Protein 4XAE (pdb70)

Nearest PDB structures (foldseek):
  4xae-assembly2_B  TM=1.002E+00  e=2.295E-68  Arabidopsis thaliana
  8cve-assembly1_A  TM=8.798E-01  e=1.733E-26  Atropa belladonna
  8cv8-assembly1_A  TM=8.830E-01  e=1.632E-26  Atropa belladonna
  8cvc-assembly1_A  TM=8.868E-01  e=2.985E-26  Atropa belladonna
  1gp4-assembly1_A  TM=8.521E-01  e=7.443E-27  Arabidopsis thaliana

Solvent-accessible surface area: 29898 Å² total

Secondary structure (DSSP, 8-state):
--HIIIIIT--HHHHHHTTT-SS--GGG---HHHHHHHS----SS----EE---SSHHHHHHHHHHHHHHTS-EEESS-SS-HHHHHHHHHHHHHHHTS-HHHHGGGSTTT-SSTTEEEEES--SSBS-PPPS-EEEEEE-S-SHHHHHHS-TTSHHHHHHHHHHH---HHHHHHHTTTTT--S--TTHHHH--EEEEEEEEE---SSTTT--SEEEE---SSB--EEE-SS--EEEE-SSS--EEEE---TT-EEE--------TTSS----EEE---SS--EEEEEEEEE--TT-EE-S-HHHHTTSPPP-S--EEHHHHH-/--HIIIIITS-HHHHHHTT--SS--TTT---HHHHHHHS----S-----EE---S-HHHHHHHHHHHHHHTSEEEES--SS-TTHHHHHHHHHHHHHTS-HHHHGGGSTTT-S-TTEEEEE-S----PPPS-EEEEEEE--SHHHHHHS-TTSHHHHHHHHHHHH--HHHHHHHHHH---TTHHHH--EEEEEEEEE---SSTTTS-SS-SB---SSEEEEEE-SS--EEEE-SSS--EEEPP--SS-EEEEE------TTSS----EEE---SS--EEEEEEEEE--TT-EE-S-TTTSTTSPPP-S--EEHHHHH--

CATH classification: 2.60.120.330

GO terms:
  GO:1990641 response to iron ion starvation (P, IEP)
  GO:0009805 coumarin biosynthetic process (P, IMP)
  GO:1990641 response to iron ion starvation (P, IMP)
  GO:0051213 dioxygenase activity (F, IDA)
  GO:0010494 cytoplasmic stress granule (C, IDA)
  GO:0010447 response to acidic pH (P, IEP)
  GO:0009699 phenylpropanoid biosynthetic process (P, IMP)
  GO:0010421 hydrogen peroxide-mediated programmed cell death (P, IMP)

Sequence (643 aa):
EVTDFVVYKGNGVKGLSETGIKALPEQYIQPLEERLINKFVNETDEAIPVIDSNPDEDRVAEAVCDAAEKWGFFQVINHGVPLEVLDDVKAATHKFFNLPVEEKRKFTKENSLSTTVRFGTSFSPLAEQALEWKDYLSLFFVSEAEAEQFWPDICRNETLEYINKSKKVRRLLEYLGKNLNVKELDETKESLFGSIRVNLNYYPICPNPDLTVGVGRHSDVSSLTILLQDQIGGLHVRSLASGNWVHVPPVAGSFVINIGDAQISNGLYKSVEHRVLANGYNNRISVPIFVNPKPESVIGPLPEVIANGEEPIYRDVLYSDYVKEVTDFVVYKGNGVKGLSETGIKALPEQYIQPLEERLINKFVNETDEAIPVIDSNPDEDRVAEAVCDAAEKWGFFQVINHGVPLEVLDDVKAATHKFFNLPVEEKRKFTKENSLSTTVRFGTSFSPLQALEWKDYLSLFFVSEAEAEQFWPDICRNETLEYINKSKKVRRLLEYLGKNLLDETKESLFGSIRVNLNYYPICPNPDLTVGVGRHSDVSSLTILLQDQIGGLHVRSLASGNWVHVPPVAGSFVINIGDAQISNGLYKSVEHRVLANGYNNRISVPIFVNPKPESVIGPLPEVIANGEEPIYRDVLYSDYVKY

InterPro domains:
  IPR005123 Oxoglutarate/iron-dependent dioxygenase domain [PS51471] (204-312)
  IPR026992 Non-haem dioxygenase, N-terminal domain [PF14226] (62-167)
  IPR027443 Isopenicillin N synthase-like superfamily [G3DSA:2.60.120.330] (15-344)
  IPR044861 Isopenicillin N synthase-like, Fe(2+) 2OG dioxygenase domain [PF03171] (216-312)
  IPR050295 Plant 2-oxoglutarate-dependent oxidoreductases [PTHR47991] (56-345)

Radius of gyration: 30.47 Å; Cα contacts (8 Å, |Δi|>4): 1305; chains: 2; bounding box: 82×63×72 Å

Organism: Arabidopsis thaliana (NCBI:txid3702)

B-factor: mean 55.98, std 12.94, range [25.41, 121.54]

Foldseek 3Di:
DVCCVAFVLPLALQNVVVVVDLDDDPQFQADPVLLVLLPDDDDVDDAQAEAEVDDPVLVSLVSLLVRQQFFLKYKYAPPQQDLVLLVVQLVLLVVLNVDPRVVLVCFDPVRQPDPQWHWGYFDDPDPPHRTAQKTKIKHKDDDVVCLVVGPDPSRRVSVVVSCVRVVVCLSNVCSVCVVLVDNHDDDLVLLLLVIKMKMKMKRFADSCQSRGFNFDKDFAQFQKKKKSWDQVAFKWFQGPVPRGIDGHHRDDRMIMIGGHPSCLLLVSGDRGIMTGTHHNPGMIIMMMMGRHRHQQRFRHNDPSSPVVPDDHPDDGHRNVVVVD/DCCCVAFVLVCHLQVVVVVVDDDDDPQFQADDVQLVLLPDDDDPPDAQAEAEPPPPVLVSLVSLLVSQQFFLKHKYAHPPQDLVLLVLLVVLLVVQSPDDSVVNVCFDPVNFPDPQWHWGYFPDDVRHGAQKTKIKGKDDDLVCLVPGPDPSRSVSVVSVCVRVVVCVSSVVSNVVVLDDVVNLQALVIKMKMKMKHFADDPQSRGFNFTKDFAQFQKKKKQWDQVWFKWFQGNVPRGIDDHHHDHSMIMMGGGNLCLSLVSGDGGIIGGTHHNPGMIIMMMMGRHHPQQDWGHNDPSNCVVVDDRPDDIGRSVVVVPD

Structure (mmCIF, N/CA/C/O backbone):
data_4XAE
#
_entry.id   4XAE
#
_cell.length_a   193.219
_cell.length_b   54.554
_cell.length_c   78.815
_cell.angle_alpha   90.00
_cell.angle_beta   111.54
_cell.angle_gamma   90.00
#
_symmetry.space_group_name_H-M   'C 1 2 1'
#
loop_
_entity.id
_entity.type
_entity.pdbx_description
1 polymer 'Feruloyl CoA ortho-hydroxylase 1'
2 non-polymer 'SODIUM ION'
3 water water
#
loop_
_atom_site.group_PDB
_atom_site.id
_atom_site.type_symbol
_atom_site.label_atom_id
_atom_site.label_alt_id
_atom_site.label_comp_id
_atom_site.label_asym_id
_atom_site.label_entity_id
_atom_site.label_seq_id
_atom_site.pdbx_PDB_ins_code
_atom_site.Cartn_x
_atom_site.Cartn_y
_atom_site.Cartn_z
_atom_site.occupancy
_atom_site.B_iso_or_equiv
_atom_site.auth_seq_id
_atom_site.auth_comp_id
_atom_site.auth_asym_id
_atom_site.auth_atom_id
_atom_site.pdbx_PDB_model_num
ATOM 1 N N . GLU A 1 27 ? 86.145 25.092 -9.508 1.00 72.05 15 GLU A N 1
ATOM 2 C CA . GLU A 1 27 ? 86.794 24.284 -10.530 1.00 70.43 15 GLU A CA 1
ATOM 3 C C . GLU A 1 27 ? 86.155 24.580 -11.891 1.00 68.54 15 GLU A C 1
ATOM 4 O O . GLU A 1 27 ? 86.484 25.574 -12.540 1.00 69.43 15 GLU A O 1
ATOM 10 N N . VAL A 1 28 ? 85.250 23.702 -12.319 1.00 62.98 16 VAL A N 1
ATOM 11 C CA . VAL A 1 28 ? 84.527 23.853 -13.576 1.00 60.26 16 VAL A CA 1
ATOM 12 C C . VAL A 1 28 ? 83.211 24.476 -13.134 1.00 59.20 16 VAL A C 1
ATOM 13 O O . VAL A 1 28 ? 82.492 25.123 -13.902 1.00 59.07 16 VAL A O 1
ATOM 17 N N . THR A 1 29 ? 82.930 24.255 -11.853 1.00 58.43 17 THR A N 1
ATOM 18 C CA . THR A 1 29 ? 81.781 24.801 -11.159 1.00 57.57 17 THR A CA 1
ATOM 19 C C . THR A 1 29 ? 81.760 26.317 -11.262 1.00 57.57 17 THR A C 1
ATOM 20 O O . THR A 1 29 ? 80.699 26.935 -11.360 1.00 56.67 17 THR A O 1
ATOM 24 N N . ASP A 1 30 ? 82.947 26.912 -11.237 1.00 58.78 18 ASP A N 1
ATOM 25 C CA . ASP A 1 30 ? 83.068 28.360 -11.259 1.00 60.29 18 ASP A CA 1
ATOM 26 C C . ASP A 1 30 ? 82.508 28.918 -12.556 1.00 57.71 18 ASP A C 1
ATOM 27 O O . ASP A 1 30 ? 81.641 29.787 -12.543 1.00 56.36 18 ASP A O 1
ATOM 32 N N . PHE A 1 31 ? 83.001 28.396 -13.672 1.00 56.22 19 PHE A N 1
ATOM 33 C CA . PHE A 1 31 ? 82.542 28.809 -14.991 1.00 53.54 19 PHE A CA 1
ATOM 34 C C . PHE A 1 31 ? 81.058 28.507 -15.185 1.00 51.42 19 PHE A C 1
ATOM 35 O O . PHE A 1 31 ? 80.277 29.377 -15.573 1.00 51.78 19 PHE A O 1
ATOM 43 N N . VAL A 1 32 ? 80.673 27.268 -14.902 1.00 48.76 20 VAL A N 1
ATOM 44 C CA . VAL A 1 32 ? 79.307 26.826 -15.136 1.00 46.64 20 VAL 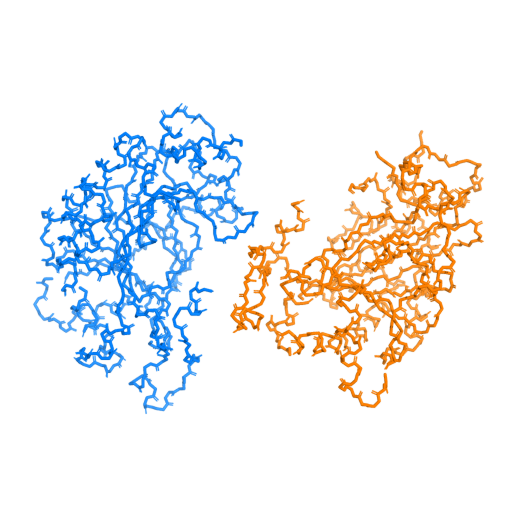A CA 1
ATOM 45 C C . VAL A 1 32 ? 78.314 27.478 -14.191 1.00 46.56 20 VAL A C 1
ATOM 46 O O . VAL A 1 32 ? 77.366 28.128 -14.627 1.00 46.02 20 VAL A O 1
ATOM 50 N N . VAL A 1 33 ? 78.539 27.304 -12.894 1.00 47.09 21 VAL A N 1
ATOM 51 C CA . VAL A 1 33 ? 77.584 27.762 -11.894 1.00 47.05 21 VAL A CA 1
ATOM 52 C C . VAL A 1 33 ? 77.867 29.186 -11.436 1.00 49.34 21 VAL A C 1
ATOM 53 O O . VAL A 1 33 ? 77.069 30.085 -11.693 1.00 48.94 21 VAL A O 1
ATOM 57 N N . TYR A 1 34 ? 79.008 29.395 -10.784 1.00 52.22 22 TYR A N 1
ATOM 58 C CA . TYR A 1 34 ? 79.291 30.684 -10.155 1.00 55.43 22 TYR A CA 1
ATOM 59 C C . TYR A 1 34 ? 79.314 31.860 -11.120 1.00 56.10 22 TYR A C 1
ATOM 60 O O . TYR A 1 34 ? 78.975 32.980 -10.743 1.00 55.65 22 TYR A O 1
ATOM 69 N N . LYS A 1 35 ? 79.688 31.609 -12.369 1.00 57.83 23 LYS A N 1
ATOM 70 C CA . LYS A 1 35 ? 79.758 32.686 -13.346 1.00 59.96 23 LYS A CA 1
ATOM 71 C C . LYS A 1 3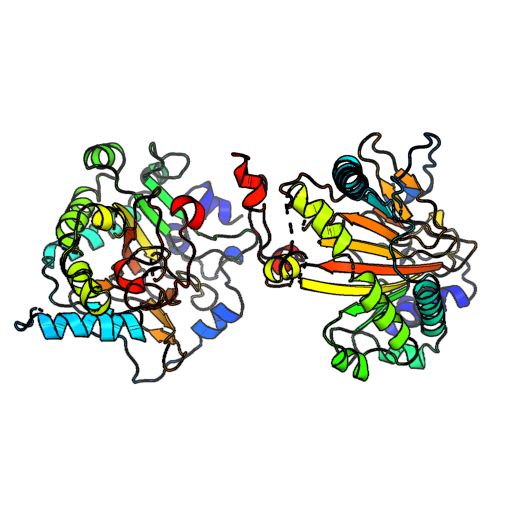5 ? 78.610 32.555 -14.347 1.00 60.03 23 LYS A C 1
ATOM 72 O O . LYS A 1 35 ? 78.567 33.253 -15.366 1.00 61.02 23 LYS A O 1
ATOM 78 N N . GLY A 1 36 ? 77.709 31.616 -14.062 1.00 58.42 24 GLY A N 1
ATOM 79 C CA . GLY A 1 36 ? 76.434 31.508 -14.755 1.00 57.44 24 GLY A CA 1
ATOM 80 C C . GLY A 1 36 ? 76.430 31.139 -16.233 1.00 56.30 24 GLY A C 1
ATOM 81 O O . GLY A 1 36 ? 75.432 31.366 -16.921 1.00 56.31 24 GLY A O 1
ATOM 82 N N . ASN A 1 37 ? 77.521 30.569 -16.733 1.00 54.16 25 ASN A N 1
ATOM 83 C CA . ASN A 1 37 ? 77.541 30.135 -18.122 1.00 51.99 25 ASN A CA 1
ATOM 84 C C . ASN A 1 37 ? 76.665 28.918 -18.365 1.00 48.82 25 ASN A C 1
ATOM 85 O O . ASN A 1 37 ? 76.126 28.752 -19.455 1.00 47.46 25 ASN A O 1
ATOM 90 N N . GLY A 1 38 ? 76.514 28.077 -17.345 1.00 47.86 26 GLY A N 1
ATOM 91 C CA . GLY A 1 38 ? 75.708 26.875 -17.463 1.00 46.90 26 GLY A CA 1
ATOM 92 C C . GLY A 1 38 ? 76.378 25.841 -18.348 1.00 45.99 26 GLY A C 1
ATOM 93 O O . GLY A 1 38 ? 77.468 26.075 -18.876 1.00 44.59 26 GLY A O 1
ATOM 94 N N . VAL A 1 39 ? 75.730 24.695 -18.518 1.00 47.19 27 VAL A N 1
ATOM 95 C CA . VAL A 1 39 ? 76.281 23.642 -19.365 1.00 48.04 27 VAL A CA 1
ATOM 96 C C . VAL A 1 39 ? 76.150 23.936 -20.860 1.00 47.97 27 VAL A C 1
ATOM 97 O O . VAL A 1 39 ? 76.787 23.269 -21.669 1.00 47.28 27 VAL A O 1
ATOM 101 N N . LYS A 1 40 ? 75.328 24.914 -21.233 1.00 48.57 28 LYS A N 1
ATOM 102 C CA . LYS A 1 40 ? 75.199 25.256 -22.644 1.00 50.05 28 LYS A CA 1
ATOM 103 C C . LYS A 1 40 ? 76.453 25.958 -23.132 1.00 49.34 28 LYS A C 1
ATOM 104 O O . LYS A 1 40 ? 77.078 25.522 -24.095 1.00 48.49 28 LYS A O 1
ATOM 110 N N . GLY A 1 41 ? 76.833 27.029 -22.444 1.00 50.16 29 GLY A N 1
ATOM 111 C CA . GLY A 1 41 ? 78.028 27.770 -22.797 1.00 51.61 29 GLY A CA 1
ATOM 112 C C . GLY A 1 41 ? 79.280 26.928 -22.639 1.00 52.80 29 GLY A C 1
ATOM 113 O O . GLY A 1 41 ? 80.271 27.145 -23.337 1.00 54.07 29 GLY A O 1
ATOM 114 N N . LEU A 1 42 ? 79.234 25.955 -21.733 1.00 52.58 30 LEU A N 1
ATOM 115 C CA . LEU A 1 42 ? 80.354 25.039 -21.555 1.00 53.24 30 LEU A CA 1
ATOM 116 C C . LEU A 1 42 ? 80.397 24.072 -22.723 1.00 54.45 30 LEU A C 1
ATOM 117 O O . LEU A 1 42 ? 81.466 23.714 -23.208 1.00 56.23 30 LEU A O 1
ATOM 122 N N . SER A 1 43 ? 79.218 23.662 -23.177 1.00 54.81 31 SER A N 1
ATOM 123 C CA . SER A 1 43 ? 79.092 22.809 -24.348 1.00 55.07 31 SER A CA 1
ATOM 124 C C . SER A 1 43 ? 79.552 23.594 -25.571 1.00 57.61 31 SER A C 1
ATOM 125 O O . SER A 1 43 ? 80.009 23.018 -26.557 1.00 57.57 31 SER A O 1
ATOM 128 N N . GLU A 1 44 ? 79.429 24.917 -25.496 1.00 60.34 32 GLU A N 1
ATOM 129 C CA . GLU A 1 44 ? 79.815 25.789 -26.598 1.00 63.45 32 GLU A CA 1
ATOM 130 C C . GLU A 1 44 ? 81.297 26.148 -26.534 1.00 63.25 32 GLU A C 1
ATOM 131 O O . GLU A 1 44 ? 81.755 27.048 -27.235 1.00 62.01 32 GLU A O 1
ATOM 137 N N . THR A 1 45 ? 82.051 25.445 -25.698 1.00 64.22 33 THR A N 1
ATOM 138 C CA . THR A 1 45 ? 83.494 25.618 -25.691 1.00 66.18 33 THR A CA 1
ATOM 139 C C . THR A 1 45 ? 84.117 24.415 -26.369 1.00 68.31 33 THR A C 1
ATOM 140 O O . THR A 1 45 ? 85.337 24.283 -26.436 1.00 68.14 33 THR A O 1
ATOM 144 N N . GLY A 1 46 ? 83.248 23.534 -26.852 1.00 71.11 34 GLY A N 1
ATOM 145 C CA . GLY A 1 46 ? 83.634 22.352 -27.596 1.00 74.18 34 GLY A CA 1
ATOM 146 C C . GLY A 1 46 ? 84.511 21.416 -26.792 1.00 76.17 34 GLY A C 1
ATOM 147 O O . GLY A 1 46 ? 85.550 20.966 -27.275 1.00 80.32 34 GLY A O 1
ATOM 148 N N . ILE A 1 47 ? 84.092 21.110 -25.568 1.00 78.14 35 ILE A N 1
ATOM 149 C CA . ILE A 1 47 ? 84.897 20.266 -24.699 1.00 79.48 35 ILE A CA 1
ATOM 150 C C . ILE A 1 47 ? 84.755 18.827 -25.185 1.00 78.89 35 ILE A C 1
ATOM 151 O O . ILE A 1 47 ? 83.646 18.350 -25.435 1.00 78.76 35 ILE A O 1
ATOM 156 N N . LYS A 1 48 ? 85.885 18.158 -25.376 1.00 78.01 36 LYS A N 1
ATOM 157 C CA . LYS A 1 48 ? 85.890 16.777 -25.852 1.00 78.88 36 LYS A CA 1
ATOM 158 C C . LYS A 1 48 ? 85.599 15.741 -24.766 1.00 74.05 36 LYS A C 1
ATOM 159 O O . LYS A 1 48 ? 85.365 14.573 -25.074 1.00 75.77 36 LYS A O 1
ATOM 165 N N . ALA A 1 49 ? 85.649 16.147 -23.501 1.00 71.16 37 ALA A N 1
ATOM 166 C CA . ALA A 1 49 ? 85.460 15.192 -22.413 1.00 69.01 37 ALA A CA 1
ATOM 167 C C . ALA A 1 49 ? 84.553 15.726 -21.303 1.00 65.79 37 ALA A C 1
ATOM 168 O O . ALA A 1 49 ? 84.554 16.919 -21.004 1.00 66.32 37 ALA A O 1
ATOM 170 N N . LEU A 1 50 ? 83.809 14.818 -20.676 1.00 63.19 38 LEU A N 1
ATOM 171 C CA . LEU A 1 50 ? 82.849 15.167 -19.628 1.00 62.15 38 LEU A CA 1
ATOM 172 C C . LEU A 1 50 ? 83.500 15.318 -18.257 1.00 63.17 38 LEU A C 1
ATOM 173 O O . LEU A 1 50 ? 84.339 14.503 -17.878 1.00 73.09 38 LEU A O 1
ATOM 178 N N . PRO A 1 51 ? 83.113 16.365 -17.507 1.00 57.28 39 PRO A N 1
ATOM 179 C CA . PRO A 1 51 ? 83.674 16.544 -16.161 1.00 57.19 39 PRO A CA 1
ATOM 180 C C . PRO A 1 51 ? 83.119 15.515 -15.175 1.00 55.29 39 PRO A C 1
ATOM 181 O O . PRO A 1 51 ? 82.018 15.003 -15.381 1.00 54.05 39 PRO A O 1
ATOM 185 N N . GLU A 1 52 ? 83.869 15.238 -14.110 1.00 55.22 40 GLU A N 1
ATOM 186 C CA . GLU A 1 52 ? 83.477 14.245 -13.103 1.00 54.57 40 GLU A CA 1
ATOM 187 C C . GLU A 1 52 ? 82.127 14.521 -12.428 1.00 53.90 40 GLU A C 1
ATOM 188 O O . GLU A 1 52 ? 81.434 13.594 -12.003 1.00 52.98 40 GLU A O 1
ATOM 190 N N . GLN A 1 53 ? 81.762 15.797 -12.338 1.00 54.75 41 GLN A N 1
ATOM 191 C CA . GLN A 1 53 ? 80.541 16.221 -11.658 1.00 54.55 41 GLN A CA 1
ATOM 192 C C . GLN A 1 53 ? 79.284 15.612 -12.264 1.00 51.36 41 GLN A C 1
ATOM 193 O O . GLN A 1 53 ? 78.270 15.457 -11.583 1.00 53.90 41 GLN A O 1
ATOM 199 N N . TYR A 1 54 ? 79.343 15.297 -13.553 1.00 49.56 42 TYR A N 1
ATOM 200 C CA . TYR A 1 54 ? 78.162 14.859 -14.271 1.00 45.30 42 TYR A CA 1
ATOM 201 C C . TYR A 1 54 ? 78.118 13.350 -14.479 1.00 44.57 42 TYR A C 1
ATOM 202 O O . TYR A 1 54 ? 77.107 12.816 -14.935 1.00 43.10 42 TYR A O 1
ATOM 211 N N . ILE A 1 55 ? 79.191 12.652 -14.128 1.00 44.61 43 ILE A N 1
ATOM 212 C CA . ILE A 1 55 ? 79.211 11.214 -14.354 1.00 43.58 43 ILE A CA 1
ATOM 213 C C . ILE A 1 55 ? 78.261 10.518 -13.389 1.00 44.42 43 ILE A C 1
ATOM 214 O O . ILE A 1 55 ? 78.524 10.427 -12.192 1.00 48.39 43 ILE A O 1
ATOM 219 N N . GLN A 1 56 ? 77.148 10.036 -13.932 1.00 46.68 44 GLN A N 1
ATOM 220 C CA . GLN A 1 56 ? 76.082 9.437 -13.137 1.00 48.18 44 GLN A CA 1
ATOM 221 C C . GLN A 1 56 ? 76.532 8.129 -12.496 1.00 50.01 44 GLN A C 1
ATOM 222 O O . GLN A 1 56 ? 77.557 7.575 -12.884 1.00 49.96 44 GLN A O 1
ATOM 228 N N . PRO A 1 57 ? 75.767 7.629 -11.507 1.00 51.74 45 PRO A N 1
ATOM 229 C CA . PRO A 1 57 ? 76.099 6.324 -10.930 1.00 53.18 45 PRO A CA 1
ATOM 230 C C . PRO A 1 57 ? 76.063 5.194 -11.952 1.00 53.95 45 PRO A C 1
ATOM 231 O O . PRO A 1 57 ? 75.632 5.378 -13.089 1.00 55.89 45 PRO A O 1
ATOM 235 N N . LEU A 1 58 ? 76.540 4.031 -11.531 1.00 54.67 46 LEU A N 1
ATOM 236 C CA . LEU A 1 58 ? 76.631 2.854 -12.384 1.00 56.28 46 LEU A CA 1
ATOM 237 C C . LEU A 1 58 ? 75.279 2.481 -12.976 1.00 58.66 46 LEU A C 1
ATOM 238 O O . LEU A 1 58 ? 75.152 2.336 -14.191 1.00 59.65 46 LEU A O 1
ATOM 243 N N . GLU A 1 59 ? 74.275 2.325 -12.115 1.00 60.26 47 GLU A N 1
ATOM 244 C CA . GLU A 1 59 ? 72.963 1.857 -12.548 1.00 60.39 47 GLU A CA 1
ATOM 245 C C . GLU A 1 59 ? 72.309 2.800 -13.558 1.00 60.58 47 GLU A C 1
ATOM 246 O O . GLU A 1 59 ? 71.548 2.352 -14.411 1.00 60.23 47 GLU A O 1
ATOM 248 N N . GLU A 1 60 ? 72.598 4.097 -13.465 1.00 61.35 48 GLU A N 1
ATOM 249 C CA . GLU A 1 60 ? 72.169 5.045 -14.497 1.00 61.58 48 GLU A CA 1
ATOM 250 C C . GLU A 1 60 ? 72.846 4.763 -15.827 1.00 60.17 48 GLU A C 1
ATOM 251 O O . GLU A 1 60 ? 72.214 4.801 -16.885 1.00 62.94 48 GLU A O 1
ATOM 257 N N . ARG A 1 61 ? 74.146 4.494 -15.760 1.00 60.05 49 ARG A N 1
ATOM 258 C CA . ARG A 1 61 ? 74.951 4.292 -16.950 1.00 58.42 49 ARG A CA 1
ATOM 259 C C . ARG A 1 61 ? 74.672 2.924 -17.559 1.00 56.89 49 ARG A C 1
ATOM 260 O O . ARG A 1 61 ? 74.973 2.684 -18.727 1.00 55.38 49 ARG A O 1
ATOM 268 N N . LEU A 1 62 ? 74.072 2.034 -16.774 1.00 56.77 50 LEU A N 1
ATOM 269 C CA . LEU A 1 62 ? 73.661 0.736 -17.298 1.00 57.29 50 LEU A CA 1
ATOM 270 C C . LEU A 1 62 ? 72.441 0.825 -18.208 1.00 56.30 50 LEU A C 1
ATOM 271 O O . LEU A 1 62 ? 72.425 0.223 -19.281 1.00 57.08 50 LEU A O 1
ATOM 276 N N . ILE A 1 63 ? 71.428 1.577 -17.781 1.00 54.86 51 ILE A N 1
ATOM 277 C CA . ILE A 1 63 ? 70.189 1.717 -18.546 1.00 55.01 51 ILE A CA 1
ATOM 278 C C . ILE A 1 63 ? 70.371 2.598 -19.781 1.00 55.76 51 ILE A C 1
ATOM 279 O O . ILE A 1 63 ? 69.563 2.545 -20.714 1.00 55.98 51 ILE A O 1
ATOM 284 N N . ASN A 1 64 ? 71.408 3.433 -19.769 1.00 56.61 52 ASN A N 1
ATOM 285 C CA . ASN A 1 64 ? 71.785 4.162 -20.976 1.00 58.47 52 ASN A CA 1
ATOM 286 C C . ASN A 1 64 ? 72.188 3.188 -22.074 1.00 61.36 52 ASN A C 1
ATOM 287 O O . ASN A 1 64 ? 71.944 3.427 -23.260 1.00 61.61 52 ASN A O 1
ATOM 292 N N . LYS A 1 65 ? 72.807 2.086 -21.662 1.00 63.85 53 LYS A N 1
ATOM 293 C CA . LYS A 1 65 ? 73.305 1.089 -22.597 1.00 67.12 53 LYS A CA 1
ATOM 294 C C . LYS A 1 65 ? 72.277 -0.009 -22.795 1.00 68.77 53 LYS A C 1
ATOM 295 O O . LYS A 1 65 ? 72.527 -0.981 -23.506 1.00 69.19 53 LYS A O 1
ATOM 301 N N . PHE A 1 66 ? 71.111 0.159 -22.181 1.00 70.50 54 PHE A N 1
ATOM 302 C CA . PHE A 1 66 ? 70.025 -0.788 -22.387 1.00 73.77 54 PHE A CA 1
ATOM 303 C C . PHE A 1 66 ? 69.349 -0.503 -23.718 1.00 74.10 54 PHE A C 1
ATOM 304 O O . PHE A 1 66 ? 68.798 0.576 -23.941 1.00 72.44 54 PHE A O 1
ATOM 312 N N . VAL A 1 67 ? 69.381 -1.504 -24.589 1.00 76.56 55 VAL A N 1
ATOM 313 C CA . VAL A 1 67 ? 68.770 -1.410 -25.902 1.00 78.99 55 VAL A CA 1
ATOM 314 C C . VAL A 1 67 ? 67.387 -2.017 -25.719 1.00 81.46 55 VAL A C 1
ATOM 315 O O . VAL A 1 67 ? 67.147 -2.721 -24.738 1.00 81.20 55 VAL A O 1
ATOM 319 N N . ASN A 1 68 ? 66.478 -1.774 -26.653 1.00 83.85 56 ASN A N 1
ATOM 320 C CA . ASN A 1 68 ? 65.067 -1.832 -26.316 1.00 85.40 56 ASN A CA 1
ATOM 321 C C . ASN A 1 68 ? 64.388 -3.060 -26.951 1.00 87.97 56 ASN A C 1
ATOM 322 O O . ASN A 1 68 ? 65.076 -3.962 -27.432 1.00 87.80 56 ASN A O 1
ATOM 327 N N . GLU A 1 69 ? 63.057 -3.101 -26.966 1.00 90.91 57 GLU A N 1
ATOM 328 C CA . GLU A 1 69 ? 62.332 -4.350 -27.210 1.00 94.56 57 GLU A CA 1
ATOM 329 C C . GLU A 1 69 ? 61.684 -4.418 -28.586 1.00 96.15 57 GLU A C 1
ATOM 330 O O . GLU A 1 69 ? 60.905 -5.333 -28.868 1.00 98.52 57 GLU A O 1
ATOM 336 N N . THR A 1 70 ? 61.978 -3.425 -29.419 1.00 94.48 58 THR A N 1
ATOM 337 C CA . THR A 1 70 ? 61.495 -3.381 -30.796 1.00 98.56 58 THR A CA 1
ATOM 338 C C . THR A 1 70 ? 59.975 -3.376 -30.988 1.00 97.52 58 THR A C 1
ATOM 339 O O . THR A 1 70 ? 59.513 -3.445 -32.128 1.00 103.94 58 THR A O 1
ATOM 341 N N . ASP A 1 71 ? 59.190 -3.316 -29.913 1.00 93.60 59 ASP A N 1
ATOM 342 C CA . ASP A 1 71 ? 57.738 -3.300 -30.103 1.00 92.61 59 ASP A CA 1
ATOM 343 C C . ASP A 1 71 ? 56.905 -2.512 -29.083 1.00 88.01 59 ASP A C 1
ATOM 344 O O . ASP A 1 71 ? 55.879 -1.938 -29.443 1.00 87.06 59 ASP A O 1
ATOM 346 N N . GLU A 1 72 ? 57.336 -2.466 -27.828 1.00 84.65 60 GLU A N 1
ATOM 347 C CA . GLU A 1 72 ? 56.538 -1.804 -26.794 1.00 81.09 60 GLU A CA 1
ATOM 348 C C . GLU A 1 72 ? 56.585 -0.276 -26.856 1.00 75.56 60 GLU A C 1
ATOM 349 O O . GLU A 1 72 ? 57.646 0.322 -27.051 1.00 73.51 60 GLU A O 1
ATOM 355 N N . ALA A 1 73 ? 55.422 0.347 -26.676 1.00 72.62 61 ALA A N 1
ATOM 356 C CA . ALA A 1 73 ? 55.307 1.798 -26.761 1.00 68.50 61 ALA A CA 1
ATOM 357 C C . ALA A 1 73 ? 54.221 2.352 -25.834 1.00 65.52 61 ALA A C 1
ATOM 358 O O . ALA A 1 73 ? 53.352 1.622 -25.358 1.00 67.59 61 ALA A O 1
ATOM 360 N N . ILE A 1 74 ? 54.289 3.656 -25.593 1.00 63.48 62 ILE A N 1
ATOM 361 C CA . ILE A 1 74 ? 53.336 4.365 -24.746 1.00 62.51 62 ILE A CA 1
ATOM 362 C C . ILE A 1 74 ? 52.057 4.683 -25.532 1.00 63.24 62 ILE A C 1
ATOM 363 O O . ILE A 1 74 ? 52.131 5.122 -26.680 1.00 63.64 62 ILE A O 1
ATOM 368 N N . PRO A 1 75 ? 50.881 4.441 -24.921 1.00 60.38 63 PRO A N 1
ATOM 369 C CA . PRO A 1 75 ? 49.585 4.674 -25.570 1.00 61.21 63 PRO A CA 1
ATOM 370 C C . PRO A 1 75 ? 49.453 6.060 -26.187 1.00 58.87 63 PRO A C 1
ATOM 371 O O . PRO A 1 75 ? 49.871 7.051 -25.590 1.00 57.37 63 PRO A O 1
ATOM 375 N N . VAL A 1 76 ? 48.919 6.106 -27.402 1.00 57.99 64 VAL A N 1
ATOM 376 C CA . VAL A 1 76 ? 48.657 7.364 -28.090 1.00 56.05 64 VAL A CA 1
ATOM 377 C C . VAL A 1 76 ? 47.148 7.561 -28.222 1.00 58.21 64 VAL A C 1
ATOM 378 O O . VAL A 1 76 ? 46.447 6.701 -28.758 1.00 59.16 64 VAL A O 1
ATOM 382 N N . ILE A 1 77 ? 46.651 8.694 -27.740 1.00 58.85 65 ILE A N 1
ATOM 383 C CA . ILE A 1 77 ? 45.215 8.930 -27.700 1.00 60.87 65 ILE A CA 1
ATOM 384 C C . ILE A 1 77 ? 44.819 10.113 -28.574 1.00 63.15 65 ILE A C 1
ATOM 385 O O . ILE A 1 77 ? 45.393 11.198 -28.477 1.00 61.65 65 ILE A O 1
ATOM 390 N N . ASP A 1 78 ? 43.840 9.877 -29.441 1.00 66.50 66 ASP A N 1
ATOM 391 C CA . ASP A 1 78 ? 43.272 10.912 -30.292 1.00 68.15 66 ASP A CA 1
ATOM 392 C C . ASP A 1 78 ? 42.048 11.533 -29.626 1.00 67.44 66 ASP A C 1
ATOM 393 O O . ASP A 1 78 ? 41.005 10.896 -29.524 1.00 67.33 66 ASP A O 1
ATOM 406 N N . SER A 1 80 ? 40.320 14.085 -30.666 1.00 74.69 68 SER A N 1
ATOM 407 C CA . SER A 1 80 ? 39.384 14.632 -31.645 1.00 78.32 68 SER A CA 1
ATOM 408 C C . SER A 1 80 ? 38.296 13.654 -32.078 1.00 81.72 68 SER A C 1
ATOM 409 O O . SER A 1 80 ? 37.520 13.938 -33.027 1.00 83.41 68 SER A O 1
ATOM 412 N N . ASN A 1 81 ? 38.308 12.489 -31.424 1.00 81.84 69 ASN A N 1
ATOM 413 C CA . ASN A 1 81 ? 37.439 11.334 -31.678 1.00 83.10 69 ASN A CA 1
ATOM 414 C C . ASN A 1 81 ? 36.084 11.621 -30.981 1.00 88.69 69 ASN A C 1
ATOM 415 O O . ASN A 1 81 ? 36.036 11.862 -29.791 1.00 87.38 69 ASN A O 1
ATOM 420 N N . PRO A 1 82 ? 34.968 11.561 -31.722 1.00 90.10 70 PRO A N 1
ATOM 421 C CA . PRO A 1 82 ? 33.583 11.925 -31.318 1.00 90.60 70 PRO A CA 1
ATOM 422 C C . PRO A 1 82 ? 33.022 11.313 -30.009 1.00 91.32 70 PRO A C 1
ATOM 423 O O . PRO A 1 82 ? 32.930 12.097 -29.122 1.00 90.11 70 PRO A O 1
ATOM 427 N N . ASP A 1 83 ? 32.469 10.097 -29.979 1.00 92.81 71 ASP A N 1
ATOM 428 C CA . ASP A 1 83 ? 32.202 9.367 -28.741 1.00 92.23 71 ASP A CA 1
ATOM 429 C C . ASP A 1 83 ? 33.273 9.726 -27.756 1.00 90.56 71 ASP A C 1
ATOM 430 O O . ASP A 1 83 ? 34.402 9.373 -27.912 1.00 88.44 71 ASP A O 1
ATOM 435 N N . GLU A 1 84 ? 32.968 10.640 -26.871 1.00 91.05 72 GLU A N 1
ATOM 436 C CA . GLU A 1 84 ? 33.988 11.120 -25.962 1.00 90.03 72 GLU A CA 1
ATOM 437 C C . GLU A 1 84 ? 34.120 10.228 -24.702 1.00 87.44 72 GLU A C 1
ATOM 438 O O . GLU A 1 84 ? 35.000 10.454 -23.879 1.00 85.94 72 GLU A O 1
ATOM 444 N N . ASP A 1 85 ? 33.310 9.170 -24.603 1.00 87.16 73 ASP A N 1
ATOM 445 C CA . ASP A 1 85 ? 33.355 8.201 -23.492 1.00 86.40 73 ASP A CA 1
ATOM 446 C C . ASP A 1 85 ? 34.286 7.014 -23.751 1.00 85.52 73 ASP A C 1
ATOM 447 O O . ASP A 1 85 ? 34.609 6.310 -22.818 1.00 85.16 73 ASP A O 1
ATOM 449 N N . ARG A 1 86 ? 34.687 6.765 -25.004 1.00 84.25 74 ARG A N 1
ATOM 450 C CA . ARG A 1 86 ? 35.731 5.756 -25.308 1.00 82.62 74 ARG A CA 1
ATOM 451 C C . ARG A 1 86 ? 37.085 6.423 -25.047 1.00 79.97 74 ARG A C 1
ATOM 452 O O . ARG A 1 86 ? 37.976 5.782 -24.515 1.00 80.33 74 ARG A O 1
ATOM 460 N N . VAL A 1 87 ? 37.202 7.716 -25.369 1.00 77.85 75 VAL A N 1
ATOM 461 C CA . VAL A 1 87 ? 38.439 8.487 -25.222 1.00 74.32 75 VAL A CA 1
ATOM 462 C C . VAL A 1 87 ? 38.695 8.719 -23.738 1.00 70.71 75 VAL A C 1
ATOM 463 O O . VAL A 1 87 ? 39.839 8.776 -23.290 1.00 69.18 75 VAL A O 1
ATOM 467 N N . ALA A 1 88 ? 37.605 8.831 -22.986 1.00 69.74 76 ALA A N 1
ATOM 468 C CA . ALA A 1 88 ? 37.645 8.904 -21.525 1.00 68.75 76 ALA A CA 1
ATOM 469 C C . ALA A 1 88 ? 38.281 7.656 -20.923 1.00 70.22 76 ALA A C 1
ATOM 470 O O . ALA A 1 88 ? 39.185 7.750 -20.094 1.00 68.32 76 ALA A O 1
ATOM 472 N N . GLU A 1 89 ? 37.811 6.484 -21.331 1.00 74.47 77 GLU A N 1
ATOM 473 C CA . GLU A 1 89 ? 38.306 5.260 -20.721 1.00 76.76 77 GLU A CA 1
ATOM 474 C C . GLU A 1 89 ? 39.640 4.825 -21.343 1.00 72.32 77 GLU A C 1
ATOM 475 O O . GLU A 1 89 ? 40.309 3.940 -20.817 1.00 71.61 77 GLU A O 1
ATOM 481 N N . ALA A 1 90 ? 40.022 5.461 -22.449 1.00 69.04 78 ALA A N 1
ATOM 482 C CA . ALA A 1 90 ? 41.348 5.304 -23.050 1.00 66.00 78 ALA A CA 1
ATOM 483 C C . ALA A 1 90 ? 42.456 5.964 -22.229 1.00 62.93 78 ALA A C 1
ATOM 484 O O . ALA A 1 90 ? 43.589 5.459 -22.179 1.00 61.67 78 ALA A O 1
ATOM 486 N N . VAL A 1 91 ? 42.111 7.086 -21.591 1.00 63.29 79 VAL A N 1
ATOM 487 C CA . VAL A 1 91 ? 43.048 7.894 -20.812 1.00 63.02 79 VAL A CA 1
ATOM 488 C C . VAL A 1 91 ? 43.555 7.116 -19.607 1.00 63.91 79 VAL A C 1
ATOM 489 O O . VAL A 1 91 ? 44.756 7.080 -19.316 1.00 61.36 79 VAL A O 1
ATOM 493 N N . CYS A 1 92 ? 42.617 6.486 -18.916 1.00 66.68 80 CYS A N 1
ATOM 494 C CA . CYS A 1 92 ? 42.894 5.648 -17.741 1.00 69.38 80 CYS A CA 1
ATOM 495 C C . CYS A 1 92 ? 43.091 4.161 -18.020 1.00 73.32 80 CYS A C 1
ATOM 496 O O . CYS A 1 92 ? 43.133 3.339 -17.119 1.00 74.57 80 CYS A O 1
ATOM 499 N N . ASP A 1 93 ? 43.211 3.832 -19.297 1.00 73.96 81 ASP A N 1
ATOM 500 C CA . ASP A 1 93 ? 43.542 2.476 -19.697 1.00 76.65 81 ASP A CA 1
ATOM 501 C C . ASP A 1 93 ? 45.036 2.695 -19.829 1.00 74.90 81 ASP A C 1
ATOM 502 O O . ASP A 1 93 ? 45.849 1.849 -19.497 1.00 77.35 81 ASP A O 1
ATOM 507 N N . ALA A 1 94 ? 45.368 3.916 -20.237 1.00 73.68 82 ALA A N 1
ATOM 508 C CA . ALA A 1 94 ? 46.731 4.456 -20.191 1.00 70.64 82 ALA A CA 1
ATOM 509 C C . ALA A 1 94 ? 47.221 4.804 -18.775 1.00 66.83 82 ALA A C 1
ATOM 510 O O . ALA A 1 94 ? 48.281 4.346 -18.342 1.00 66.04 82 ALA A O 1
ATOM 512 N N . ALA A 1 95 ? 46.420 5.563 -18.033 1.00 65.39 83 ALA A N 1
ATOM 513 C CA . ALA A 1 95 ? 46.880 6.122 -16.758 1.00 63.10 83 ALA A CA 1
ATOM 514 C C . ALA A 1 95 ? 47.001 5.108 -15.630 1.00 63.42 83 ALA A C 1
ATOM 515 O O . ALA A 1 95 ? 47.696 5.351 -14.641 1.00 61.66 83 ALA A O 1
ATOM 517 N N . GLU A 1 96 ? 46.334 3.972 -15.770 1.00 66.33 84 GLU A N 1
ATOM 518 C CA . GLU A 1 96 ? 46.341 2.996 -14.694 1.00 69.23 84 GLU A CA 1
ATOM 519 C C . GLU A 1 96 ? 47.422 1.937 -14.884 1.00 68.86 84 GLU A C 1
ATOM 520 O O . GLU A 1 96 ? 47.986 1.425 -13.913 1.00 68.57 84 GLU A O 1
ATOM 526 N N . LYS A 1 97 ? 47.711 1.615 -16.139 1.00 68.98 85 LYS A N 1
ATOM 527 C CA . LYS A 1 97 ? 48.713 0.604 -16.451 1.00 69.85 85 LYS A CA 1
ATOM 528 C C . LYS A 1 97 ? 50.084 1.147 -16.835 1.00 65.72 85 LYS A C 1
ATOM 529 O O . LYS A 1 97 ? 51.100 0.498 -16.586 1.00 65.00 85 LYS A O 1
ATOM 535 N N . TRP A 1 98 ? 50.109 2.321 -17.451 1.00 62.74 86 TRP A N 1
ATOM 536 C CA . TRP A 1 98 ? 51.351 2.893 -17.938 1.00 59.94 86 TRP A CA 1
ATOM 537 C C . TRP A 1 98 ? 51.766 4.080 -17.084 1.00 56.50 86 TRP A C 1
ATOM 538 O O . TRP A 1 98 ? 52.949 4.264 -16.800 1.00 54.97 86 TRP A O 1
ATOM 549 N N . GLY A 1 99 ? 50.794 4.897 -16.692 1.00 55.81 87 GLY A N 1
ATOM 550 C CA . GLY A 1 99 ? 51.098 6.115 -15.968 1.00 53.52 87 GLY A CA 1
ATOM 551 C C . GLY A 1 99 ? 51.632 7.147 -16.939 1.00 51.16 87 GLY A C 1
ATOM 552 O O . GLY A 1 99 ? 52.206 8.150 -16.536 1.00 52.21 87 GLY A O 1
ATOM 553 N N . PHE A 1 100 ? 51.465 6.867 -18.227 1.00 52.22 88 PHE A N 1
ATOM 554 C CA . PHE A 1 100 ? 52.012 7.677 -19.310 1.00 45.31 88 PHE A CA 1
ATOM 555 C C . PHE A 1 100 ? 51.147 7.552 -20.556 1.00 44.71 88 PHE A C 1
ATOM 556 O O . PHE A 1 100 ? 50.656 6.464 -20.856 1.00 46.27 88 PHE A O 1
ATOM 564 N N . PHE A 1 101 ? 50.948 8.658 -21.270 1.00 44.62 89 PHE A N 1
ATOM 565 C CA . PHE A 1 101 ? 50.325 8.615 -22.597 1.00 46.28 89 PHE A CA 1
ATOM 566 C C . PHE A 1 101 ? 50.554 9.912 -23.368 1.00 45.49 89 PHE A C 1
ATOM 567 O O . PHE A 1 101 ? 50.933 10.933 -22.794 1.00 38.20 89 PHE A O 1
ATOM 575 N N . GLN A 1 102 ? 50.341 9.852 -24.678 1.00 46.00 90 GLN A N 1
ATOM 576 C CA . GLN A 1 102 ? 50.489 11.015 -25.548 1.00 46.49 90 GLN A CA 1
ATOM 577 C C . GLN A 1 102 ? 49.147 11.448 -26.119 1.00 48.61 90 GLN A C 1
ATOM 578 O O . GLN A 1 102 ? 48.251 10.626 -26.296 1.00 50.54 90 GLN A O 1
ATOM 584 N N . VAL A 1 103 ? 49.002 12.741 -26.390 1.00 50.22 91 VAL A N 1
ATOM 585 C CA . VAL A 1 103 ? 47.800 13.246 -27.051 1.00 53.40 91 VAL A CA 1
ATOM 586 C C . VAL A 1 103 ? 48.185 13.965 -28.346 1.00 56.38 91 VAL A C 1
ATOM 587 O O . VAL A 1 103 ? 49.223 14.629 -28.410 1.00 55.22 91 VAL A O 1
ATOM 591 N N . ILE A 1 104 ? 47.357 13.822 -29.379 1.00 61.44 92 ILE A N 1
ATOM 592 C CA . ILE A 1 104 ? 47.700 14.359 -30.696 1.00 65.14 92 ILE A CA 1
ATOM 593 C C . ILE A 1 104 ? 46.793 15.513 -31.124 1.00 67.68 92 ILE A C 1
ATOM 594 O O . ILE A 1 104 ? 47.279 16.583 -31.499 1.00 72.25 92 ILE A O 1
ATOM 599 N N . ASN A 1 105 ? 45.483 15.297 -31.077 1.00 68.85 93 ASN A N 1
ATOM 600 C CA . ASN A 1 105 ? 44.535 16.355 -31.398 1.00 67.89 93 ASN A CA 1
ATOM 601 C C . ASN A 1 105 ? 43.879 16.852 -30.122 1.00 66.54 93 ASN A C 1
ATOM 602 O O . ASN A 1 105 ? 42.747 16.490 -29.807 1.00 69.82 93 ASN A O 1
ATOM 607 N N . HIS A 1 106 ? 44.601 17.700 -29.402 1.00 65.87 94 HIS A N 1
ATOM 608 C CA . HIS A 1 106 ? 44.245 18.078 -28.039 1.00 59.97 94 HIS A CA 1
ATOM 609 C C . HIS A 1 106 ? 43.514 19.409 -27.963 1.00 63.17 94 HIS A C 1
ATOM 610 O O . HIS A 1 106 ? 42.964 19.762 -26.921 1.00 63.23 94 HIS A O 1
ATOM 617 N N . GLY A 1 107 ? 43.523 20.152 -29.064 1.00 66.07 95 GLY A N 1
ATOM 618 C CA . GLY A 1 107 ? 42.803 21.407 -29.131 1.00 67.37 95 GLY A CA 1
ATOM 619 C C . GLY A 1 107 ? 43.680 22.628 -28.951 1.00 66.25 95 GLY A C 1
ATOM 620 O O . GLY A 1 107 ? 43.268 23.744 -29.259 1.00 70.89 95 GLY A O 1
ATOM 621 N N . VAL A 1 108 ? 44.888 22.433 -28.442 1.00 65.54 96 VAL A N 1
ATOM 622 C CA . VAL A 1 108 ? 45.822 23.543 -28.336 1.00 64.31 96 VAL A CA 1
ATOM 623 C C . VAL A 1 108 ? 46.448 23.794 -29.701 1.00 64.49 96 VAL A C 1
ATOM 624 O O . VAL A 1 108 ? 47.205 22.956 -30.194 1.00 63.98 96 VAL A O 1
ATOM 628 N N . PRO A 1 109 ? 46.129 24.947 -30.314 1.00 65.20 97 PRO A N 1
ATOM 629 C CA . PRO A 1 109 ? 46.561 25.283 -31.680 1.00 66.43 97 PRO A CA 1
ATOM 630 C C . PRO A 1 109 ? 48.075 25.153 -31.858 1.00 66.09 97 PRO A C 1
ATOM 631 O O . PRO A 1 109 ? 48.826 25.701 -31.056 1.00 63.46 97 PRO A O 1
ATOM 635 N N . LEU A 1 110 ? 48.504 24.442 -32.898 1.00 69.05 98 LEU A N 1
ATOM 636 C CA . LEU A 1 110 ? 49.917 24.099 -33.098 1.00 69.93 98 LEU A CA 1
ATOM 637 C C . LEU A 1 110 ? 50.817 25.313 -33.356 1.00 69.12 98 LEU A C 1
ATOM 638 O O . LEU A 1 110 ? 52.043 25.208 -33.321 1.00 66.95 98 LEU A O 1
ATOM 643 N N . GLU A 1 111 ? 50.197 26.456 -33.617 1.00 71.96 99 GLU A N 1
ATOM 644 C CA . GLU A 1 111 ? 50.891 27.736 -33.693 1.00 73.76 99 GLU A CA 1
ATOM 645 C C . GLU A 1 111 ? 51.588 28.065 -32.370 1.00 69.34 99 GLU A C 1
ATOM 646 O O . GLU A 1 111 ? 52.762 28.430 -32.345 1.00 69.06 99 GLU A O 1
ATOM 652 N N . VAL A 1 112 ? 50.844 27.930 -31.274 1.00 65.73 100 VAL A N 1
ATOM 653 C CA . VAL A 1 112 ? 51.330 28.211 -29.918 1.00 61.96 100 VAL A CA 1
ATOM 654 C C . VAL A 1 112 ? 52.471 27.310 -29.446 1.00 59.09 100 VAL A C 1
ATOM 655 O O . VAL A 1 112 ? 53.359 27.766 -28.730 1.00 57.63 100 VAL A O 1
ATOM 659 N N . LEU A 1 113 ? 52.443 26.036 -29.829 1.00 58.93 101 LEU A N 1
ATOM 660 C CA . LEU A 1 113 ? 53.478 25.093 -29.405 1.00 58.14 101 LEU A CA 1
ATOM 661 C C . LEU A 1 113 ? 54.815 25.432 -30.033 1.00 60.32 101 LEU A C 1
ATOM 662 O O . LEU A 1 113 ? 55.869 25.198 -29.445 1.00 57.50 101 LEU A O 1
ATOM 667 N N . ASP A 1 114 ? 54.769 25.979 -31.240 1.00 66.49 102 ASP A N 1
ATOM 668 C CA . ASP A 1 114 ? 55.993 26.344 -31.932 1.00 71.33 102 ASP A CA 1
ATOM 669 C C . ASP A 1 114 ? 56.401 27.811 -31.802 1.00 70.77 102 ASP A C 1
ATOM 670 O O . ASP A 1 114 ? 57.456 28.184 -32.311 1.00 70.42 102 ASP A O 1
ATOM 675 N N . ASP A 1 115 ? 55.616 28.653 -31.140 1.00 71.00 103 ASP A N 1
ATOM 676 C CA . ASP A 1 115 ? 56.182 29.924 -30.665 1.00 70.85 103 ASP A CA 1
ATOM 677 C C . ASP A 1 115 ? 56.915 29.754 -29.334 1.00 66.11 103 ASP A C 1
ATOM 678 O O . ASP A 1 115 ? 57.918 30.419 -29.080 1.00 69.01 103 ASP A O 1
ATOM 683 N N . VAL A 1 116 ? 56.413 28.870 -28.480 1.00 64.02 104 VAL A N 1
ATOM 684 C CA . VAL A 1 116 ? 57.017 28.680 -27.167 1.00 60.53 104 VAL A CA 1
ATOM 685 C C . VAL A 1 116 ? 58.349 27.899 -27.234 1.00 57.33 104 VAL A C 1
ATOM 686 O O . VAL A 1 116 ? 59.272 28.179 -26.467 1.00 55.00 104 VAL A O 1
ATOM 690 N N . LYS A 1 117 ? 58.466 26.942 -28.152 1.00 56.74 105 LYS A N 1
ATOM 691 C CA . LYS A 1 117 ? 59.725 26.211 -28.325 1.00 54.95 105 LYS A CA 1
ATOM 692 C C . LYS A 1 117 ? 60.820 27.120 -28.916 1.00 53.53 105 LYS A C 1
ATOM 693 O O . LYS A 1 117 ? 62.011 26.912 -28.686 1.00 55.12 105 LYS A O 1
ATOM 699 N N . ALA A 1 118 ? 60.402 28.132 -29.674 1.00 52.05 106 ALA A N 1
ATOM 700 C CA . ALA A 1 118 ? 61.320 29.113 -30.245 1.00 50.63 106 ALA A CA 1
ATOM 701 C C . ALA A 1 118 ? 61.780 30.072 -29.162 1.00 49.18 106 ALA A C 1
ATOM 702 O O . ALA A 1 118 ? 62.980 30.304 -28.996 1.00 48.89 106 ALA A O 1
ATOM 704 N N . ALA A 1 119 ? 60.819 30.607 -28.412 1.00 48.67 107 ALA A N 1
ATOM 705 C CA . ALA A 1 119 ? 61.108 31.576 -27.364 1.00 48.60 107 ALA A CA 1
ATOM 706 C C . ALA A 1 119 ? 62.018 30.940 -26.322 1.00 47.85 107 ALA A C 1
ATOM 707 O O . ALA A 1 119 ? 62.802 31.626 -25.666 1.00 48.81 107 ALA A O 1
ATOM 709 N N . THR A 1 120 ? 61.900 29.625 -26.172 1.00 48.74 108 THR A N 1
ATOM 710 C CA . THR A 1 120 ? 62.801 28.874 -25.313 1.00 48.83 108 THR A CA 1
ATOM 711 C C . THR A 1 120 ? 64.236 28.992 -25.823 1.00 49.19 108 THR A C 1
ATOM 712 O O . THR A 1 120 ? 65.154 29.319 -25.064 1.00 48.95 108 THR A O 1
ATOM 716 N N . HIS A 1 121 ? 64.416 28.736 -27.117 1.00 49.61 109 HIS A N 1
ATOM 717 C CA . HIS A 1 121 ? 65.730 28.832 -27.741 1.00 50.94 109 HIS A CA 1
ATOM 718 C C . HIS A 1 121 ? 66.281 30.252 -27.711 1.00 53.01 109 HIS A C 1
ATOM 719 O O . HIS A 1 121 ? 67.462 30.456 -27.422 1.00 52.20 109 HIS A O 1
ATOM 726 N N . LYS A 1 122 ? 65.425 31.238 -27.970 1.00 55.55 110 LYS A N 1
ATOM 727 C CA . LYS A 1 122 ? 65.893 32.619 -28.033 1.00 57.96 110 LYS A CA 1
ATOM 728 C C . LYS A 1 122 ? 66.263 33.114 -26.645 1.00 56.05 110 LYS A C 1
ATOM 729 O O . LYS A 1 122 ? 67.067 34.034 -26.496 1.00 56.59 110 LYS A O 1
ATOM 735 N N . PHE A 1 123 ? 65.703 32.480 -25.624 1.00 53.35 111 PHE A N 1
ATOM 736 C CA . PHE A 1 123 ? 66.116 32.789 -24.268 1.00 51.16 111 PHE A CA 1
ATOM 737 C C . PHE A 1 123 ? 67.512 32.244 -23.972 1.00 52.04 111 PHE A C 1
ATOM 738 O O . PHE A 1 123 ? 68.357 32.962 -23.446 1.00 53.29 111 PHE A O 1
ATOM 746 N N . PHE A 1 124 ? 67.748 30.973 -24.282 1.00 51.81 112 PHE A N 1
ATOM 747 C CA . PHE A 1 124 ? 69.024 30.351 -23.945 1.00 51.91 112 PHE A CA 1
ATOM 748 C C . PHE A 1 124 ? 70.128 30.845 -24.871 1.00 53.77 112 PHE A C 1
ATOM 749 O O . PHE A 1 124 ? 71.307 30.754 -24.546 1.00 53.19 112 PHE A O 1
ATOM 757 N N . ASN A 1 125 ? 69.736 31.383 -26.021 1.00 55.58 113 ASN A N 1
ATOM 758 C CA . ASN A 1 125 ? 70.694 31.944 -26.965 1.00 57.77 113 ASN A CA 1
ATOM 759 C C . ASN A 1 125 ? 70.942 33.419 -26.684 1.00 58.42 113 ASN A C 1
ATOM 760 O O . ASN A 1 125 ? 71.718 34.071 -27.382 1.00 58.95 113 ASN A O 1
ATOM 765 N N . LEU A 1 126 ? 70.284 33.942 -25.653 1.00 58.50 114 LEU A N 1
ATOM 766 C CA . LEU A 1 126 ? 70.546 35.304 -25.205 1.00 59.78 114 LEU A CA 1
ATOM 767 C C . LEU A 1 126 ? 71.984 35.427 -24.741 1.00 61.14 114 LEU A C 1
ATOM 768 O O . LEU A 1 126 ? 72.588 34.436 -24.339 1.00 60.55 114 LEU A O 1
ATOM 773 N N . PRO A 1 127 ? 72.546 36.641 -24.815 1.00 63.08 115 PRO A N 1
ATOM 774 C CA . PRO A 1 127 ? 73.858 36.870 -24.207 1.00 63.58 115 PRO A CA 1
ATOM 775 C C . PRO A 1 127 ? 73.826 36.519 -22.719 1.00 62.76 115 PRO A C 1
ATOM 776 O O . PRO A 1 127 ? 72.817 36.765 -22.059 1.00 62.57 115 PRO A O 1
ATOM 780 N N . VAL A 1 128 ? 74.914 35.941 -22.215 1.00 62.70 116 VAL A N 1
ATOM 781 C CA . VAL A 1 128 ? 75.011 35.489 -20.825 1.00 61.84 116 VAL A CA 1
ATOM 782 C C . VAL A 1 128 ? 74.799 36.602 -19.798 1.00 62.64 116 VAL A C 1
ATOM 783 O O . VAL A 1 128 ? 74.204 36.379 -18.745 1.00 60.72 116 VAL A O 1
ATOM 787 N N . GLU A 1 129 ? 75.275 37.799 -20.119 1.00 66.20 117 GLU A N 1
ATOM 788 C CA . GLU A 1 129 ? 75.107 38.969 -19.261 1.00 68.47 117 GLU A CA 1
ATOM 789 C C . GLU A 1 129 ? 73.652 39.200 -18.844 1.00 66.92 117 GLU A C 1
ATOM 790 O O . GLU A 1 129 ? 73.382 39.641 -17.725 1.00 65.43 117 GLU A O 1
ATOM 796 N N . GLU A 1 130 ? 72.718 38.888 -19.737 1.00 67.17 118 GLU A N 1
ATOM 797 C CA . GLU A 1 130 ? 71.308 39.116 -19.457 1.00 66.61 118 GLU A CA 1
ATOM 798 C C . GLU A 1 130 ? 70.610 37.923 -18.790 1.00 63.38 118 GLU A C 1
ATOM 799 O O . GLU A 1 130 ? 69.594 38.100 -18.113 1.00 61.92 118 GLU A O 1
ATOM 805 N N . LYS A 1 131 ? 71.148 36.716 -18.946 1.00 61.03 119 LYS A N 1
ATOM 806 C CA . LYS A 1 131 ? 70.504 35.570 -18.309 1.00 57.70 119 LYS A CA 1
ATOM 807 C C . LYS A 1 131 ? 71.033 35.359 -16.890 1.00 57.13 119 LYS A C 1
ATOM 808 O O . LYS A 1 131 ? 70.475 34.564 -16.133 1.00 54.76 119 LYS A O 1
ATOM 814 N N . ARG A 1 132 ? 72.099 36.068 -16.524 1.00 59.35 120 ARG A N 1
ATOM 815 C CA . ARG A 1 132 ? 72.574 36.032 -15.142 1.00 60.58 120 ARG A CA 1
ATOM 816 C C . ARG A 1 132 ? 71.556 36.704 -14.234 1.00 58.35 120 ARG A C 1
ATOM 817 O O . ARG A 1 132 ? 71.548 36.482 -13.027 1.00 57.79 120 ARG A O 1
ATOM 825 N N . LYS A 1 133 ? 70.680 37.499 -14.840 1.00 57.12 121 LYS A N 1
ATOM 826 C CA . LYS A 1 133 ? 69.706 38.313 -14.117 1.00 56.24 121 LYS A CA 1
ATOM 827 C C . LYS A 1 133 ? 68.580 37.510 -13.471 1.00 53.61 121 LYS A C 1
ATOM 828 O O . LYS A 1 133 ? 67.780 38.057 -12.711 1.00 53.23 121 LYS A O 1
ATOM 834 N N . PHE A 1 134 ? 68.523 36.217 -13.765 1.00 51.57 122 PHE A N 1
ATOM 835 C CA . PHE A 1 134 ? 67.423 35.395 -13.285 1.00 49.03 122 PHE A CA 1
ATOM 836 C C . PHE A 1 134 ? 67.897 34.251 -12.401 1.00 47.55 122 PHE A C 1
ATOM 837 O O . PHE A 1 134 ? 67.165 33.297 -12.162 1.00 46.23 122 PHE A O 1
ATOM 845 N N . THR A 1 135 ? 69.123 34.354 -11.907 1.00 48.07 123 THR A N 1
ATOM 846 C CA . THR A 1 135 ? 69.631 33.388 -10.946 1.00 47.93 123 THR A CA 1
ATOM 847 C C . THR A 1 135 ? 68.984 33.634 -9.591 1.00 49.88 123 THR A C 1
ATOM 848 O O . THR A 1 135 ? 68.297 34.637 -9.401 1.00 48.69 123 THR A O 1
ATOM 852 N N . LYS A 1 136 ? 69.195 32.718 -8.653 1.00 53.15 124 LYS A N 1
ATOM 853 C CA . LYS A 1 136 ? 68.596 32.837 -7.328 1.00 56.59 124 LYS A CA 1
ATOM 854 C C . LYS A 1 136 ? 69.060 34.118 -6.625 1.00 59.73 124 LYS A C 1
ATOM 855 O O . LYS A 1 136 ? 68.356 34.660 -5.769 1.00 59.79 124 LYS A O 1
ATOM 861 N N . GLU A 1 137 ? 70.225 34.622 -7.021 1.00 62.42 125 GLU A N 1
ATOM 862 C CA . GLU A 1 137 ? 70.778 35.826 -6.415 1.00 65.26 125 GLU A CA 1
ATOM 863 C C . GLU A 1 137 ? 70.337 37.093 -7.135 1.00 63.89 125 GLU A C 1
ATOM 864 O O . GLU A 1 137 ? 70.205 38.151 -6.521 1.00 69.51 125 GLU A O 1
ATOM 870 N N . ASN A 1 138 ? 70.098 36.980 -8.436 1.00 61.38 126 ASN A N 1
ATOM 871 C CA . ASN A 1 138 ? 69.801 38.149 -9.258 1.00 57.21 126 ASN A CA 1
ATOM 872 C C . ASN A 1 138 ? 68.334 38.323 -9.634 1.00 55.22 126 ASN A C 1
ATOM 873 O O . ASN A 1 138 ? 67.898 39.442 -9.907 1.00 55.67 126 ASN A O 1
ATOM 878 N N . SER A 1 139 ? 67.585 37.224 -9.681 1.00 53.29 127 SER A N 1
ATOM 879 C CA . SER A 1 139 ? 66.157 37.303 -9.964 1.00 51.90 127 SER A CA 1
ATOM 880 C C . SER A 1 139 ? 65.492 38.075 -8.834 1.00 50.73 127 SER A C 1
ATOM 881 O O . SER A 1 139 ? 65.695 37.756 -7.661 1.00 49.88 127 SER A O 1
ATOM 884 N N . LEU A 1 140 ? 64.688 39.078 -9.173 1.00 50.01 128 LEU A N 1
ATOM 885 C CA . LEU A 1 140 ? 64.058 39.895 -8.139 1.00 49.03 128 LEU A CA 1
ATOM 886 C C . LEU A 1 140 ? 62.852 39.198 -7.498 1.00 47.68 128 LEU A C 1
ATOM 887 O O . LEU A 1 140 ? 62.255 39.718 -6.553 1.00 46.37 128 LEU A O 1
ATOM 892 N N . SER A 1 141 ? 62.510 38.018 -8.007 1.00 46.92 129 SER A N 1
ATOM 893 C CA . SER A 1 141 ? 61.488 37.186 -7.392 1.00 46.32 129 SER A CA 1
ATOM 894 C C . SER A 1 141 ? 61.952 35.743 -7.341 1.00 47.22 129 SER A C 1
ATOM 895 O O . SER A 1 141 ? 62.595 35.263 -8.272 1.00 46.66 129 SER A O 1
ATOM 898 N N . THR A 1 142 ? 61.602 35.051 -6.262 1.00 48.37 130 THR A N 1
ATOM 899 C CA . THR A 1 142 ? 61.926 33.639 -6.108 1.00 48.60 130 THR A CA 1
ATOM 900 C C . THR A 1 142 ? 61.038 32.768 -6.977 1.00 47.46 130 THR A C 1
ATOM 901 O O . THR A 1 142 ? 61.301 31.582 -7.157 1.00 48.42 130 THR A O 1
ATOM 905 N N . THR A 1 143 ? 59.979 33.361 -7.513 1.00 46.29 131 THR A N 1
ATOM 906 C CA . THR A 1 143 ? 59.037 32.625 -8.345 1.00 45.99 131 THR A CA 1
ATOM 907 C C . THR A 1 143 ? 59.665 32.405 -9.711 1.00 47.29 131 THR A C 1
ATOM 908 O O . THR A 1 143 ? 59.177 31.609 -10.514 1.00 47.80 131 THR A O 1
ATOM 912 N N . VAL A 1 144 ? 60.745 33.137 -9.967 1.00 48.30 132 VAL A N 1
ATOM 913 C CA . VAL A 1 144 ? 61.496 33.012 -11.208 1.00 49.07 132 VAL A CA 1
ATOM 914 C C . VAL A 1 144 ? 62.939 32.649 -10.880 1.00 50.97 132 VAL A C 1
ATOM 915 O O . VAL A 1 144 ? 63.554 33.265 -10.010 1.00 56.21 132 VAL A O 1
ATOM 919 N N . ARG A 1 145 ? 63.494 31.664 -11.576 1.00 51.51 133 ARG A N 1
ATOM 920 C CA . ARG A 1 145 ? 64.897 31.333 -11.361 1.00 51.97 133 ARG A CA 1
ATOM 921 C C . ARG A 1 145 ? 65.551 30.603 -12.529 1.00 47.11 133 ARG A C 1
ATOM 922 O O . ARG A 1 145 ? 65.134 29.515 -12.924 1.00 49.36 133 ARG A O 1
ATOM 930 N N . PHE A 1 146 ? 66.581 31.223 -13.086 1.00 42.72 134 PHE A N 1
ATOM 931 C CA . PHE A 1 146 ? 67.427 30.553 -14.057 1.00 40.56 134 PHE A CA 1
ATOM 932 C C . PHE A 1 146 ? 68.565 29.894 -13.292 1.00 40.02 134 PHE A C 1
ATOM 933 O O . PHE A 1 146 ? 69.266 30.547 -12.517 1.00 40.31 134 PHE A O 1
ATOM 941 N N . GLY A 1 147 ? 68.742 28.597 -13.489 1.00 39.48 135 GLY A N 1
ATOM 942 C CA . GLY A 1 147 ? 69.777 27.890 -12.765 1.00 39.13 135 GLY A CA 1
ATOM 943 C C . GLY A 1 147 ? 70.386 26.826 -13.645 1.00 38.70 135 GLY A C 1
ATOM 944 O O . GLY A 1 147 ? 70.000 26.683 -14.802 1.00 40.16 135 GLY A O 1
ATOM 945 N N . THR A 1 148 ? 71.327 26.068 -13.100 1.00 38.74 136 THR A N 1
ATOM 946 C CA . THR A 1 148 ? 71.987 25.034 -13.882 1.00 40.70 136 THR A CA 1
ATOM 947 C C . THR A 1 148 ? 72.513 23.871 -13.049 1.00 44.38 136 THR A C 1
ATOM 948 O O . THR A 1 148 ? 72.727 24.009 -11.845 1.00 44.34 136 THR A O 1
ATOM 952 N N . SER A 1 149 ? 72.747 22.745 -13.721 1.00 49.03 137 SER A N 1
ATOM 953 C CA . SER A 1 149 ? 73.288 21.525 -13.112 1.00 52.52 137 SER A CA 1
ATOM 954 C C . SER A 1 149 ? 72.656 21.181 -11.769 1.00 55.68 137 SER A C 1
ATOM 955 O O . SER A 1 1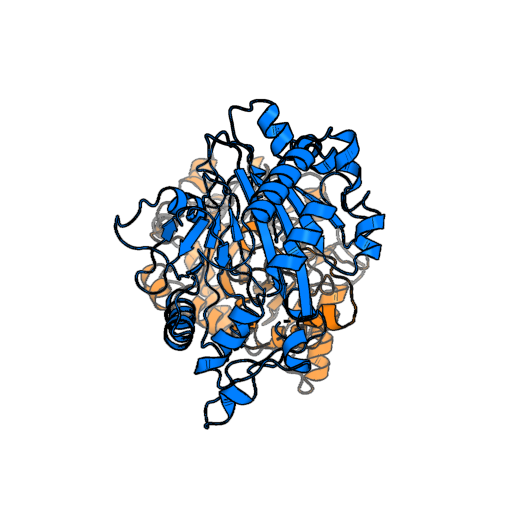49 ? 73.183 21.548 -10.720 1.00 58.79 137 SER A O 1
ATOM 958 N N . PHE A 1 150 ? 71.556 20.437 -11.805 1.00 60.65 138 PHE A N 1
ATOM 959 C CA . PHE A 1 150 ? 70.773 20.172 -10.603 1.00 62.54 138 PHE A CA 1
ATOM 960 C C . PHE A 1 150 ? 71.211 18.874 -9.926 1.00 65.55 138 PHE A C 1
ATOM 961 O O . PHE A 1 150 ? 71.685 17.952 -10.582 1.00 66.23 138 PHE A O 1
ATOM 969 N N . SER A 1 151 ? 70.995 18.797 -8.618 1.00 68.29 139 SER A N 1
ATOM 970 C CA . SER A 1 151 ? 71.088 17.549 -7.875 1.00 70.09 139 SER A CA 1
ATOM 971 C C . SER A 1 151 ? 70.403 17.727 -6.533 1.00 72.47 139 SER A C 1
ATOM 972 O O . SER A 1 151 ? 70.695 18.675 -5.805 1.00 80.10 139 SER A O 1
ATOM 975 N N . PRO A 1 152 ? 69.447 16.836 -6.227 1.00 71.31 140 PRO A N 1
ATOM 976 C CA . PRO A 1 152 ? 68.655 16.883 -4.993 1.00 71.10 140 PRO A CA 1
ATOM 977 C C . PRO A 1 152 ? 69.519 16.776 -3.748 1.00 70.78 140 PRO A C 1
ATOM 978 O O . PRO A 1 152 ? 69.261 17.442 -2.745 1.00 70.62 140 PRO A O 1
ATOM 982 N N . LEU A 1 153 ? 70.539 15.930 -3.828 1.00 69.76 141 LEU A N 1
ATOM 983 C CA . LEU A 1 153 ? 71.336 15.567 -2.668 1.00 69.54 141 LEU A CA 1
ATOM 984 C C . LEU A 1 153 ? 72.740 16.171 -2.731 1.00 67.83 141 LEU A C 1
ATOM 985 O O . LEU A 1 153 ? 73.122 16.767 -3.737 1.00 69.60 141 LEU A O 1
ATOM 990 N N . ALA A 1 154 ? 73.506 16.012 -1.655 1.00 66.24 142 ALA A N 1
ATOM 991 C CA . ALA A 1 154 ? 74.909 16.419 -1.650 1.00 65.48 142 ALA A CA 1
ATOM 992 C C . ALA A 1 154 ? 75.789 15.234 -2.036 1.00 66.24 142 ALA A C 1
ATOM 993 O O . ALA A 1 154 ? 75.372 14.081 -1.908 1.00 64.72 142 ALA A O 1
ATOM 995 N N . GLU A 1 155 ? 76.996 15.531 -2.516 1.00 68.97 143 GLU A N 1
ATOM 996 C CA . GLU A 1 155 ? 77.946 14.514 -2.973 1.00 69.89 143 GLU A CA 1
ATOM 997 C C . GLU A 1 155 ? 77.369 13.612 -4.065 1.00 66.81 143 GLU A C 1
ATOM 998 O O . GLU A 1 155 ? 77.762 12.451 -4.192 1.00 67.00 143 GLU A O 1
ATOM 1004 N N . GLN A 1 156 ? 76.450 14.152 -4.861 1.00 63.36 144 GLN A N 1
ATOM 1005 C CA . GLN A 1 156 ? 75.797 13.361 -5.894 1.00 62.73 144 GLN A CA 1
ATOM 1006 C C . GLN A 1 156 ? 76.106 13.932 -7.282 1.00 59.41 144 GLN A C 1
ATOM 1007 O O . GLN A 1 156 ? 76.418 15.114 -7.418 1.00 59.61 144 GLN A O 1
ATOM 1013 N N . ALA A 1 157 ? 75.997 13.092 -8.307 1.00 56.83 145 ALA A N 1
ATOM 1014 C CA . ALA A 1 157 ? 76.276 13.502 -9.677 1.00 54.11 145 ALA A CA 1
ATOM 1015 C C . ALA A 1 157 ? 75.270 14.551 -10.126 1.00 50.86 145 ALA A C 1
ATOM 1016 O O . ALA A 1 157 ? 74.097 14.489 -9.760 1.00 50.59 145 ALA A O 1
ATOM 1018 N N . LEU A 1 158 ? 75.734 15.525 -10.901 1.00 49.01 146 LEU A N 1
ATOM 1019 C CA . LEU A 1 158 ? 74.857 16.579 -11.389 1.00 46.69 146 LEU A CA 1
ATOM 1020 C C . LEU A 1 158 ? 74.325 16.211 -12.770 1.00 47.35 146 LEU A C 1
ATOM 1021 O O . LEU A 1 158 ? 74.956 15.459 -13.512 1.00 47.22 146 LEU A O 1
ATOM 1026 N N . GLU A 1 159 ? 73.162 16.751 -13.113 1.00 48.59 147 GLU A N 1
ATOM 1027 C CA . GLU A 1 159 ? 72.567 16.501 -14.418 1.00 49.57 147 GLU A CA 1
ATOM 1028 C C . GLU A 1 159 ? 73.063 17.496 -15.464 1.00 48.14 147 GLU A C 1
ATOM 1029 O O . GLU A 1 159 ? 73.278 18.674 -15.163 1.00 47.02 147 GLU A O 1
ATOM 1035 N N . TRP A 1 160 ? 73.232 17.005 -16.691 1.00 47.12 148 TRP A N 1
ATOM 1036 C CA . TRP A 1 160 ? 73.653 17.819 -17.829 1.00 46.64 148 TRP A CA 1
ATOM 1037 C C . TRP A 1 160 ? 72.461 18.581 -18.408 1.00 43.74 148 TRP A C 1
ATOM 1038 O O . TRP A 1 160 ? 71.841 18.145 -19.382 1.00 42.80 148 TRP A O 1
ATOM 1049 N N . LYS A 1 161 ? 72.144 19.717 -17.788 1.00 42.44 149 LYS A N 1
ATOM 1050 C CA . LYS A 1 161 ? 70.903 20.430 -18.062 1.00 42.68 149 LYS A CA 1
ATOM 1051 C C . LYS A 1 161 ? 70.922 21.881 -17.573 1.00 41.77 149 LYS A C 1
ATOM 1052 O O . LYS A 1 161 ? 71.391 22.169 -16.472 1.00 39.58 149 LYS A O 1
ATOM 1058 N N . ASP A 1 162 ? 70.441 22.794 -18.411 1.00 43.21 150 ASP A N 1
ATOM 1059 C CA . ASP A 1 162 ? 70.120 24.152 -17.972 1.00 43.08 150 ASP A CA 1
ATOM 1060 C C . ASP A 1 162 ? 68.602 24.334 -17.950 1.00 41.36 150 ASP A C 1
ATOM 1061 O O . ASP A 1 162 ? 67.881 23.659 -18.686 1.00 40.84 150 ASP A O 1
ATOM 1066 N N . TYR A 1 163 ? 68.109 25.242 -17.117 1.00 40.13 151 TYR A N 1
ATOM 1067 C CA . TYR A 1 163 ? 66.667 25.425 -17.009 1.00 39.43 151 TYR A CA 1
ATOM 1068 C C . TYR A 1 163 ? 66.287 26.852 -16.658 1.00 38.20 151 TYR A C 1
ATOM 1069 O O . TYR A 1 163 ? 67.120 27.642 -16.204 1.00 37.85 151 TYR A O 1
ATOM 1078 N N . LEU A 1 164 ? 65.006 27.151 -16.838 1.00 37.82 152 LEU A N 1
ATOM 1079 C CA . LEU A 1 164 ? 64.405 28.371 -16.327 1.00 38.33 152 LEU A CA 1
ATOM 1080 C C . LEU A 1 164 ? 63.057 27.990 -15.709 1.00 40.46 152 LEU A C 1
ATOM 1081 O O . LEU A 1 164 ? 62.093 27.684 -16.417 1.00 39.74 152 LEU A O 1
ATOM 1086 N N . SER A 1 165 ? 63.025 27.964 -14.379 1.00 43.06 153 SER A N 1
ATOM 1087 C CA . SER A 1 165 ? 61.846 27.566 -13.619 1.00 46.38 153 SER A CA 1
ATOM 1088 C C . SER A 1 165 ? 60.910 28.745 -13.383 1.00 45.81 153 SER A C 1
ATOM 1089 O O . SER A 1 165 ? 61.296 29.732 -12.755 1.00 45.08 153 SER A O 1
ATOM 1092 N N . LEU A 1 166 ? 59.692 28.649 -13.910 1.00 43.70 154 LEU A N 1
ATOM 1093 C CA . LEU A 1 166 ? 58.717 29.723 -13.777 1.00 41.75 154 LEU A CA 1
ATOM 1094 C C . LEU A 1 166 ? 57.479 29.285 -12.992 1.00 40.42 154 LEU A C 1
ATOM 1095 O O . LEU A 1 166 ? 56.629 28.551 -13.503 1.00 38.91 154 LEU A O 1
ATOM 1100 N N . PHE A 1 167 ? 57.375 29.751 -11.753 1.00 40.50 155 PHE A N 1
ATOM 1101 C CA . PHE A 1 167 ? 56.208 29.468 -10.930 1.00 43.85 155 PHE A CA 1
ATOM 1102 C C . PHE A 1 167 ? 55.159 30.537 -11.179 1.00 43.69 155 PHE A C 1
ATOM 1103 O O . PHE A 1 167 ? 55.435 31.727 -11.038 1.00 43.28 155 PHE A O 1
ATOM 1111 N N . PHE A 1 168 ? 53.954 30.125 -11.551 1.00 44.69 156 PHE A N 1
ATOM 1112 C CA . PHE A 1 168 ? 52.952 31.112 -11.923 1.00 47.11 156 PHE A CA 1
ATOM 1113 C C . PHE A 1 168 ? 52.182 31.640 -10.719 1.00 46.46 156 PHE A C 1
ATOM 1114 O O . PHE A 1 168 ? 51.628 30.874 -9.930 1.00 46.86 156 PHE A O 1
ATOM 1122 N N . VAL A 1 169 ? 52.148 32.963 -10.602 1.00 45.90 157 VAL A N 1
ATOM 1123 C CA . VAL A 1 169 ? 51.408 33.640 -9.546 1.00 47.61 157 VAL A CA 1
ATOM 1124 C C . VAL A 1 169 ? 50.282 34.439 -10.185 1.00 51.06 157 VAL A C 1
ATOM 1125 O O . VAL A 1 169 ? 49.114 34.283 -9.843 1.00 51.34 157 VAL A O 1
ATOM 1129 N N . SER A 1 170 ? 50.665 35.305 -11.114 1.00 55.02 158 SER A N 1
ATOM 1130 C CA . SER A 1 170 ? 49.765 36.248 -11.755 1.00 58.14 158 SER A CA 1
ATOM 1131 C C . SER A 1 170 ? 50.371 36.629 -13.099 1.00 60.71 158 SER A C 1
ATOM 1132 O O . SER A 1 170 ? 51.495 36.243 -13.399 1.00 59.88 158 SER A O 1
ATOM 1135 N N . GLU A 1 171 ? 49.631 37.359 -13.925 1.00 64.59 159 GLU A N 1
ATOM 1136 C CA . GLU A 1 171 ? 50.240 37.940 -15.117 1.00 67.81 159 GLU A CA 1
ATOM 1137 C C . GLU A 1 171 ? 51.056 39.163 -14.697 1.00 65.71 159 GLU A C 1
ATOM 1138 O O . GLU A 1 171 ? 52.051 39.512 -15.333 1.00 65.39 159 GLU A O 1
ATOM 1144 N N . ALA A 1 172 ? 50.652 39.770 -13.584 1.00 64.23 160 ALA A N 1
ATOM 1145 C CA . ALA A 1 172 ? 51.342 40.929 -13.034 1.00 62.99 160 ALA A CA 1
ATOM 1146 C C . ALA A 1 172 ? 52.753 40.553 -12.629 1.00 62.43 160 ALA A C 1
ATOM 1147 O O . ALA A 1 172 ? 53.701 41.291 -12.893 1.00 60.56 160 ALA A O 1
ATOM 1149 N N . GLU A 1 173 ? 52.901 39.411 -11.973 1.00 63.22 161 GLU A N 1
ATOM 1150 C CA . GLU A 1 173 ? 54.225 39.033 -11.533 1.00 63.61 161 GLU A CA 1
ATOM 1151 C C . GLU A 1 173 ? 54.998 38.374 -12.672 1.00 58.60 161 GLU A C 1
ATOM 1152 O O . GLU A 1 173 ? 56.197 38.147 -12.554 1.00 57.19 161 GLU A O 1
ATOM 1158 N N . ALA A 1 174 ? 54.325 38.098 -13.786 1.00 56.71 162 ALA A N 1
ATOM 1159 C CA . ALA A 1 174 ? 55.032 37.718 -15.004 1.00 56.19 162 ALA A CA 1
ATOM 1160 C C . ALA A 1 174 ? 55.670 38.932 -15.671 1.00 58.77 162 ALA A C 1
ATOM 1161 O O . ALA A 1 174 ? 56.842 38.899 -16.054 1.00 56.56 162 ALA A O 1
ATOM 1163 N N . GLU A 1 175 ? 54.876 39.985 -15.845 1.00 64.77 163 GLU A N 1
ATOM 1164 C CA . GLU A 1 175 ? 55.347 41.254 -16.400 1.00 69.06 163 GLU A CA 1
ATOM 1165 C C . GLU A 1 175 ? 56.620 41.748 -15.731 1.00 68.21 163 GLU A C 1
ATOM 1166 O O . GLU A 1 175 ? 57.542 42.212 -16.403 1.00 67.93 163 GLU A O 1
ATOM 1172 N N . GLN A 1 176 ? 56.656 41.662 -14.407 1.00 67.54 164 GLN A N 1
ATOM 1173 C CA . GLN A 1 176 ? 57.705 42.303 -13.636 1.00 67.34 164 GLN A CA 1
ATOM 1174 C C . GLN A 1 176 ? 58.928 41.412 -13.464 1.00 64.38 164 GLN A C 1
ATOM 1175 O O . GLN A 1 176 ? 60.013 41.913 -13.184 1.00 63.71 164 GLN A O 1
ATOM 1181 N N . PHE A 1 177 ? 58.763 40.102 -13.626 1.00 61.66 165 PHE A N 1
ATOM 1182 C CA . PHE A 1 177 ? 59.848 39.178 -13.300 1.00 57.23 165 PHE A CA 1
ATOM 1183 C C . PHE A 1 177 ? 60.194 38.146 -14.378 1.00 54.23 165 PHE A C 1
ATOM 1184 O O . PHE A 1 177 ? 61.260 37.533 -14.321 1.00 53.73 165 PHE A O 1
ATOM 1192 N N . TRP A 1 178 ? 59.304 37.934 -15.344 1.00 52.37 166 TRP A N 1
ATOM 1193 C CA . TRP A 1 178 ? 59.608 36.991 -16.421 1.00 50.88 166 TRP A CA 1
ATOM 1194 C C . TRP A 1 178 ? 60.395 37.663 -17.542 1.00 51.14 166 TRP A C 1
ATOM 1195 O O . TRP A 1 178 ? 60.177 38.839 -17.844 1.00 51.25 166 TRP A O 1
ATOM 1206 N N . PRO A 1 179 ? 61.312 36.910 -18.170 1.00 51.81 167 PRO A N 1
ATOM 1207 C CA . PRO A 1 179 ? 62.108 37.444 -19.280 1.00 54.15 167 PRO A CA 1
ATOM 1208 C C . PRO A 1 179 ? 61.218 37.919 -20.424 1.00 58.77 167 PRO A C 1
ATOM 1209 O O . PRO A 1 179 ? 60.282 37.215 -20.810 1.00 57.99 167 PRO A O 1
ATOM 1213 N N . ASP A 1 180 ? 61.497 39.112 -20.940 1.00 63.43 168 ASP A N 1
ATOM 1214 C CA . ASP A 1 180 ? 60.625 39.746 -21.921 1.00 66.73 168 ASP A CA 1
ATOM 1215 C C . ASP A 1 180 ? 60.682 39.019 -23.255 1.00 65.70 168 ASP A C 1
ATOM 1216 O O . ASP A 1 180 ? 59.762 39.114 -24.064 1.00 67.03 168 ASP A O 1
ATOM 1221 N N . ILE A 1 181 ? 61.763 38.279 -23.468 1.00 63.75 169 ILE A N 1
ATOM 1222 C CA . ILE A 1 181 ? 62.009 37.642 -24.751 1.00 63.53 169 ILE A CA 1
ATOM 1223 C C . ILE A 1 181 ? 61.224 36.341 -24.891 1.00 60.98 169 ILE A C 1
ATOM 1224 O O . ILE A 1 181 ? 61.255 35.701 -25.943 1.00 61.88 169 ILE A O 1
ATOM 1229 N N . CYS A 1 182 ? 60.500 35.961 -23.842 1.00 57.79 170 CYS A N 1
ATOM 1230 C CA . CYS A 1 182 ? 59.764 34.697 -23.854 1.00 56.29 170 CYS A CA 1
ATOM 1231 C C . CYS A 1 182 ? 58.552 34.658 -22.911 1.00 55.35 170 CYS A C 1
ATOM 1232 O O . CYS A 1 182 ? 58.105 33.581 -22.513 1.00 54.71 170 CYS A O 1
ATOM 1235 N N . ARG A 1 183 ? 58.024 35.825 -22.551 1.00 55.70 171 ARG A N 1
ATOM 1236 C CA . ARG A 1 183 ? 56.928 35.891 -21.585 1.00 56.31 171 ARG A CA 1
ATOM 1237 C C . ARG A 1 183 ? 55.565 35.596 -22.204 1.00 57.70 171 ARG A C 1
ATOM 1238 O O . ARG A 1 183 ? 54.841 34.706 -21.751 1.00 57.03 171 ARG A O 1
ATOM 1246 N N . ASN A 1 184 ? 55.217 36.373 -23.227 1.00 59.08 172 ASN A N 1
ATOM 1247 C CA . ASN A 1 184 ? 53.919 36.268 -23.883 1.00 62.20 172 ASN A CA 1
ATOM 1248 C C . ASN A 1 184 ? 53.658 34.890 -24.477 1.00 61.70 172 ASN A C 1
ATOM 1249 O O . ASN A 1 184 ? 52.543 34.374 -24.401 1.00 60.96 172 ASN A O 1
ATOM 1254 N N . GLU A 1 185 ? 54.700 34.290 -25.045 1.00 61.96 173 GLU A N 1
ATOM 1255 C CA . GLU A 1 185 ? 54.591 32.962 -25.632 1.00 62.33 173 GLU A CA 1
ATOM 1256 C C . GLU A 1 185 ? 54.294 31.954 -24.533 1.00 58.73 173 GLU A C 1
ATOM 1257 O O . GLU A 1 185 ? 53.474 31.052 -24.706 1.00 61.99 173 GLU A O 1
ATOM 1263 N N . THR A 1 186 ? 54.956 32.127 -23.393 1.00 55.68 174 THR A N 1
ATOM 1264 C CA . THR A 1 186 ? 54.796 31.214 -22.272 1.00 51.79 174 THR A CA 1
ATOM 1265 C C . THR A 1 186 ? 53.415 31.358 -21.656 1.00 50.03 174 THR A C 1
ATOM 1266 O O . THR A 1 186 ? 52.734 30.358 -21.408 1.00 50.62 174 THR A O 1
ATOM 1270 N N . LEU A 1 187 ? 53.011 32.605 -21.410 1.00 48.93 175 LEU A N 1
ATOM 1271 C CA . LEU A 1 187 ? 51.686 32.879 -20.868 1.00 50.08 175 LEU A CA 1
ATOM 1272 C C . LEU A 1 187 ? 50.629 32.289 -21.776 1.00 52.93 175 LEU A C 1
ATOM 1273 O O . LEU A 1 187 ? 49.781 31.523 -21.325 1.00 51.60 175 LEU A O 1
ATOM 1278 N N . GLU A 1 188 ? 50.756 32.544 -23.073 1.00 57.63 176 GLU A N 1
ATOM 1279 C CA . GLU A 1 188 ? 49.746 32.101 -24.021 1.00 61.58 176 GLU A CA 1
ATOM 1280 C C . GLU A 1 188 ? 49.722 30.577 -24.057 1.00 57.88 176 GLU A C 1
ATOM 1281 O O . GLU A 1 188 ? 48.672 29.960 -24.244 1.00 56.84 176 GLU A O 1
ATOM 1287 N N . TYR A 1 189 ? 50.889 29.976 -23.859 1.00 55.63 177 TYR A N 1
ATOM 1288 C CA . TYR A 1 189 ? 51.016 28.523 -23.857 1.00 53.61 177 TYR A CA 1
ATOM 1289 C C . TYR A 1 189 ? 50.375 27.905 -22.606 1.00 52.63 177 TYR A C 1
ATOM 1290 O O . TYR A 1 189 ? 49.880 26.784 -22.647 1.00 53.31 177 TYR A O 1
ATOM 1299 N N . ILE A 1 190 ? 50.370 28.651 -21.507 1.00 51.50 178 ILE A N 1
ATOM 1300 C CA . ILE A 1 190 ? 49.679 28.249 -20.281 1.00 51.76 178 ILE A CA 1
ATOM 1301 C C . ILE A 1 190 ? 48.183 28.391 -20.449 1.00 56.24 178 ILE A C 1
ATOM 1302 O O . ILE A 1 190 ? 47.407 27.489 -20.100 1.00 54.79 178 ILE A O 1
ATOM 1307 N N . ASN A 1 191 ? 47.806 29.545 -20.987 1.00 62.33 179 ASN A N 1
ATOM 1308 C CA . ASN A 1 191 ? 46.430 29.916 -21.308 1.00 63.37 179 ASN A CA 1
ATOM 1309 C C . ASN A 1 191 ? 45.660 28.870 -22.096 1.00 65.39 179 ASN A C 1
ATOM 1310 O O . ASN A 1 191 ? 44.540 28.512 -21.749 1.00 67.88 179 ASN A O 1
ATOM 1315 N N . LYS A 1 192 ? 46.311 28.350 -23.128 1.00 65.43 180 LYS A N 1
ATOM 1316 C CA . LYS A 1 192 ? 45.674 27.442 -24.073 1.00 63.77 180 LYS A CA 1
ATOM 1317 C C . LYS A 1 192 ? 45.737 25.997 -23.567 1.00 61.10 180 LYS A C 1
ATOM 1318 O O . LYS A 1 192 ? 44.840 25.185 -23.800 1.00 60.66 180 LYS A O 1
ATOM 1324 N N . SER A 1 193 ? 46.817 25.686 -22.866 1.00 58.99 181 SER A N 1
ATOM 1325 C CA . SER A 1 193 ? 47.018 24.354 -22.309 1.00 58.15 181 SER A CA 1
ATOM 1326 C C . SER A 1 193 ? 46.035 24.032 -21.188 1.00 59.12 181 SER A C 1
ATOM 1327 O O . SER A 1 193 ? 45.629 22.881 -21.026 1.00 59.28 181 SER A O 1
ATOM 1330 N N . LYS A 1 194 ? 45.648 25.053 -20.427 1.00 59.78 182 LYS A N 1
ATOM 1331 C CA . LYS A 1 194 ? 44.862 24.861 -19.211 1.00 60.83 182 LYS A CA 1
ATOM 1332 C C . LYS A 1 194 ? 43.435 24.347 -19.472 1.00 61.12 182 LYS A C 1
ATOM 1333 O O . LYS A 1 194 ? 42.846 23.687 -18.607 1.00 59.70 182 LYS A O 1
ATOM 1339 N N . LYS A 1 195 ? 42.887 24.588 -20.661 1.00 62.22 183 LYS A N 1
ATOM 1340 C CA . LYS A 1 195 ? 41.584 24.005 -20.958 1.00 63.17 183 LYS A CA 1
ATOM 1341 C C . LYS A 1 195 ? 41.705 22.543 -21.372 1.00 60.08 183 LYS A C 1
ATOM 1342 O O . LYS A 1 195 ? 40.859 21.728 -21.011 1.00 59.63 183 LYS A O 1
ATOM 1356 N N . VAL A 1 197 ? 43.850 20.644 -20.107 1.00 51.46 185 VAL A N 1
ATOM 1357 C CA . VAL A 1 197 ? 44.027 20.070 -18.780 1.00 49.35 185 VAL A CA 1
ATOM 1358 C C . VAL A 1 197 ? 42.687 19.775 -18.115 1.00 48.58 185 VAL A C 1
ATOM 1359 O O . VAL A 1 197 ? 42.485 18.685 -17.574 1.00 48.12 185 VAL A O 1
ATOM 1363 N N . ARG A 1 198 ? 41.780 20.750 -18.155 1.00 48.63 186 ARG A N 1
ATOM 1364 C CA . ARG A 1 198 ? 40.452 20.587 -17.566 1.00 50.64 186 ARG A CA 1
ATOM 1365 C C . ARG A 1 198 ? 39.742 19.378 -18.163 1.00 50.61 186 ARG A C 1
ATOM 1366 O O . ARG A 1 198 ? 39.110 18.609 -17.439 1.00 48.63 186 ARG A O 1
ATOM 1374 N N . ARG A 1 199 ? 39.884 19.194 -19.475 1.00 53.79 187 ARG A N 1
ATOM 1375 C CA . ARG A 1 199 ? 39.249 18.071 -20.154 1.00 57.46 187 ARG A CA 1
ATOM 1376 C C . ARG A 1 199 ? 39.808 16.754 -19.644 1.00 55.73 187 ARG A C 1
ATOM 1377 O O . ARG A 1 199 ? 39.058 15.810 -19.384 1.00 55.46 187 ARG A O 1
ATOM 1385 N N . LEU A 1 200 ? 41.130 16.702 -19.505 1.00 54.48 188 LEU A N 1
ATOM 1386 C CA . LEU A 1 200 ? 41.813 15.495 -19.064 1.00 54.25 188 LEU A CA 1
ATOM 1387 C C . LEU A 1 200 ? 41.410 15.086 -17.648 1.00 54.64 188 LEU A C 1
ATOM 1388 O O . LEU A 1 200 ? 41.215 13.906 -17.368 1.00 55.46 188 LEU A O 1
ATOM 1393 N N . LEU A 1 201 ? 41.262 16.062 -16.762 1.00 54.36 189 LEU A N 1
ATOM 1394 C CA . LEU A 1 201 ? 40.885 15.771 -15.383 1.00 54.79 189 LEU A CA 1
ATOM 1395 C C . LEU A 1 201 ? 39.462 15.264 -15.281 1.00 57.26 189 LEU A C 1
ATOM 1396 O O . LEU A 1 201 ? 39.194 14.300 -14.561 1.00 56.92 189 LEU A O 1
ATOM 1401 N N . GLU A 1 202 ? 38.553 15.929 -15.994 1.00 61.09 190 GLU A N 1
ATOM 1402 C CA . GLU A 1 202 ? 37.145 15.548 -15.982 1.00 65.40 190 GLU A CA 1
ATOM 1403 C C . GLU A 1 202 ? 36.967 14.224 -16.711 1.00 62.97 190 GLU A C 1
ATOM 1404 O O . GLU A 1 202 ? 35.928 13.579 -16.601 1.00 62.06 190 GLU A O 1
ATOM 1410 N N . TYR A 1 203 ? 37.990 13.813 -17.451 1.00 62.50 191 TYR A N 1
ATOM 1411 C CA . TYR A 1 203 ? 38.066 12.420 -17.851 1.00 61.25 191 TYR A CA 1
ATOM 1412 C C . TYR A 1 203 ? 38.424 11.721 -16.553 1.00 59.42 191 TYR A C 1
ATOM 1413 O O . TYR A 1 203 ? 37.529 11.470 -15.749 1.00 59.36 191 TYR A O 1
ATOM 1422 N N . LEU A 1 204 ? 39.717 11.463 -16.337 1.00 57.68 192 LEU A N 1
ATOM 1423 C CA . LEU A 1 204 ? 40.291 10.919 -15.083 1.00 55.77 192 LEU A CA 1
ATOM 1424 C C . LEU A 1 204 ? 39.342 10.617 -13.910 1.00 56.04 192 LEU A C 1
ATOM 1425 O O . LEU A 1 204 ? 39.498 9.604 -13.237 1.00 55.78 192 LEU A O 1
ATOM 1430 N N . GLY A 1 205 ? 38.423 11.525 -13.606 1.00 56.65 193 GLY A N 1
ATOM 1431 C CA . GLY A 1 205 ? 37.417 11.264 -12.587 1.00 58.78 193 GLY A CA 1
ATOM 1432 C C . GLY A 1 205 ? 36.485 10.069 -12.815 1.00 63.35 193 GLY A C 1
ATOM 1433 O O . GLY A 1 205 ? 35.936 9.559 -11.850 1.00 63.22 193 GLY A O 1
ATOM 1434 N N . LYS A 1 206 ? 36.271 9.670 -14.071 1.00 68.13 194 LYS A N 1
ATOM 1435 C CA . LYS A 1 206 ? 35.647 8.393 -14.489 1.00 72.53 194 LYS A CA 1
ATOM 1436 C C . LYS A 1 206 ? 35.525 7.291 -13.446 1.00 70.58 194 LYS A C 1
ATOM 1437 O O . LYS A 1 206 ? 34.489 7.116 -12.822 1.00 70.55 194 LYS A O 1
ATOM 1443 N N . ASN A 1 207 ? 36.627 6.555 -13.282 1.00 67.85 195 ASN A N 1
ATOM 1444 C CA . ASN A 1 207 ? 36.768 5.439 -12.352 1.00 66.27 195 ASN A CA 1
ATOM 1445 C C . ASN A 1 207 ? 36.982 5.929 -10.920 1.00 63.36 195 ASN A C 1
ATOM 1446 O O . ASN A 1 207 ? 36.951 5.132 -9.982 1.00 62.80 195 ASN A O 1
ATOM 1451 N N . LEU A 1 208 ? 37.251 7.223 -10.763 1.00 62.27 196 LEU A N 1
ATOM 1452 C CA . LEU A 1 208 ? 37.353 7.838 -9.443 1.00 61.78 196 LEU A CA 1
ATOM 1453 C C . LEU A 1 208 ? 35.974 8.270 -8.943 1.00 63.21 196 LEU A C 1
ATOM 1454 O O . LEU A 1 208 ? 35.861 8.856 -7.866 1.00 61.63 196 LEU A O 1
ATOM 1459 N N . ASN A 1 209 ? 34.938 7.990 -9.732 1.00 65.99 197 ASN A N 1
ATOM 1460 C CA . ASN A 1 209 ? 33.568 8.367 -9.392 1.00 70.11 197 ASN A CA 1
ATOM 1461 C C . ASN A 1 209 ? 33.410 9.854 -9.081 1.00 64.52 197 ASN A C 1
ATOM 1462 O O . ASN A 1 209 ? 32.664 10.238 -8.179 1.00 63.11 197 ASN A O 1
ATOM 1467 N N . VAL A 1 210 ? 34.122 10.685 -9.834 1.00 61.84 198 VAL A N 1
ATOM 1468 C CA . VAL A 1 210 ? 33.968 12.135 -9.755 1.00 60.59 198 VAL A CA 1
ATOM 1469 C C . VAL A 1 210 ? 33.557 12.681 -11.123 1.00 63.29 198 VAL A C 1
ATOM 1470 O O . VAL A 1 210 ? 34.405 12.940 -11.980 1.00 62.55 198 VAL A O 1
ATOM 1474 N N . LYS A 1 211 ? 32.254 12.861 -11.318 1.00 67.16 199 LYS A N 1
ATOM 1475 C CA . LYS A 1 211 ? 31.717 13.125 -12.649 1.00 70.84 199 LYS A CA 1
ATOM 1476 C C . LYS A 1 211 ? 31.808 14.603 -13.044 1.00 71.52 199 LYS A C 1
ATOM 1477 O O . LYS A 1 211 ? 31.754 14.938 -14.228 1.00 72.59 199 LYS A O 1
ATOM 1483 N N . GLU A 1 212 ? 31.975 15.492 -12.070 1.00 71.47 200 GLU A N 1
ATOM 1484 C CA . GLU A 1 212 ? 32.250 16.886 -12.411 1.00 71.44 200 GLU A CA 1
ATOM 1485 C C . GLU A 1 212 ? 33.346 17.503 -11.543 1.00 68.94 200 GLU A C 1
ATOM 1486 O O . GLU A 1 212 ? 33.410 17.270 -10.338 1.00 69.02 200 GLU A O 1
ATOM 1492 N N . LEU A 1 213 ? 34.212 18.282 -12.184 1.00 67.89 201 LEU A N 1
ATOM 1493 C CA . LEU A 1 213 ? 35.220 19.088 -11.504 1.00 65.74 201 LEU A CA 1
ATOM 1494 C C . LEU A 1 213 ? 34.560 20.182 -10.665 1.00 66.36 201 LEU A C 1
ATOM 1495 O O . LEU A 1 213 ? 33.771 20.970 -11.181 1.00 67.68 201 LEU A O 1
ATOM 1500 N N . ASP A 1 214 ? 34.850 20.221 -9.367 1.00 66.84 202 ASP A N 1
ATOM 1501 C CA . ASP A 1 214 ? 34.355 21.316 -8.532 1.00 67.94 202 ASP A CA 1
ATOM 1502 C C . ASP A 1 214 ? 35.548 22.163 -8.058 1.00 67.88 202 ASP A C 1
ATOM 1503 O O . ASP A 1 214 ? 36.700 21.879 -8.399 1.00 67.59 202 ASP A O 1
ATOM 1508 N N . GLU A 1 215 ? 35.257 23.176 -7.251 1.00 68.92 203 GLU A N 1
ATOM 1509 C CA . GLU A 1 215 ? 36.179 24.244 -6.905 1.00 69.23 203 GLU A CA 1
ATOM 1510 C C . GLU A 1 215 ? 37.157 23.905 -5.774 1.00 67.33 203 GLU A C 1
ATOM 1511 O O . GLU A 1 215 ? 38.224 24.516 -5.665 1.00 65.97 203 GLU A O 1
ATOM 1517 N N . THR A 1 216 ? 36.826 22.913 -4.954 1.00 66.88 204 THR A N 1
ATOM 1518 C CA . THR A 1 216 ? 37.757 22.504 -3.912 1.00 64.54 204 THR A CA 1
ATOM 1519 C C . THR A 1 216 ? 38.772 21.592 -4.575 1.00 64.71 204 THR A C 1
ATOM 1520 O O . THR A 1 216 ? 39.977 21.696 -4.338 1.00 70.15 204 THR A O 1
ATOM 1524 N N . LYS A 1 217 ? 38.275 20.721 -5.445 1.00 63.16 205 LYS A N 1
ATOM 1525 C CA . LYS A 1 217 ? 39.128 19.756 -6.122 1.00 59.98 205 LYS A CA 1
ATOM 1526 C C . LYS A 1 217 ? 39.980 20.431 -7.187 1.00 55.72 205 LYS A C 1
ATOM 1527 O O . LYS A 1 217 ? 41.011 19.903 -7.604 1.00 52.87 205 LYS A O 1
ATOM 1533 N N . GLU A 1 218 ? 39.529 21.596 -7.636 1.00 55.57 206 GLU A N 1
ATOM 1534 C CA . GLU A 1 218 ? 40.241 22.334 -8.664 1.00 56.06 206 GLU A CA 1
ATOM 1535 C C . GLU A 1 218 ? 41.550 22.864 -8.089 1.00 51.40 206 GLU A C 1
ATOM 1536 O O . GLU A 1 218 ? 42.531 23.046 -8.807 1.00 49.24 206 GLU A O 1
ATOM 1542 N N . SER A 1 219 ? 41.567 23.067 -6.775 1.00 50.41 207 SER A N 1
ATOM 1543 C CA . SER A 1 219 ? 42.755 23.541 -6.080 1.00 49.88 207 SER A CA 1
ATOM 1544 C C . SER A 1 219 ? 43.608 22.357 -5.683 1.00 49.43 207 SER A C 1
ATOM 1545 O O . SER A 1 219 ? 44.796 22.497 -5.387 1.00 47.44 207 SER A O 1
ATOM 1548 N N . LEU A 1 220 ? 42.986 21.185 -5.672 1.00 51.10 208 LEU A N 1
ATOM 1549 C CA . LEU A 1 220 ? 43.684 19.963 -5.329 1.00 52.03 208 LEU A CA 1
ATOM 1550 C C . LEU A 1 220 ? 44.388 19.410 -6.555 1.00 50.29 208 LEU A C 1
ATOM 1551 O O . LEU A 1 220 ? 45.361 18.671 -6.439 1.00 49.17 208 LEU A O 1
ATOM 1556 N N . PHE A 1 221 ? 43.902 19.792 -7.732 1.00 50.58 209 PHE A N 1
ATOM 1557 C CA . PHE A 1 221 ? 44.449 19.285 -8.985 1.00 50.18 209 PHE A CA 1
ATOM 1558 C C . PHE A 1 221 ? 45.180 20.356 -9.782 1.00 50.09 209 PHE A C 1
ATOM 1559 O O . PHE A 1 221 ? 46.282 20.122 -10.270 1.00 49.72 209 PHE A O 1
ATOM 1575 N N . GLY A 1 223 ? 45.635 23.619 -8.569 1.00 46.07 211 GLY A N 1
ATOM 1576 C CA . GLY A 1 223 ? 45.816 24.717 -7.644 1.00 45.09 211 GLY A CA 1
ATOM 1577 C C . GLY A 1 223 ? 46.991 25.612 -7.977 1.00 43.79 211 GLY A C 1
ATOM 1578 O O . GLY A 1 223 ? 46.865 26.835 -7.983 1.00 42.30 211 GLY A O 1
ATOM 1579 N N . SER A 1 224 ? 48.128 25.003 -8.288 1.00 45.70 212 SER A N 1
ATOM 1580 C CA . SER A 1 224 ? 49.338 25.756 -8.591 1.00 47.50 212 SER A CA 1
ATOM 1581 C C . SER A 1 224 ? 49.975 25.242 -9.878 1.00 47.01 212 SER A C 1
ATOM 1582 O O . SER A 1 224 ? 49.868 24.058 -10.204 1.00 46.18 212 SER A O 1
ATOM 1585 N N . ILE A 1 225 ? 50.587 26.155 -10.629 1.00 46.34 213 ILE A N 1
ATOM 1586 C CA . ILE A 1 225 ? 51.203 25.830 -11.913 1.00 46.05 213 ILE A CA 1
ATOM 1587 C C . ILE A 1 225 ? 52.672 26.259 -11.973 1.00 44.79 213 ILE A C 1
ATOM 1588 O O . ILE A 1 225 ? 53.014 27.391 -11.627 1.00 43.19 213 ILE A O 1
ATOM 1593 N N . ARG A 1 226 ? 53.534 25.373 -12.454 1.00 45.69 214 ARG A N 1
ATOM 1594 C CA . ARG A 1 226 ? 54.935 25.730 -12.640 1.00 47.65 214 ARG A CA 1
ATOM 1595 C C . ARG A 1 226 ? 55.414 25.210 -13.979 1.00 45.19 214 ARG A C 1
ATOM 1596 O O . ARG A 1 226 ? 55.097 24.089 -14.369 1.00 45.23 214 ARG A O 1
ATOM 1604 N N . VAL A 1 227 ? 56.169 26.037 -14.689 1.00 44.92 215 VAL A N 1
ATOM 1605 C CA . VAL A 1 227 ? 56.664 25.655 -16.001 1.00 43.92 215 VAL A CA 1
ATOM 1606 C C . VAL A 1 227 ? 58.171 25.847 -16.110 1.00 44.15 215 VAL A C 1
ATOM 1607 O O . VAL A 1 227 ? 58.707 26.897 -15.759 1.00 42.71 215 VAL A O 1
ATOM 1611 N N . ASN A 1 228 ? 58.858 24.816 -16.585 1.00 46.56 216 ASN A N 1
ATOM 1612 C CA . ASN A 1 228 ? 60.294 24.912 -16.790 1.00 48.45 216 ASN A CA 1
ATOM 1613 C C . ASN A 1 228 ? 60.639 25.009 -18.264 1.00 48.81 216 ASN A C 1
ATOM 1614 O O . ASN A 1 228 ? 60.105 24.271 -19.084 1.00 48.38 216 ASN A O 1
ATOM 1619 N N . LEU A 1 229 ? 61.553 25.911 -18.591 1.00 50.06 217 LEU A N 1
ATOM 1620 C CA . LEU A 1 229 ? 62.110 25.972 -19.932 1.00 51.13 217 LEU A CA 1
ATOM 1621 C C . LEU A 1 229 ? 63.437 25.231 -19.913 1.00 52.81 217 LEU A C 1
ATOM 1622 O O . LEU A 1 229 ? 64.423 25.734 -19.387 1.00 60.58 217 LEU A O 1
ATOM 1627 N N . ASN A 1 230 ? 63.448 24.016 -20.447 1.00 51.15 218 ASN A N 1
ATOM 1628 C CA . ASN A 1 230 ? 64.639 23.175 -20.405 1.00 48.79 218 ASN A CA 1
ATOM 1629 C C . ASN A 1 230 ? 65.479 23.248 -21.670 1.00 46.35 218 ASN A C 1
ATOM 1630 O O . ASN A 1 230 ? 64.949 23.341 -22.772 1.00 46.05 218 ASN A O 1
ATOM 1635 N N . TYR A 1 231 ? 66.795 23.200 -21.509 1.00 45.15 219 TYR A N 1
ATOM 1636 C CA . TYR A 1 231 ? 67.693 23.171 -22.656 1.00 45.36 219 TYR A CA 1
ATOM 1637 C C . TYR A 1 231 ? 68.756 22.104 -22.403 1.00 42.65 219 TYR A C 1
ATOM 1638 O O . TYR A 1 231 ? 69.456 22.138 -21.386 1.00 41.70 219 TYR A O 1
ATOM 1647 N N . TYR A 1 232 ? 68.858 21.146 -23.317 1.00 42.13 220 TYR A N 1
ATOM 1648 C CA . TYR A 1 232 ? 69.858 20.093 -23.203 1.00 41.80 220 TYR A CA 1
ATOM 1649 C C . TYR A 1 232 ? 70.868 20.227 -24.325 1.00 42.10 220 TYR A C 1
ATOM 1650 O O . TYR A 1 232 ? 70.634 19.740 -25.432 1.00 44.50 220 TYR A O 1
ATOM 1659 N N . PRO A 1 233 ? 72.013 20.862 -24.036 1.00 42.00 221 PRO A N 1
ATOM 1660 C CA . PRO A 1 233 ? 73.055 21.059 -25.040 1.00 43.13 221 PRO A CA 1
ATOM 1661 C C . PRO A 1 233 ? 73.710 19.740 -25.408 1.00 43.93 221 PRO A C 1
ATOM 1662 O O . PRO A 1 233 ? 73.587 18.778 -24.653 1.00 45.75 221 PRO A O 1
ATOM 1666 N N . ILE A 1 234 ? 74.370 19.694 -26.560 1.00 45.14 222 ILE A N 1
ATOM 1667 C CA . ILE A 1 234 ? 75.063 18.489 -26.995 1.00 47.63 222 ILE A CA 1
ATOM 1668 C C . ILE A 1 234 ? 76.117 18.094 -25.953 1.00 48.51 222 ILE A C 1
ATOM 1669 O O . ILE A 1 234 ? 76.787 18.951 -25.371 1.00 48.47 222 ILE A O 1
ATOM 1674 N N . CYS A 1 235 ? 76.229 16.794 -25.697 1.00 49.71 223 CYS A N 1
ATOM 1675 C CA . CYS A 1 235 ? 77.103 16.284 -24.645 1.00 51.93 223 CYS A CA 1
ATOM 1676 C C . CYS A 1 235 ? 78.252 15.477 -25.241 1.00 55.46 223 CYS A C 1
ATOM 1677 O O . CYS A 1 235 ? 78.031 14.594 -26.066 1.00 55.81 223 CYS A O 1
ATOM 1680 N N . PRO A 1 236 ? 79.486 15.749 -24.795 1.00 58.98 224 PRO A N 1
ATOM 1681 C CA . PRO A 1 236 ? 80.650 15.024 -25.323 1.00 62.07 224 PRO A CA 1
ATOM 1682 C C . PRO A 1 236 ? 80.651 13.537 -24.980 1.00 64.25 224 PRO A C 1
ATOM 1683 O O . PRO A 1 236 ? 81.067 12.722 -25.805 1.00 69.89 224 PRO A O 1
ATOM 1687 N N . ASN A 1 237 ? 80.182 13.190 -23.790 1.00 66.22 225 ASN A N 1
ATOM 1688 C CA . ASN A 1 237 ? 80.170 11.803 -23.343 1.00 66.70 225 ASN A CA 1
ATOM 1689 C C . ASN A 1 237 ? 78.776 11.424 -22.855 1.00 62.30 225 ASN A C 1
ATOM 1690 O O . ASN A 1 237 ? 78.562 11.267 -21.655 1.00 61.05 225 ASN A O 1
ATOM 1695 N N . PRO A 1 238 ? 77.825 11.268 -23.791 1.00 59.83 226 PRO A N 1
ATOM 1696 C CA . PRO A 1 238 ? 76.395 11.083 -23.504 1.00 58.36 226 PRO A CA 1
ATOM 1697 C C . PRO A 1 238 ? 76.057 9.921 -22.573 1.00 60.37 226 PRO A C 1
ATOM 1698 O O . PRO A 1 238 ? 75.021 9.946 -21.905 1.00 58.66 226 PRO A O 1
ATOM 1702 N N . ASP A 1 239 ? 76.935 8.928 -22.521 1.00 64.67 227 ASP A N 1
ATOM 1703 C CA . ASP A 1 239 ? 76.661 7.684 -21.816 1.00 67.40 227 ASP A CA 1
ATOM 1704 C C . ASP A 1 239 ? 76.991 7.785 -20.318 1.00 61.58 227 ASP A C 1
ATOM 1705 O O . ASP A 1 239 ? 76.408 7.082 -19.490 1.00 60.22 227 ASP A O 1
ATOM 1710 N N . LEU A 1 240 ? 77.864 8.714 -19.951 1.00 56.90 228 LEU A N 1
ATOM 1711 C CA . LEU A 1 240 ? 78.235 8.842 -18.549 1.00 52.17 228 LEU A CA 1
ATOM 1712 C C . LEU A 1 240 ? 77.210 9.641 -17.755 1.00 49.42 228 LEU A C 1
ATOM 1713 O O . LEU A 1 240 ? 77.041 9.427 -16.554 1.00 47.56 228 LEU A O 1
ATOM 1718 N N . THR A 1 241 ? 76.526 10.559 -18.426 1.00 49.53 229 THR A N 1
ATOM 1719 C CA . THR A 1 241 ? 75.570 11.423 -17.752 1.00 48.47 229 THR A CA 1
ATOM 1720 C C . THR A 1 241 ? 74.160 11.259 -18.306 1.00 47.03 229 THR A C 1
ATOM 1721 O O . THR A 1 241 ? 73.920 10.458 -19.211 1.00 47.98 229 THR A O 1
ATOM 1725 N N . VAL A 1 242 ? 73.230 12.004 -17.720 1.00 44.54 230 VAL A N 1
ATOM 1726 C CA . VAL A 1 242 ? 71.831 11.995 -18.126 1.00 42.76 230 VAL A CA 1
ATOM 1727 C C . VAL A 1 242 ? 71.333 13.420 -18.269 1.00 42.51 230 VAL A C 1
ATOM 1728 O O . VAL A 1 242 ? 72.043 14.367 -17.922 1.00 42.54 230 VAL A O 1
ATOM 1732 N N . GLY A 1 243 ? 70.127 13.579 -18.804 1.00 42.50 231 GLY A N 1
ATOM 1733 C CA . GLY A 1 243 ? 69.468 14.870 -18.763 1.00 42.15 231 GLY A CA 1
ATOM 1734 C C . GLY A 1 243 ? 68.767 14.997 -17.423 1.00 41.97 231 GLY A C 1
ATOM 1735 O O . GLY A 1 243 ? 68.831 16.038 -16.770 1.00 42.23 231 GLY A O 1
ATOM 1736 N N . VAL A 1 244 ? 68.086 13.919 -17.030 1.00 43.35 232 VAL A N 1
ATOM 1737 C CA . VAL A 1 244 ? 67.385 13.816 -15.749 1.00 44.31 232 VAL A CA 1
ATOM 1738 C C . VAL A 1 244 ? 67.467 12.382 -15.201 1.00 44.21 232 VAL A C 1
ATOM 1739 O O . VAL A 1 244 ? 67.149 11.425 -15.909 1.00 45.01 232 VAL A O 1
ATOM 1743 N N . GLY A 1 245 ? 67.876 12.238 -13.942 1.00 43.79 233 GLY A N 1
ATOM 1744 C CA . GLY A 1 245 ? 67.973 10.934 -13.302 1.00 42.60 233 GLY A CA 1
ATOM 1745 C C . GLY A 1 245 ? 66.632 10.271 -13.030 1.00 41.35 233 GLY A C 1
ATOM 1746 O O . GLY A 1 245 ? 65.585 10.889 -13.218 1.00 41.41 233 GLY A O 1
ATOM 1747 N N . ARG A 1 246 ? 66.664 9.010 -12.597 1.00 40.57 234 ARG A N 1
ATOM 1748 C CA . ARG A 1 246 ? 65.452 8.225 -12.353 1.00 45.02 234 ARG A CA 1
ATOM 1749 C C . ARG A 1 246 ? 64.569 8.938 -11.332 1.00 40.60 234 ARG A C 1
ATOM 1750 O O . ARG A 1 246 ? 65.035 9.270 -10.243 1.00 39.59 234 ARG A O 1
ATOM 1758 N N . HIS A 1 247 ? 63.303 9.171 -11.669 1.00 41.96 235 HIS A N 1
ATOM 1759 C CA . HIS A 1 247 ? 62.401 9.836 -10.729 1.00 43.52 235 HIS A CA 1
ATOM 1760 C C . HIS A 1 247 ? 60.922 9.721 -11.099 1.00 43.32 235 HIS A C 1
ATOM 1761 O O . HIS A 1 247 ? 60.568 9.350 -12.222 1.00 43.60 235 HIS A O 1
ATOM 1768 N N . SER A 1 248 ? 60.067 10.064 -10.138 1.00 42.75 236 SER A N 1
ATOM 1769 C CA . SER A 1 248 ? 58.630 10.205 -10.363 1.00 42.55 236 SER A CA 1
ATOM 1770 C C . SER A 1 248 ? 58.221 11.634 -10.047 1.00 44.43 236 SER A C 1
ATOM 1771 O O . SER A 1 248 ? 58.610 12.175 -9.018 1.00 48.73 236 SER A O 1
ATOM 1774 N N . ASP A 1 249 ? 57.447 12.253 -10.929 1.00 47.71 237 ASP A N 1
ATOM 1775 C CA . ASP A 1 249 ? 57.015 13.622 -10.690 1.00 49.64 237 ASP A CA 1
ATOM 1776 C C . ASP A 1 249 ? 56.129 13.691 -9.450 1.00 45.09 237 ASP A C 1
ATOM 1777 O O . ASP A 1 249 ? 55.355 12.774 -9.184 1.00 44.45 237 ASP A O 1
ATOM 1782 N N . VAL A 1 250 ? 56.285 14.762 -8.674 1.00 41.98 238 VAL A N 1
ATOM 1783 C CA . VAL A 1 250 ? 55.461 14.992 -7.483 1.00 39.16 238 VAL A CA 1
ATOM 1784 C C . VAL A 1 250 ? 54.262 15.872 -7.819 1.00 39.47 238 VAL A C 1
ATOM 1785 O O . VAL A 1 250 ? 53.586 16.396 -6.934 1.00 42.24 238 VAL A O 1
ATOM 1789 N N . SER A 1 251 ? 54.016 16.035 -9.112 1.00 41.97 239 SER A N 1
ATOM 1790 C CA . SER A 1 251 ? 52.923 16.856 -9.601 1.00 42.28 239 SER A CA 1
ATOM 1791 C C . SER A 1 251 ? 51.577 16.171 -9.416 1.00 42.84 239 SER A C 1
ATOM 1792 O O . SER A 1 251 ? 51.492 15.104 -8.812 1.00 42.65 239 SER A O 1
ATOM 1795 N N . SER A 1 252 ? 50.515 16.811 -9.888 1.00 43.90 240 SER A N 1
ATOM 1796 C CA . SER A 1 252 ? 49.246 16.120 -10.025 1.00 44.91 240 SER A CA 1
ATOM 1797 C C . SER A 1 252 ? 49.337 15.365 -11.354 1.00 44.08 240 SER A C 1
ATOM 1798 O O . SER A 1 252 ? 49.113 14.159 -11.440 1.00 43.09 240 SER A O 1
ATOM 1801 N N . LEU A 1 253 ? 49.730 16.101 -12.382 1.00 43.54 241 LEU A N 1
ATOM 1802 C CA . LEU A 1 253 ? 50.088 15.549 -13.681 1.00 43.46 241 LEU A CA 1
ATOM 1803 C C . LEU A 1 253 ? 50.991 16.584 -14.337 1.00 44.78 241 LEU A C 1
ATOM 1804 O O . LEU A 1 253 ? 51.005 17.742 -13.917 1.00 45.20 241 LEU A O 1
ATOM 1809 N N . THR A 1 254 ? 51.739 16.199 -15.362 1.00 47.84 242 THR A N 1
ATOM 1810 C CA . THR A 1 254 ? 52.712 17.144 -15.891 1.00 51.01 242 THR A CA 1
ATOM 1811 C C . THR A 1 254 ? 52.317 17.801 -17.219 1.00 54.72 242 THR A C 1
ATOM 1812 O O . THR A 1 254 ? 51.839 18.925 -17.188 1.00 61.14 242 THR A O 1
ATOM 1816 N N . ILE A 1 255 ? 52.464 17.097 -18.340 1.00 54.51 243 ILE A N 1
ATOM 1817 C CA . ILE A 1 255 ? 52.295 17.611 -19.722 1.00 53.95 243 ILE A CA 1
ATOM 1818 C C . ILE A 1 255 ? 53.657 18.030 -20.254 1.00 51.99 243 ILE A C 1
ATOM 1819 O O . ILE A 1 255 ? 54.242 19.018 -19.810 1.00 50.89 243 ILE A O 1
ATOM 1824 N N . LEU A 1 256 ? 54.140 17.280 -21.235 1.00 51.02 244 LEU A N 1
ATOM 1825 C CA . LEU A 1 256 ? 55.462 17.503 -21.802 1.00 47.89 244 LEU A CA 1
ATOM 1826 C C . LEU A 1 256 ? 55.408 17.904 -23.268 1.00 48.53 244 LEU A C 1
ATOM 1827 O O . LEU A 1 256 ? 54.882 17.172 -24.109 1.00 49.26 244 LEU A O 1
ATOM 1832 N N . LEU A 1 257 ? 55.970 19.067 -23.570 1.00 48.15 245 LEU A N 1
ATOM 1833 C CA . LEU A 1 257 ? 56.166 19.479 -24.950 1.00 48.84 245 LEU A CA 1
ATOM 1834 C C . LEU A 1 257 ? 57.633 19.248 -25.295 1.00 50.91 245 LEU A C 1
ATOM 1835 O O . LEU A 1 257 ? 58.515 19.950 -24.800 1.00 49.82 245 LEU A O 1
ATOM 1840 N N . GLN A 1 258 ? 57.887 18.239 -26.122 1.00 54.13 246 GLN A N 1
ATOM 1841 C CA . GLN A 1 258 ? 59.242 17.918 -26.545 1.00 56.79 246 GLN A CA 1
ATOM 1842 C C . GLN A 1 258 ? 59.591 18.655 -27.823 1.00 60.95 246 GLN A C 1
ATOM 1843 O O . GLN A 1 258 ? 58.716 19.226 -28.477 1.00 61.43 246 GLN A O 1
ATOM 1849 N N . ASP A 1 259 ? 60.873 18.635 -28.180 1.00 64.52 247 ASP A N 1
ATOM 1850 C CA . ASP A 1 259 ? 61.292 19.119 -29.485 1.00 69.01 247 ASP A CA 1
ATOM 1851 C C . ASP A 1 259 ? 61.241 17.904 -30.407 1.00 69.94 247 ASP A C 1
ATOM 1852 O O . ASP A 1 259 ? 60.599 16.909 -30.074 1.00 68.91 247 ASP A O 1
ATOM 1857 N N . GLN A 1 260 ? 61.939 17.936 -31.533 1.00 72.00 248 GLN A N 1
ATOM 1858 C CA . GLN A 1 260 ? 61.746 16.871 -32.510 1.00 73.30 248 GLN A CA 1
ATOM 1859 C C . GLN A 1 260 ? 62.758 15.732 -32.388 1.00 69.34 248 GLN A C 1
ATOM 1860 O O . GLN A 1 260 ? 62.638 14.723 -33.080 1.00 69.78 248 GLN A O 1
ATOM 1866 N N . ILE A 1 261 ? 63.734 15.873 -31.498 1.00 65.45 249 ILE A N 1
ATOM 1867 C CA . ILE A 1 261 ? 64.601 14.746 -31.162 1.00 63.35 249 ILE A CA 1
ATOM 1868 C C . ILE A 1 261 ? 63.986 13.919 -30.035 1.00 62.35 249 ILE A C 1
ATOM 1869 O O . ILE A 1 261 ? 63.918 12.692 -30.114 1.00 62.70 249 ILE A O 1
ATOM 1874 N N . GLY A 1 262 ? 63.552 14.601 -28.980 1.00 61.58 250 GLY A N 1
ATOM 1875 C CA . GLY A 1 262 ? 62.977 13.932 -27.829 1.00 61.48 250 GLY A CA 1
ATOM 1876 C C . GLY A 1 262 ? 64.063 13.375 -26.932 1.00 61.20 250 GLY A C 1
ATOM 1877 O O . GLY A 1 262 ? 65.117 13.991 -26.773 1.00 63.85 250 GLY A O 1
ATOM 1878 N N . GLY A 1 263 ? 63.809 12.211 -26.340 1.00 61.09 251 GLY A N 1
ATOM 1879 C CA . GLY A 1 263 ? 64.779 11.585 -25.461 1.00 57.63 251 GLY A CA 1
ATOM 1880 C C . GLY A 1 263 ? 64.211 11.162 -24.117 1.00 56.39 251 GLY A C 1
ATOM 1881 O O . GLY A 1 263 ? 64.959 10.856 -23.189 1.00 56.41 251 GLY A O 1
ATOM 1882 N N . LEU A 1 264 ? 62.886 11.157 -24.002 1.00 54.02 252 LEU A N 1
ATOM 1883 C CA . LEU A 1 264 ? 62.233 10.681 -22.787 1.00 50.00 252 LEU A CA 1
ATOM 1884 C C . LEU A 1 264 ? 62.331 9.160 -22.677 1.00 49.72 252 LEU A C 1
ATOM 1885 O O . LEU A 1 264 ? 62.108 8.440 -23.648 1.00 50.58 252 LEU A O 1
ATOM 1890 N N . HIS A 1 265 ? 62.644 8.677 -21.483 1.00 49.98 253 HIS A N 1
ATOM 1891 C CA . HIS A 1 265 ? 62.804 7.250 -21.247 1.00 52.57 253 HIS A CA 1
ATOM 1892 C C . HIS A 1 265 ? 61.899 6.836 -20.090 1.00 49.55 253 HIS A C 1
ATOM 1893 O O . HIS A 1 265 ? 62.067 7.325 -18.975 1.00 47.28 253 HIS A O 1
ATOM 1900 N N . VAL A 1 266 ? 60.957 5.932 -20.349 1.00 51.20 254 VAL A N 1
ATOM 1901 C CA . VAL A 1 266 ? 59.977 5.519 -19.341 1.00 52.39 254 VAL A CA 1
ATOM 1902 C C . VAL A 1 266 ? 60.075 4.034 -18.992 1.00 53.10 254 VAL A C 1
ATOM 1903 O O . VAL A 1 266 ? 60.187 3.182 -19.871 1.00 56.31 254 VAL A O 1
ATOM 1907 N N . ARG A 1 267 ? 60.052 3.736 -17.696 1.00 53.62 255 ARG A N 1
ATOM 1908 C CA . ARG A 1 267 ? 60.075 2.357 -17.223 1.00 56.36 255 ARG A CA 1
ATOM 1909 C C . ARG A 1 267 ? 58.660 1.800 -17.168 1.00 56.01 255 ARG A C 1
ATOM 1910 O O . ARG A 1 267 ? 57.780 2.381 -16.536 1.00 54.24 255 ARG A O 1
ATOM 1918 N N . SER A 1 268 ? 58.440 0.683 -17.851 1.00 58.06 256 SER A N 1
ATOM 1919 C CA . SER A 1 268 ? 57.113 0.085 -17.935 1.00 59.14 256 SER A CA 1
ATOM 1920 C C . SER A 1 268 ? 56.729 -0.655 -16.659 1.00 60.32 256 SER A C 1
ATOM 1921 O O . SER A 1 268 ? 57.591 -1.080 -15.890 1.00 65.48 256 SER A O 1
ATOM 1924 N N . LEU A 1 269 ? 55.428 -0.835 -16.455 1.00 61.00 257 LEU A N 1
ATOM 1925 C CA . LEU A 1 269 ? 54.935 -1.530 -15.274 1.00 60.22 257 LEU A CA 1
ATOM 1926 C C . LEU A 1 269 ? 54.518 -2.934 -15.663 1.00 60.86 257 LEU A C 1
ATOM 1927 O O . LEU A 1 269 ? 54.359 -3.805 -14.807 1.00 59.86 257 LEU A O 1
ATOM 1932 N N . ALA A 1 270 ? 54.383 -3.158 -16.965 1.00 62.34 258 ALA A N 1
ATOM 1933 C CA . ALA A 1 270 ? 54.075 -4.481 -17.480 1.00 63.72 258 ALA A CA 1
ATOM 1934 C C . ALA A 1 270 ? 55.344 -5.312 -17.593 1.00 64.37 258 ALA A C 1
ATOM 1935 O O . ALA A 1 270 ? 55.517 -6.293 -16.870 1.00 63.93 258 ALA A O 1
ATOM 1937 N N . SER A 1 271 ? 56.223 -4.918 -18.511 1.00 65.23 259 SER A N 1
ATOM 1938 C CA . SER A 1 271 ? 57.470 -5.635 -18.756 1.00 65.00 259 SER A CA 1
ATOM 1939 C C . SER A 1 271 ? 58.535 -5.309 -17.709 1.00 63.73 259 SER A C 1
ATOM 1940 O O . SER A 1 271 ? 59.309 -6.174 -17.298 1.00 64.06 259 SER A O 1
ATOM 1943 N N . GLY A 1 272 ? 58.568 -4.051 -17.284 1.00 62.08 260 GLY A N 1
ATOM 1944 C CA . GLY A 1 272 ? 59.567 -3.586 -16.340 1.00 60.67 260 GLY A CA 1
ATOM 1945 C C . GLY A 1 272 ? 60.749 -2.953 -17.049 1.00 60.98 260 GLY A C 1
ATOM 1946 O O . GLY A 1 272 ? 61.654 -2.412 -16.410 1.00 60.67 260 GLY A O 1
ATOM 1947 N N . ASN A 1 273 ? 60.737 -3.003 -18.379 1.00 61.32 261 ASN A N 1
ATOM 1948 C CA . ASN A 1 273 ? 61.837 -2.450 -19.156 1.00 62.00 261 ASN A CA 1
ATOM 1949 C C . ASN A 1 273 ? 61.662 -0.957 -19.404 1.00 60.08 261 ASN A C 1
ATOM 1950 O O . ASN A 1 273 ? 60.652 -0.365 -19.017 1.00 59.50 261 ASN A O 1
ATOM 1955 N N . TRP A 1 274 ? 62.638 -0.367 -20.088 1.00 59.13 262 TRP A N 1
ATOM 1956 C CA . TRP A 1 274 ? 62.640 1.065 -20.358 1.00 56.12 262 TRP A CA 1
ATOM 1957 C C . TRP A 1 274 ? 62.298 1.377 -21.805 1.00 57.19 262 TRP A C 1
ATOM 1958 O O . TRP A 1 274 ? 62.845 0.776 -22.729 1.00 57.97 262 TRP A O 1
ATOM 1969 N N . VAL A 1 275 ? 61.378 2.319 -21.988 1.00 56.16 263 VAL A N 1
ATOM 1970 C CA . VAL A 1 275 ? 60.852 2.652 -23.304 1.00 55.80 263 VAL A CA 1
ATOM 1971 C C . VAL A 1 275 ? 61.262 4.055 -23.734 1.00 57.15 263 VAL A C 1
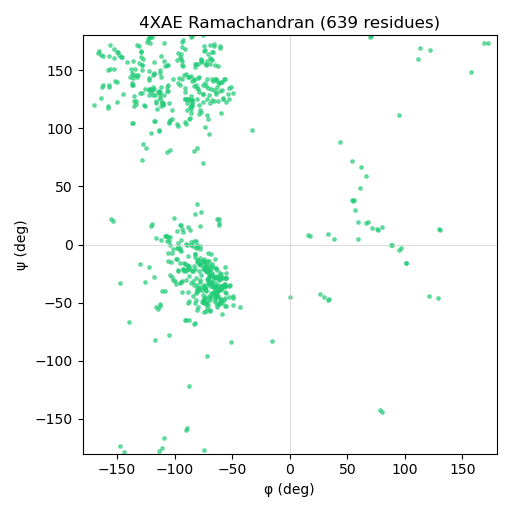ATOM 1972 O O . VAL A 1 275 ? 61.123 5.006 -22.965 1.00 55.17 263 VAL A O 1
ATOM 1976 N N . HIS A 1 276 ? 61.774 4.183 -24.957 1.00 60.75 264 HIS A N 1
ATOM 1977 C CA . HIS A 1 276 ? 62.118 5.494 -25.498 1.00 63.91 264 HIS A CA 1
ATOM 1978 C C . HIS A 1 276 ? 60.862 6.091 -26.111 1.00 60.32 264 HIS A C 1
ATOM 1979 O O . HIS A 1 276 ? 60.281 5.501 -27.019 1.00 60.57 264 HIS A O 1
ATOM 1986 N N . VAL A 1 277 ? 60.440 7.256 -25.627 1.00 56.56 265 VAL A N 1
ATOM 1987 C CA . VAL A 1 277 ? 59.187 7.840 -26.094 1.00 54.21 265 VAL A CA 1
ATOM 1988 C C . VAL A 1 277 ? 59.417 8.729 -27.317 1.00 54.37 265 VAL A C 1
ATOM 1989 O O . VAL A 1 277 ? 60.096 9.754 -27.232 1.00 53.92 265 VAL A O 1
ATOM 1993 N N . PRO A 1 278 ? 58.835 8.330 -28.460 1.00 55.40 266 PRO A N 1
ATOM 1994 C CA . PRO A 1 278 ? 58.908 8.994 -29.766 1.00 56.93 266 PRO A CA 1
ATOM 1995 C C . PRO A 1 278 ? 58.209 10.349 -29.832 1.00 57.99 266 PRO A C 1
ATOM 1996 O O . PRO A 1 278 ? 57.026 10.441 -29.509 1.00 58.30 266 PRO A O 1
ATOM 2000 N N . PRO A 1 279 ? 58.942 11.397 -30.232 1.00 59.62 267 PRO A N 1
ATOM 2001 C CA . PRO A 1 279 ? 58.371 12.748 -30.307 1.00 60.48 267 PRO A CA 1
ATOM 2002 C C . PRO A 1 279 ? 57.427 12.893 -31.511 1.00 62.58 267 PRO A C 1
ATOM 2003 O O . PRO A 1 279 ? 57.892 13.048 -32.642 1.00 64.82 267 PRO A O 1
ATOM 2007 N N . VAL A 1 280 ? 56.121 12.821 -31.259 1.00 62.60 268 VAL A N 1
ATOM 2008 C CA . VAL A 1 280 ? 55.099 12.731 -32.309 1.00 64.25 268 VAL A CA 1
ATOM 2009 C C . VAL A 1 280 ? 54.754 14.116 -32.886 1.00 65.64 268 VAL A C 1
ATOM 2010 O O . VAL A 1 280 ? 54.932 15.133 -32.217 1.00 66.47 268 VAL A O 1
ATOM 2014 N N . ALA A 1 281 ? 54.262 14.146 -34.125 1.00 67.78 269 ALA A N 1
ATOM 2015 C CA . ALA A 1 281 ? 53.804 15.378 -34.771 1.00 68.69 269 ALA A CA 1
ATOM 2016 C C . ALA A 1 281 ? 52.670 16.041 -33.988 1.00 69.21 269 ALA A C 1
ATOM 2017 O O . ALA A 1 281 ? 51.569 15.495 -33.874 1.00 68.45 269 ALA A O 1
ATOM 2019 N N . GLY A 1 282 ? 52.965 17.216 -33.437 1.00 70.51 270 GLY A N 1
ATOM 2020 C CA . GLY A 1 282 ? 51.987 18.028 -32.735 1.00 70.72 270 GLY A CA 1
ATOM 2021 C C . GLY A 1 282 ? 51.454 17.289 -31.525 1.00 70.37 270 GLY A C 1
ATOM 2022 O O . GLY A 1 282 ? 50.280 16.918 -31.473 1.00 79.22 270 GLY A O 1
ATOM 2023 N N . SER A 1 283 ? 52.328 17.066 -30.548 1.00 64.65 271 SER A N 1
ATOM 2024 C CA . SER A 1 283 ? 52.011 16.161 -29.453 1.00 59.69 271 SER A CA 1
ATOM 2025 C C . SER A 1 283 ? 52.354 16.700 -28.066 1.00 55.05 271 SER A C 1
ATOM 2026 O O . SER A 1 283 ? 53.278 17.496 -27.899 1.00 54.43 271 SER A O 1
ATOM 2029 N N . PHE A 1 284 ? 51.595 16.244 -27.077 1.00 51.50 272 PHE A N 1
ATOM 2030 C CA . PHE A 1 284 ? 51.929 16.440 -25.673 1.00 47.55 272 PHE A CA 1
ATOM 2031 C C . PHE A 1 284 ? 52.138 15.085 -25.046 1.00 44.90 272 PHE A C 1
ATOM 2032 O O . PHE A 1 284 ? 51.482 14.108 -25.420 1.00 44.89 272 PHE A O 1
ATOM 2040 N N . VAL A 1 285 ? 53.054 15.029 -24.089 1.00 42.08 273 VAL A N 1
ATOM 2041 C CA . VAL A 1 285 ? 53.216 13.838 -23.282 1.00 40.07 273 VAL A CA 1
ATOM 2042 C C . VAL A 1 285 ? 52.736 14.141 -21.876 1.00 39.23 273 VAL A C 1
ATOM 2043 O O . VAL A 1 285 ? 53.238 15.045 -21.217 1.00 38.25 273 VAL A O 1
ATOM 2047 N N . ILE A 1 286 ? 51.735 13.390 -21.443 1.00 40.75 274 ILE A N 1
ATOM 2048 C CA . ILE A 1 286 ? 51.108 13.559 -20.136 1.00 41.20 274 ILE A CA 1
ATOM 2049 C C . ILE A 1 286 ? 51.486 12.320 -19.344 1.00 41.23 274 ILE A C 1
ATOM 2050 O O . ILE A 1 286 ? 51.449 11.215 -19.888 1.00 40.10 274 ILE A O 1
ATOM 2055 N N . ASN A 1 287 ? 51.880 12.458 -18.085 1.00 43.01 275 ASN A N 1
ATOM 2056 C CA . ASN A 1 287 ? 52.223 11.227 -17.380 1.00 45.82 275 ASN A CA 1
ATOM 2057 C C . ASN A 1 287 ? 51.333 10.915 -16.172 1.00 49.12 275 ASN A C 1
ATOM 2058 O O . ASN A 1 287 ? 50.414 10.135 -16.370 1.00 53.66 275 ASN A O 1
ATOM 2063 N N . ILE A 1 288 ? 51.575 11.499 -14.996 1.00 51.86 276 ILE A N 1
ATOM 2064 C CA . ILE A 1 288 ? 50.863 11.293 -13.704 1.00 52.59 276 ILE A CA 1
ATOM 2065 C C . ILE A 1 288 ? 51.840 11.712 -12.622 1.00 51.04 276 ILE A C 1
ATOM 2066 O O . ILE A 1 288 ? 53.042 11.519 -12.768 1.00 56.73 276 ILE A O 1
ATOM 2071 N N . GLY A 1 289 ? 51.333 12.240 -11.515 1.00 48.55 277 GLY A N 1
ATOM 2072 C CA . GLY A 1 289 ? 52.194 12.626 -10.419 1.00 46.54 277 GLY A CA 1
ATOM 2073 C C . GLY A 1 289 ? 51.828 11.970 -9.107 1.00 44.94 277 GLY A C 1
ATOM 2074 O O . GLY A 1 289 ? 50.822 11.267 -9.010 1.00 44.72 277 GLY A O 1
ATOM 2075 N N . ASP A 1 290 ? 52.662 12.191 -8.095 1.00 45.19 278 ASP A N 1
ATOM 2076 C CA . ASP A 1 290 ? 52.429 11.616 -6.780 1.00 47.40 278 ASP A CA 1
ATOM 2077 C C . ASP A 1 290 ? 51.092 12.072 -6.205 1.00 44.21 278 ASP A C 1
ATOM 2078 O O . ASP A 1 290 ? 50.373 11.285 -5.590 1.00 43.98 278 ASP A O 1
ATOM 2083 N N . ALA A 1 291 ? 50.750 13.335 -6.446 1.00 41.86 279 ALA A N 1
ATOM 2084 C CA . ALA A 1 291 ? 49.524 13.917 -5.917 1.00 40.61 279 ALA A CA 1
ATOM 2085 C C . ALA A 1 291 ? 48.290 13.195 -6.445 1.00 41.87 279 ALA A C 1
ATOM 2086 O O . ALA A 1 291 ? 47.366 12.902 -5.686 1.00 41.69 279 ALA A O 1
ATOM 2096 N N . GLN A 1 293 ? 48.293 10.118 -7.647 1.00 40.84 281 GLN A N 1
ATOM 2097 C CA . GLN A 1 293 ? 48.355 8.736 -7.186 1.00 41.23 281 GLN A CA 1
ATOM 2098 C C . GLN A 1 293 ? 47.814 8.645 -5.764 1.00 40.57 281 GLN A C 1
ATOM 2099 O O . GLN A 1 293 ? 47.051 7.732 -5.434 1.00 41.68 281 GLN A O 1
ATOM 2105 N N . ILE A 1 294 ? 48.198 9.606 -4.931 1.00 38.74 282 ILE A N 1
ATOM 2106 C CA . ILE A 1 294 ? 47.707 9.668 -3.559 1.00 38.03 282 ILE A CA 1
ATOM 2107 C C . ILE A 1 294 ? 46.186 9.838 -3.520 1.00 38.36 282 ILE A C 1
ATOM 2108 O O . ILE A 1 294 ? 45.488 9.064 -2.864 1.00 39.11 282 ILE A O 1
ATOM 2121 N N . SER A 1 296 ? 43.983 9.290 -5.752 1.00 39.39 284 SER A N 1
ATOM 2122 C CA . SER A 1 296 ? 43.269 8.201 -6.411 1.00 39.91 284 SER A CA 1
ATOM 2123 C C . SER A 1 296 ? 43.374 6.909 -5.605 1.00 40.45 284 SER A C 1
ATOM 2124 O O . SER A 1 296 ? 42.932 5.849 -6.055 1.00 40.10 284 SER A O 1
ATOM 2127 N N . ASN A 1 297 ? 43.937 7.024 -4.403 1.00 40.08 285 ASN A N 1
ATOM 2128 C CA . ASN A 1 297 ? 44.168 5.890 -3.511 1.00 38.96 285 ASN A CA 1
ATOM 2129 C C . ASN A 1 297 ? 44.990 4.770 -4.163 1.00 41.30 285 ASN A C 1
ATOM 2130 O O . ASN A 1 297 ? 44.732 3.585 -3.938 1.00 40.89 285 ASN A O 1
ATOM 2135 N N . GLY A 1 298 ? 45.979 5.156 -4.967 1.00 41.35 286 GLY A N 1
ATOM 2136 C CA . GLY A 1 298 ? 46.879 4.200 -5.588 1.00 43.91 286 GLY A CA 1
ATOM 2137 C C . GLY A 1 298 ? 46.420 3.662 -6.934 1.00 45.04 286 GLY A C 1
ATOM 2138 O O . GLY A 1 298 ? 47.111 2.851 -7.554 1.00 46.40 286 GLY A O 1
ATOM 2139 N N . LEU A 1 299 ? 45.253 4.112 -7.388 1.00 46.87 287 LEU A N 1
ATOM 2140 C CA . LEU A 1 299 ? 44.694 3.659 -8.659 1.00 47.45 287 LEU A CA 1
ATOM 2141 C C . LEU A 1 299 ? 45.572 4.084 -9.830 1.00 47.24 287 LEU A C 1
ATOM 2142 O O . LEU A 1 299 ? 45.856 3.293 -10.734 1.00 46.74 287 LEU A O 1
ATOM 2147 N N . TYR A 1 300 ? 45.957 5.356 -9.831 1.00 47.13 288 TYR A N 1
ATOM 2148 C CA . TYR A 1 300 ? 46.853 5.880 -10.848 1.00 47.52 288 TYR A CA 1
ATOM 2149 C C . TYR A 1 300 ? 48.281 5.765 -10.372 1.00 45.47 288 TYR A C 1
ATOM 2150 O O . TYR A 1 300 ? 48.552 5.884 -9.180 1.00 44.75 288 TYR A O 1
ATOM 2159 N N . LYS A 1 301 ? 49.189 5.524 -11.307 1.00 44.88 289 LYS A N 1
ATOM 2160 C CA . LYS A 1 301 ? 50.568 5.227 -10.963 1.00 44.14 289 LYS A CA 1
ATOM 2161 C C . LYS A 1 301 ? 51.493 6.363 -11.378 1.00 42.34 289 LYS A C 1
ATOM 2162 O O . LYS A 1 301 ? 51.533 6.737 -12.551 1.00 41.96 289 LYS A O 1
ATOM 2168 N N . SER A 1 302 ? 52.216 6.923 -10.413 1.00 41.90 290 SER A N 1
ATOM 2169 C CA . SER A 1 302 ? 53.297 7.850 -10.718 1.00 40.82 290 SER A CA 1
ATOM 2170 C C . SER A 1 302 ? 54.563 7.034 -10.956 1.00 39.03 290 SER A C 1
ATOM 2171 O O . SER A 1 302 ? 55.126 6.482 -10.013 1.00 40.05 290 SER A O 1
ATOM 2174 N N . VAL A 1 303 ? 55.012 6.957 -12.210 1.00 36.51 291 VAL A N 1
ATOM 2175 C CA . VAL A 1 303 ? 56.058 6.000 -12.564 1.00 38.29 291 VAL A CA 1
ATOM 2176 C C . VAL A 1 303 ? 57.397 6.663 -12.871 1.00 39.15 291 VAL A C 1
ATOM 2177 O O . VAL A 1 303 ? 57.461 7.852 -13.196 1.00 41.55 291 VAL A O 1
ATOM 2181 N N . GLU A 1 304 ? 58.467 5.878 -12.756 1.00 42.54 292 GLU A N 1
ATOM 2182 C CA . GLU A 1 304 ? 59.821 6.378 -12.979 1.00 44.19 292 GLU A CA 1
ATOM 2183 C C . GLU A 1 304 ? 60.119 6.669 -14.440 1.00 41.86 292 GLU A C 1
ATOM 2184 O O . GLU A 1 304 ? 59.707 5.936 -15.337 1.00 41.76 292 GLU A O 1
ATOM 2190 N N . HIS A 1 305 ? 60.875 7.735 -14.664 1.00 40.76 293 HIS A N 1
ATOM 2191 C CA . HIS A 1 305 ? 61.269 8.136 -16.006 1.00 41.63 293 HIS A CA 1
ATOM 2192 C C . HIS A 1 305 ? 62.551 8.980 -15.984 1.00 42.30 293 HIS A C 1
ATOM 2193 O O . HIS A 1 305 ? 62.854 9.654 -14.993 1.00 40.86 293 HIS A O 1
ATOM 2200 N N . ARG A 1 306 ? 63.308 8.904 -17.077 1.00 45.27 294 ARG A N 1
ATOM 2201 C CA . ARG A 1 306 ? 64.599 9.577 -17.211 1.00 47.32 294 ARG A CA 1
ATOM 2202 C C . ARG A 1 306 ? 64.606 10.518 -18.409 1.00 48.62 294 ARG A C 1
ATOM 2203 O O . ARG A 1 306 ? 63.628 10.612 -19.153 1.00 50.60 294 ARG A O 1
ATOM 2211 N N . VAL A 1 307 ? 65.725 11.210 -18.589 1.00 47.57 295 VAL A N 1
ATOM 2212 C CA . VAL A 1 307 ? 65.980 11.961 -19.810 1.00 47.37 295 VAL A CA 1
ATOM 2213 C C . VAL A 1 307 ? 67.395 11.657 -20.283 1.00 48.37 295 VAL A C 1
ATOM 2214 O O . VAL A 1 307 ? 68.366 11.931 -19.574 1.00 47.88 295 VAL A O 1
ATOM 2218 N N . LEU A 1 308 ? 67.515 11.136 -21.476 1.00 50.27 296 LEU A N 1
ATOM 2219 C CA . LEU A 1 308 ? 68.799 10.727 -21.924 1.00 51.39 296 LEU A CA 1
ATOM 2220 C C . LEU A 1 308 ? 69.591 11.917 -22.323 1.00 52.27 296 LEU A C 1
ATOM 2221 O O . LEU A 1 308 ? 69.051 12.963 -22.591 1.00 51.66 296 LEU A O 1
ATOM 2226 N N . ALA A 1 309 ? 70.897 11.745 -22.340 1.00 54.22 297 ALA A N 1
ATOM 2227 C CA . ALA A 1 309 ? 71.778 12.762 -22.825 1.00 56.93 297 ALA A CA 1
ATOM 2228 C C . ALA A 1 309 ? 72.087 12.411 -24.243 1.00 59.59 297 ALA A C 1
ATOM 2229 O O . ALA A 1 309 ? 72.286 11.268 -24.557 1.00 61.08 297 ALA A O 1
ATOM 2231 N N . ASN A 1 310 ? 72.119 13.405 -25.105 1.00 65.79 298 ASN A N 1
ATOM 2232 C CA . ASN A 1 310 ? 72.374 13.167 -26.490 1.00 66.21 298 ASN A CA 1
ATOM 2233 C C . ASN A 1 310 ? 73.697 13.739 -26.810 1.00 65.01 298 ASN A C 1
ATOM 2234 O O . ASN A 1 310 ? 74.054 14.754 -26.281 1.00 64.30 298 ASN A O 1
ATOM 2239 N N . GLY A 1 311 ? 74.427 13.087 -27.683 1.00 63.79 299 GLY A N 1
ATOM 2240 C CA . GLY A 1 311 ? 75.771 13.503 -27.946 1.00 62.07 299 GLY A CA 1
ATOM 2241 C C . GLY A 1 311 ? 75.848 14.217 -29.240 1.00 62.09 299 GLY A C 1
ATOM 2242 O O . GLY A 1 311 ? 76.899 14.653 -29.622 1.00 62.04 299 GLY A O 1
ATOM 2243 N N . TYR A 1 312 ? 74.723 14.351 -29.914 1.00 62.03 300 TYR A N 1
ATOM 2244 C CA . TYR A 1 312 ? 74.739 14.908 -31.231 1.00 63.63 300 TYR A CA 1
ATOM 2245 C C . TYR A 1 312 ? 73.989 16.180 -31.416 1.00 61.69 300 TYR A C 1
ATOM 2246 O O . TYR A 1 312 ? 74.329 16.939 -32.267 1.00 61.77 300 TYR A O 1
ATOM 2255 N N . ASN A 1 313 ? 72.956 16.421 -30.640 1.00 59.73 301 ASN A N 1
ATOM 2256 C CA . ASN A 1 313 ? 72.170 17.629 -30.858 1.00 57.42 301 ASN A CA 1
ATOM 2257 C C . ASN A 1 313 ? 71.813 18.345 -29.569 1.00 56.06 301 ASN A C 1
ATOM 2258 O O . ASN A 1 313 ? 71.786 17.741 -28.496 1.00 54.11 301 ASN A O 1
ATOM 2263 N N . ASN A 1 314 ? 71.525 19.637 -29.684 1.00 56.94 302 ASN A N 1
ATOM 2264 C CA . ASN A 1 314 ? 70.962 20.374 -28.571 1.00 55.12 302 ASN A CA 1
ATOM 2265 C C . ASN A 1 314 ? 69.467 20.135 -28.568 1.00 55.80 302 ASN A C 1
ATOM 2266 O O . ASN A 1 314 ? 68.847 20.065 -29.627 1.00 57.89 302 ASN A O 1
ATOM 2271 N N . ARG A 1 315 ? 68.884 19.997 -27.385 1.00 55.22 303 ARG A N 1
ATOM 2272 C CA . ARG A 1 315 ? 67.454 19.764 -27.294 1.00 55.78 303 ARG A CA 1
ATOM 2273 C C . ARG A 1 315 ? 66.836 20.715 -26.297 1.00 52.79 303 ARG A C 1
ATOM 2274 O O . ARG A 1 315 ? 67.518 21.238 -25.418 1.00 52.50 303 ARG A O 1
ATOM 2282 N N . ILE A 1 316 ? 65.544 20.964 -26.461 1.00 50.98 304 ILE A N 1
ATOM 2283 C CA . ILE A 1 316 ? 64.796 21.714 -25.468 1.00 47.95 304 ILE A CA 1
ATOM 2284 C C . ILE A 1 316 ? 63.548 20.963 -25.086 1.00 48.95 304 ILE A C 1
ATOM 2285 O O . ILE A 1 316 ? 63.128 20.022 -25.760 1.00 48.04 304 ILE A O 1
ATOM 2290 N N . SER A 1 317 ? 62.944 21.413 -24.002 1.00 52.31 305 SER A N 1
ATOM 2291 C CA . SER A 1 317 ? 61.794 20.743 -23.443 1.00 55.14 305 SER A CA 1
ATOM 2292 C C . SER A 1 317 ? 61.018 21.755 -22.620 1.00 52.86 305 SER A C 1
ATOM 2293 O O . SER A 1 317 ? 61.608 22.529 -21.865 1.00 51.97 305 SER A O 1
ATOM 2296 N N . VAL A 1 318 ? 59.697 21.766 -22.771 1.00 51.07 306 VAL A N 1
ATOM 2297 C CA . VAL A 1 318 ? 58.883 22.701 -22.012 1.00 48.51 306 VAL A CA 1
ATOM 2298 C C . VAL A 1 318 ? 57.817 21.946 -21.232 1.00 48.75 306 VAL A C 1
ATOM 2299 O O . VAL A 1 318 ? 56.679 21.825 -21.682 1.00 52.31 306 VAL A O 1
ATOM 2303 N N . PRO A 1 319 ? 58.188 21.426 -20.055 1.00 48.58 307 PRO A N 1
ATOM 2304 C CA . PRO A 1 319 ? 57.204 20.789 -19.180 1.00 47.00 307 PRO A CA 1
ATOM 2305 C C . PRO A 1 319 ? 56.392 21.814 -18.391 1.00 46.74 307 PRO A C 1
ATOM 2306 O O . PRO A 1 319 ? 56.920 22.845 -17.968 1.00 46.09 307 PRO A O 1
ATOM 2310 N N . ILE A 1 320 ? 55.114 21.515 -18.200 1.00 45.21 308 ILE A N 1
ATOM 2311 C CA . ILE A 1 320 ? 54.257 22.269 -17.299 1.00 42.69 308 ILE A CA 1
ATOM 2312 C C . ILE A 1 320 ? 53.961 21.393 -16.102 1.00 41.86 308 ILE A C 1
ATOM 2313 O O . ILE A 1 320 ? 53.592 20.253 -16.265 1.00 41.56 308 ILE A O 1
ATOM 2318 N N . PHE A 1 321 ? 54.165 21.878 -14.891 1.00 40.58 309 PHE A N 1
ATOM 2319 C CA . PHE A 1 321 ? 53.853 21.022 -13.762 1.00 40.43 309 PHE A CA 1
ATOM 2320 C C . PHE A 1 321 ? 52.554 21.469 -13.092 1.00 40.62 309 PHE A C 1
ATOM 2321 O O . PHE A 1 321 ? 52.502 22.499 -12.415 1.00 40.61 309 PHE A O 1
ATOM 2329 N N . VAL A 1 322 ? 51.497 20.691 -13.328 1.00 40.71 310 VAL A N 1
ATOM 2330 C CA . VAL A 1 322 ? 50.185 20.940 -12.738 1.00 40.66 310 VAL A CA 1
ATOM 2331 C C . VAL A 1 322 ? 50.125 20.315 -11.350 1.00 40.29 310 VAL A C 1
ATOM 2332 O O . VAL A 1 322 ? 50.272 19.099 -11.198 1.00 40.24 310 VAL A O 1
ATOM 2336 N N . ASN A 1 323 ? 49.909 21.164 -10.348 1.00 40.20 311 ASN A N 1
ATOM 2337 C CA . ASN A 1 323 ? 50.033 20.779 -8.946 1.00 40.34 311 ASN A CA 1
ATOM 2338 C C . ASN A 1 323 ? 48.819 21.164 -8.122 1.00 40.03 311 ASN A C 1
ATOM 2339 O O . ASN A 1 323 ? 48.043 22.026 -8.530 1.00 40.89 311 ASN A O 1
ATOM 2344 N N . PRO A 1 324 ? 48.657 20.542 -6.943 1.00 39.60 312 PRO A N 1
ATOM 2345 C CA . PRO A 1 324 ? 47.737 21.117 -5.958 1.00 39.70 312 PRO A CA 1
ATOM 2346 C C . PRO A 1 324 ? 48.284 22.458 -5.483 1.00 40.97 312 PRO A C 1
ATOM 2347 O O . PRO A 1 324 ? 49.428 22.780 -5.808 1.00 42.05 312 PRO A O 1
ATOM 2351 N N . LYS A 1 325 ? 47.518 23.214 -4.705 1.00 45.14 313 LYS A N 1
ATOM 2352 C CA . LYS A 1 325 ? 48.080 24.408 -4.090 1.00 46.09 313 LYS A CA 1
ATOM 2353 C C . LYS A 1 325 ? 49.081 23.921 -3.051 1.00 47.47 313 LYS A C 1
ATOM 2354 O O . LYS A 1 325 ? 48.980 22.784 -2.587 1.00 47.65 313 LYS A O 1
ATOM 2360 N N . PRO A 1 326 ? 50.078 24.754 -2.714 1.00 48.97 314 PRO A N 1
ATOM 2361 C CA . PRO A 1 326 ? 51.072 24.335 -1.718 1.00 49.96 314 PRO A CA 1
ATOM 2362 C C . PRO A 1 326 ? 50.443 23.957 -0.371 1.00 52.33 314 PRO A C 1
ATOM 2363 O O . PRO A 1 326 ? 50.909 23.023 0.284 1.00 55.57 314 PRO A O 1
ATOM 2367 N N . GLU A 1 327 ? 49.382 24.653 0.022 1.00 55.14 315 GLU A N 1
ATOM 2368 C CA . GLU A 1 327 ? 48.739 24.386 1.303 1.00 55.96 315 GLU A CA 1
ATOM 2369 C C . GLU A 1 327 ? 47.559 23.439 1.137 1.00 52.14 315 GLU A C 1
ATOM 2370 O O . GLU A 1 327 ? 46.720 23.323 2.029 1.00 54.12 315 GLU A O 1
ATOM 2376 N N . SER A 1 328 ? 47.499 22.749 0.005 1.00 47.85 316 SER A N 1
ATOM 2377 C CA . SER A 1 328 ? 46.441 21.779 -0.201 1.00 46.31 316 SER A CA 1
ATOM 2378 C C . SER A 1 328 ? 46.757 20.541 0.618 1.00 45.74 316 SER A C 1
ATOM 2379 O O . SER A 1 328 ? 47.870 20.012 0.558 1.00 46.69 316 SER A O 1
ATOM 2382 N N . VAL A 1 329 ? 45.781 20.090 1.397 1.00 43.57 317 VAL A N 1
ATOM 2383 C CA . VAL A 1 329 ? 45.918 18.834 2.111 1.00 41.76 317 VAL A CA 1
ATOM 2384 C C . VAL A 1 329 ? 45.394 17.733 1.218 1.00 41.65 317 VAL A C 1
ATOM 2385 O O . VAL A 1 329 ? 44.189 17.560 1.075 1.00 42.64 317 VAL A O 1
ATOM 2389 N N . ILE A 1 330 ? 46.301 16.981 0.616 1.00 41.58 318 ILE A N 1
ATOM 2390 C CA . ILE A 1 330 ? 45.873 15.931 -0.285 1.00 42.31 318 ILE A CA 1
ATOM 2391 C C . ILE A 1 330 ? 45.809 14.621 0.478 1.00 42.50 318 ILE A C 1
ATOM 2392 O O . ILE A 1 330 ? 46.400 14.483 1.545 1.00 42.90 318 ILE A O 1
ATOM 2397 N N . GLY A 1 331 ? 45.088 13.663 -0.087 1.00 43.16 319 GLY A N 1
ATOM 2398 C CA . GLY A 1 331 ? 44.886 12.370 0.530 1.00 42.86 319 GLY A CA 1
ATOM 2399 C C . GLY A 1 331 ? 43.871 11.662 -0.333 1.00 41.18 319 GLY A C 1
ATOM 2400 O O . GLY A 1 331 ? 43.350 12.259 -1.274 1.00 42.51 319 GLY A O 1
ATOM 2401 N N . PRO A 1 332 ? 43.607 10.384 -0.043 1.00 40.62 320 PRO A N 1
ATOM 2402 C CA . PRO A 1 332 ? 42.613 9.643 -0.820 1.00 40.23 320 PRO A CA 1
ATOM 2403 C C . PRO A 1 332 ? 41.284 10.392 -0.866 1.00 41.24 320 PRO A C 1
ATOM 2404 O O . PRO A 1 332 ? 40.775 10.794 0.181 1.00 40.59 320 PRO A O 1
ATOM 2408 N N . LEU A 1 333 ? 40.778 10.638 -2.073 1.00 42.65 321 LEU A N 1
ATOM 2409 C CA . LEU A 1 333 ? 39.510 11.333 -2.249 1.00 44.53 321 LEU A CA 1
ATOM 2410 C C . LEU A 1 333 ? 38.403 10.520 -1.594 1.00 46.06 321 LEU A C 1
ATOM 2411 O O . LEU A 1 333 ? 38.390 9.292 -1.691 1.00 46.19 321 LEU A O 1
ATOM 2416 N N . PRO A 1 334 ? 37.472 11.203 -0.913 1.00 47.27 322 PRO A N 1
ATOM 2417 C CA . PRO A 1 334 ? 36.349 10.539 -0.242 1.00 49.78 322 PRO A CA 1
ATOM 2418 C C . PRO A 1 334 ? 35.530 9.671 -1.195 1.00 53.27 322 PRO A C 1
ATOM 2419 O O . PRO A 1 334 ? 34.952 8.663 -0.794 1.00 52.70 322 PRO A O 1
ATOM 2423 N N . GLU A 1 335 ? 35.511 10.064 -2.460 1.00 57.41 323 GLU A N 1
ATOM 2424 C CA . GLU A 1 335 ? 34.738 9.380 -3.485 1.00 61.41 323 GLU A CA 1
ATOM 2425 C C . GLU A 1 335 ? 35.343 8.028 -3.868 1.00 59.53 323 GLU A C 1
ATOM 2426 O O . GLU A 1 335 ? 34.680 7.192 -4.477 1.00 60.46 323 GLU A O 1
ATOM 2432 N N . VAL A 1 336 ? 36.609 7.826 -3.529 1.00 58.91 324 VAL A N 1
ATOM 2433 C CA . VAL A 1 336 ? 37.299 6.577 -3.838 1.00 57.83 324 VAL A CA 1
ATOM 2434 C C . VAL A 1 336 ? 37.204 5.576 -2.683 1.00 58.38 324 VAL A C 1
ATOM 2435 O O . VAL A 1 336 ? 37.410 4.376 -2.866 1.00 58.11 324 VAL A O 1
ATOM 2439 N N . ILE A 1 337 ? 36.932 6.088 -1.487 1.00 59.11 325 ILE A N 1
ATOM 2440 C CA . ILE A 1 337 ? 36.878 5.266 -0.276 1.00 61.11 325 ILE A CA 1
ATOM 2441 C C . ILE A 1 337 ? 35.448 4.913 0.199 1.00 64.01 325 ILE A C 1
ATOM 2442 O O . ILE A 1 337 ? 35.275 4.155 1.152 1.00 65.74 325 ILE A O 1
ATOM 2447 N N . ALA A 1 338 ? 34.425 5.442 -0.468 1.00 67.39 326 ALA A N 1
ATOM 2448 C CA . ALA A 1 338 ? 33.037 5.256 -0.007 1.00 70.26 326 ALA A CA 1
ATOM 2449 C C . ALA A 1 338 ? 32.439 3.844 -0.116 1.00 71.33 326 ALA A C 1
ATOM 2450 O O . ALA A 1 338 ? 31.595 3.463 0.694 1.00 72.14 326 ALA A O 1
ATOM 2452 N N . ASN A 1 339 ? 32.864 3.080 -1.112 1.00 73.26 327 ASN A N 1
ATOM 2453 C CA . ASN A 1 339 ? 32.309 1.750 -1.371 1.00 75.55 327 ASN A CA 1
ATOM 2454 C C . ASN A 1 339 ? 32.896 0.637 -0.499 1.00 75.76 327 ASN A C 1
ATOM 2455 O O . ASN A 1 339 ? 32.931 -0.525 -0.903 1.00 75.86 327 ASN A O 1
ATOM 2460 N N . GLY A 1 340 ? 33.375 1.008 0.683 1.00 76.50 328 GLY A N 1
ATOM 2461 C CA . GLY A 1 340 ? 34.018 0.078 1.595 1.00 77.35 328 GLY A CA 1
ATOM 2462 C C . GLY A 1 340 ? 35.472 -0.271 1.330 1.00 76.01 328 GLY A C 1
ATOM 2463 O O . GLY A 1 340 ? 35.987 -1.249 1.876 1.00 81.44 328 GLY A O 1
ATOM 2464 N N . GLU A 1 341 ? 36.136 0.514 0.488 1.00 73.65 329 GLU A N 1
ATOM 2465 C CA . GLU A 1 341 ? 37.562 0.322 0.254 1.00 69.70 329 GLU A CA 1
ATOM 2466 C C . GLU A 1 341 ? 38.311 1.002 1.399 1.00 67.50 329 GLU A C 1
ATOM 2467 O O . GLU A 1 341 ? 37.777 1.909 2.031 1.00 67.48 329 GLU A O 1
ATOM 2473 N N . GLU A 1 342 ? 39.532 0.565 1.684 1.00 66.09 330 GLU A N 1
ATOM 2474 C CA . GLU A 1 342 ? 40.309 1.180 2.758 1.00 65.93 330 GLU A CA 1
ATOM 2475 C C . GLU A 1 342 ? 41.362 2.138 2.211 1.00 59.35 330 GLU A C 1
ATOM 2476 O O . GLU A 1 342 ? 41.956 1.881 1.163 1.00 58.19 330 GLU A O 1
ATOM 2482 N N . PRO A 1 343 ? 41.582 3.259 2.919 1.00 53.97 331 PRO A N 1
ATOM 2483 C CA . PRO A 1 343 ? 42.571 4.278 2.545 1.00 49.38 331 PRO A CA 1
ATOM 2484 C C . PRO A 1 343 ? 44.011 3.810 2.727 1.00 47.37 331 PRO A C 1
ATOM 2485 O O . PRO A 1 343 ? 44.380 3.297 3.781 1.00 46.94 331 PRO A O 1
ATOM 2489 N N . ILE A 1 344 ? 44.799 3.977 1.671 1.00 45.09 332 ILE A N 1
ATOM 2490 C CA . ILE A 1 344 ? 46.192 3.566 1.637 1.00 44.69 332 ILE A CA 1
ATOM 2491 C C . ILE A 1 344 ? 47.128 4.679 2.126 1.00 44.24 332 ILE A C 1
ATOM 2492 O O . ILE A 1 344 ? 48.250 4.424 2.571 1.00 42.86 332 ILE A O 1
ATOM 2497 N N . TYR A 1 345 ? 46.644 5.914 2.086 1.00 44.65 333 TYR A N 1
ATOM 2498 C CA . TYR A 1 345 ? 47.474 7.057 2.445 1.00 44.59 333 TYR A CA 1
ATOM 2499 C C . TYR A 1 345 ? 46.917 7.903 3.577 1.00 45.92 333 TYR A C 1
ATOM 2500 O O . TYR A 1 345 ? 45.705 8.020 3.754 1.00 48.16 333 TYR A O 1
ATOM 2509 N N . ARG A 1 346 ? 47.825 8.505 4.331 1.00 48.82 334 ARG A N 1
ATOM 2510 C CA . ARG A 1 346 ? 47.482 9.556 5.272 1.00 50.44 334 ARG A CA 1
ATOM 2511 C C . ARG A 1 346 ? 47.102 10.797 4.473 1.00 48.89 334 ARG A C 1
ATOM 2512 O O . ARG A 1 346 ? 47.402 10.880 3.285 1.00 45.95 334 ARG A O 1
ATOM 2520 N N . ASP A 1 347 ? 46.447 11.764 5.104 1.00 52.20 335 ASP A N 1
ATOM 2521 C CA . ASP A 1 347 ? 46.281 13.055 4.452 1.00 55.50 335 ASP A CA 1
ATOM 2522 C C . ASP A 1 347 ? 47.484 13.863 4.900 1.00 51.44 335 ASP A C 1
ATOM 2523 O O . ASP A 1 347 ? 47.801 13.910 6.088 1.00 50.12 335 ASP A O 1
ATOM 2528 N N . VAL A 1 348 ? 48.161 14.493 3.949 1.00 49.32 336 VAL A N 1
ATOM 2529 C CA . VAL A 1 348 ? 49.419 15.161 4.241 1.00 46.42 336 VAL A CA 1
ATOM 2530 C C . VAL A 1 348 ? 49.435 16.518 3.550 1.00 43.86 336 VAL A C 1
ATOM 2531 O O . VAL A 1 348 ? 48.833 16.687 2.490 1.00 42.89 336 VAL A O 1
ATOM 2535 N N . LEU A 1 349 ? 50.059 17.502 4.190 1.00 43.01 337 LEU A N 1
ATOM 2536 C CA . LEU A 1 349 ? 50.239 18.813 3.581 1.00 43.14 337 LEU A CA 1
ATOM 2537 C C . LEU A 1 349 ? 51.173 18.720 2.370 1.00 41.76 337 LEU A C 1
ATOM 2538 O O . LEU A 1 349 ? 52.250 18.115 2.443 1.00 41.99 337 LEU A O 1
ATOM 2543 N N . TYR A 1 350 ? 50.766 19.330 1.261 1.00 40.48 338 TYR A N 1
ATOM 2544 C CA . TYR A 1 350 ? 51.520 19.209 0.012 1.00 40.85 338 TYR A CA 1
ATOM 2545 C C . TYR A 1 350 ? 52.897 19.841 0.103 1.00 41.93 338 TYR A C 1
ATOM 2546 O O . TYR A 1 350 ? 53.871 19.293 -0.404 1.00 42.73 338 TYR A O 1
ATOM 2555 N N . SER A 1 351 ? 52.969 20.999 0.746 1.00 44.70 339 SER A N 1
ATOM 2556 C CA . SER A 1 351 ? 54.228 21.709 0.882 1.00 47.00 339 SER A CA 1
ATOM 2557 C C . SER A 1 351 ? 55.202 20.931 1.764 1.00 49.41 339 SER A C 1
ATOM 2558 O O . SER A 1 351 ? 56.395 20.899 1.477 1.00 49.12 339 SER A O 1
ATOM 2561 N N . ASP A 1 352 ? 54.693 20.270 2.802 1.00 52.73 340 ASP A N 1
ATOM 2562 C CA . ASP A 1 352 ? 55.545 19.468 3.678 1.00 55.44 340 ASP A CA 1
ATOM 2563 C C . ASP A 1 352 ? 56.006 18.190 2.989 1.00 57.66 340 ASP A C 1
ATOM 2564 O O . ASP A 1 352 ? 57.027 17.609 3.355 1.00 66.59 340 ASP A O 1
ATOM 2569 N N . TYR A 1 353 ? 55.252 17.766 1.983 1.00 54.67 341 TYR A N 1
ATOM 2570 C CA . TYR A 1 353 ? 55.588 16.575 1.214 1.00 50.90 341 TYR A CA 1
ATOM 2571 C C . TYR A 1 353 ? 56.735 16.812 0.243 1.00 49.91 341 TYR A C 1
ATOM 2572 O O . TYR A 1 353 ? 57.667 16.013 0.176 1.00 48.46 341 TYR A O 1
ATOM 2581 N N . VAL A 1 354 ? 56.664 17.895 -0.523 1.00 50.45 342 VAL A N 1
ATOM 2582 C CA . VAL A 1 354 ? 57.722 18.200 -1.481 1.00 50.65 342 VAL A CA 1
ATOM 2583 C C . VAL A 1 354 ? 58.965 18.739 -0.772 1.00 53.05 342 VAL A C 1
ATOM 2584 O O . VAL A 1 354 ? 60.068 18.687 -1.313 1.00 56.65 342 VAL A O 1
ATOM 2588 N N . LYS A 1 355 ? 58.776 19.242 0.445 1.00 56.41 343 LYS A N 1
ATOM 2589 C CA . LYS A 1 355 ? 59.879 19.709 1.278 1.00 59.12 343 LYS A CA 1
ATOM 2590 C C . LYS A 1 355 ? 60.445 18.591 2.137 1.00 58.06 343 LYS A C 1
ATOM 2591 O O . LYS A 1 355 ? 60.507 17.442 1.708 1.00 58.04 343 LYS A O 1
ATOM 2597 N N . GLU B 1 27 ? 112.690 -6.477 4.297 1.00 75.27 15 GLU B N 1
ATOM 2598 C CA . GLU B 1 27 ? 111.838 -5.473 4.925 1.00 74.26 15 GLU B CA 1
ATOM 2599 C C . GLU B 1 27 ? 110.888 -6.164 5.916 1.00 71.63 15 GLU B C 1
ATOM 2600 O O . GLU B 1 27 ? 110.733 -7.386 5.889 1.00 72.64 15 GLU B O 1
ATOM 2606 N N . VAL B 1 28 ? 110.258 -5.380 6.786 1.00 67.74 16 VAL B N 1
ATOM 2607 C CA . VAL B 1 28 ? 109.412 -5.906 7.853 1.00 65.96 16 VAL B CA 1
ATOM 2608 C C . VAL B 1 28 ? 107.916 -5.911 7.504 1.00 63.06 16 VAL B C 1
ATOM 2609 O O . VAL B 1 28 ? 107.133 -6.691 8.057 1.00 63.32 16 VAL B O 1
ATOM 2613 N N . THR B 1 29 ? 107.525 -5.059 6.563 1.00 61.77 17 THR B N 1
ATOM 2614 C CA . THR B 1 29 ? 106.130 -4.979 6.130 1.00 58.70 17 THR B CA 1
ATOM 2615 C C . THR B 1 29 ? 105.570 -6.326 5.660 1.00 57.61 17 THR B C 1
ATOM 2616 O O . THR B 1 29 ? 104.405 -6.636 5.897 1.00 56.56 17 THR B O 1
ATOM 2620 N N . ASP B 1 30 ? 106.404 -7.129 5.010 1.00 58.62 18 ASP B N 1
ATOM 2621 C CA . ASP B 1 30 ? 105.961 -8.412 4.478 1.00 59.39 18 ASP B CA 1
ATOM 2622 C C . ASP B 1 30 ? 105.505 -9.368 5.582 1.00 56.55 18 ASP B C 1
ATOM 2623 O O . ASP B 1 30 ? 104.401 -9.908 5.533 1.00 57.64 18 ASP B O 1
ATOM 2628 N N . PHE B 1 31 ? 106.361 -9.558 6.581 1.00 57.11 19 PHE B N 1
ATOM 2629 C CA . PHE B 1 31 ? 106.065 -10.435 7.711 1.00 52.23 19 PHE B CA 1
ATOM 2630 C C . PHE B 1 31 ? 104.807 -9.981 8.446 1.00 50.49 19 PHE B C 1
ATOM 2631 O O . PHE B 1 31 ? 103.897 -10.774 8.671 1.00 50.87 19 PHE B O 1
ATOM 2639 N N . VAL B 1 32 ? 104.750 -8.701 8.796 1.00 49.50 20 VAL B N 1
ATOM 2640 C CA . VAL B 1 32 ? 103.631 -8.172 9.571 1.00 46.70 20 VAL B CA 1
ATOM 2641 C C . VAL B 1 32 ? 102.316 -8.130 8.786 1.00 44.68 20 VAL B C 1
ATOM 2642 O O . VAL B 1 32 ? 101.310 -8.696 9.213 1.00 44.69 20 VAL B O 1
ATOM 2646 N N . VAL B 1 33 ? 102.319 -7.447 7.646 1.00 42.89 21 VAL B N 1
ATOM 2647 C CA . VAL B 1 33 ? 101.094 -7.243 6.877 1.00 41.37 21 VAL B CA 1
ATOM 2648 C C . VAL B 1 33 ? 100.843 -8.327 5.832 1.00 42.47 21 VAL B C 1
ATOM 2649 O O . VAL B 1 33 ? 99.872 -9.063 5.908 1.00 41.90 21 VAL B O 1
ATOM 2653 N N . TYR B 1 34 ? 101.729 -8.403 4.847 1.00 45.32 22 TYR B N 1
ATOM 2654 C CA . TYR B 1 34 ? 101.525 -9.267 3.692 1.00 48.87 22 TYR B CA 1
ATOM 2655 C C . TYR B 1 34 ? 101.413 -10.749 4.066 1.00 50.62 22 TYR B C 1
ATOM 2656 O O . TYR B 1 34 ? 100.739 -11.507 3.377 1.00 50.20 22 TYR B O 1
ATOM 2665 N N . LYS B 1 35 ? 102.036 -11.163 5.166 1.00 53.17 23 LYS B N 1
ATOM 2666 C CA . LYS B 1 35 ? 101.927 -12.558 5.589 1.00 55.30 23 LYS B CA 1
ATOM 2667 C C . LYS B 1 35 ? 100.973 -12.701 6.759 1.00 53.98 23 LYS B C 1
ATOM 2668 O O . LYS B 1 35 ? 100.806 -13.794 7.299 1.00 54.29 23 LYS B O 1
ATOM 2674 N N . GLY B 1 36 ? 100.312 -11.604 7.110 1.00 51.54 24 GLY B N 1
ATOM 2675 C CA . GLY B 1 36 ? 99.238 -11.627 8.087 1.00 50.28 24 GLY B CA 1
ATOM 2676 C C . GLY B 1 36 ? 99.659 -11.937 9.517 1.00 49.44 24 GLY B C 1
ATOM 2677 O O . GLY B 1 36 ? 98.828 -12.330 10.334 1.00 51.18 24 GLY B O 1
ATOM 2678 N N . ASN B 1 37 ? 100.942 -11.770 9.829 1.00 49.09 25 ASN B N 1
ATOM 2679 C CA . ASN B 1 37 ? 101.410 -11.973 11.199 1.00 47.47 25 ASN B CA 1
ATOM 2680 C C . ASN B 1 37 ? 100.899 -10.863 12.105 1.00 44.80 25 ASN B C 1
ATOM 2681 O O . ASN B 1 37 ? 100.759 -11.046 13.313 1.00 45.08 25 ASN B O 1
ATOM 2686 N N . GLY B 1 38 ? 100.663 -9.697 11.517 1.00 42.31 26 GLY B N 1
ATOM 2687 C CA . GLY B 1 38 ? 100.118 -8.573 12.248 1.00 40.44 26 GLY B CA 1
ATOM 2688 C C . GLY B 1 38 ? 101.102 -8.008 13.242 1.00 39.87 26 GLY B C 1
ATOM 2689 O O . GLY B 1 38 ? 102.198 -8.533 13.408 1.00 38.84 26 GLY B O 1
ATOM 2690 N N . VAL B 1 39 ? 100.688 -6.952 13.931 1.00 40.44 27 VAL B N 1
ATOM 2691 C CA . VAL B 1 39 ? 101.531 -6.323 14.929 1.00 41.74 27 VAL B CA 1
ATOM 2692 C C . VAL B 1 39 ? 101.592 -7.181 16.191 1.00 42.48 27 VAL B C 1
ATOM 2693 O O . VAL B 1 39 ? 102.461 -6.985 17.042 1.00 42.85 27 VAL B O 1
ATOM 2697 N N . LYS B 1 40 ? 100.679 -8.144 16.302 1.00 43.28 28 LYS B N 1
ATOM 2698 C CA . LYS B 1 40 ? 100.693 -9.062 17.435 1.00 46.14 28 LYS B CA 1
ATOM 2699 C C . LYS B 1 40 ? 101.870 -10.004 17.302 1.00 47.57 28 LYS B C 1
ATOM 2700 O O . LYS B 1 40 ? 102.656 -10.169 18.234 1.00 48.61 28 LYS B O 1
ATOM 2706 N N . GLY B 1 41 ? 101.969 -10.636 16.135 1.00 48.25 29 GLY B N 1
ATOM 2707 C CA . GLY B 1 41 ? 103.066 -11.538 15.842 1.00 49.47 29 GLY B CA 1
ATOM 2708 C C . GLY B 1 41 ? 104.377 -10.778 15.844 1.00 51.76 29 GLY B C 1
ATOM 2709 O O . GLY B 1 41 ? 105.432 -11.344 16.127 1.00 52.61 29 GLY B O 1
ATOM 2710 N N . LEU B 1 42 ? 104.305 -9.487 15.536 1.00 51.87 30 LEU B N 1
ATOM 2711 C CA . LEU B 1 42 ? 105.480 -8.634 15.579 1.00 53.11 30 LEU B CA 1
ATOM 2712 C C . LEU B 1 42 ? 105.838 -8.348 17.025 1.00 56.70 30 LEU B C 1
ATOM 2713 O O . LEU B 1 42 ? 107.010 -8.298 17.384 1.00 58.75 30 LEU B O 1
ATOM 2718 N N . SER B 1 43 ? 104.817 -8.172 17.856 1.00 58.21 31 SER B N 1
ATOM 2719 C CA . SER B 1 43 ? 105.028 -7.956 19.280 1.00 60.07 31 SER B CA 1
ATOM 2720 C C . SER B 1 43 ? 105.619 -9.183 19.965 1.00 63.18 31 SER B C 1
ATOM 2721 O O . SER B 1 43 ? 106.335 -9.061 20.954 1.00 63.71 31 SER B O 1
ATOM 2724 N N . GLU B 1 44 ? 105.332 -10.364 19.431 1.00 65.73 32 GLU B N 1
ATOM 2725 C CA . GLU B 1 44 ? 105.788 -11.603 20.052 1.00 68.35 32 GLU B CA 1
ATOM 2726 C C . GLU B 1 44 ? 107.176 -12.037 19.592 1.00 68.89 32 GLU B C 1
ATOM 2727 O O . GLU B 1 44 ? 107.580 -13.180 19.806 1.00 69.39 32 GLU B O 1
ATOM 2733 N N . THR B 1 45 ? 107.901 -11.125 18.955 1.00 68.86 33 THR B N 1
ATOM 2734 C CA . THR B 1 45 ? 109.288 -11.378 18.586 1.00 70.91 33 THR B CA 1
ATOM 2735 C C . THR B 1 45 ? 110.250 -10.611 19.486 1.00 74.21 33 THR B C 1
ATOM 2736 O O . THR B 1 45 ? 111.455 -10.610 19.242 1.00 75.02 33 THR B O 1
ATOM 2740 N N . GLY B 1 46 ? 109.725 -9.955 20.520 1.00 76.42 34 GLY B N 1
ATOM 2741 C CA . GLY B 1 46 ? 110.582 -9.237 21.448 1.00 79.46 34 GLY B CA 1
ATOM 2742 C C . GLY B 1 46 ? 111.279 -8.054 20.797 1.00 80.47 34 GLY B C 1
ATOM 2743 O O . GLY B 1 46 ? 112.508 -7.976 20.771 1.00 85.00 34 GLY B O 1
ATOM 2744 N N . ILE B 1 47 ? 110.483 -7.126 20.278 1.00 80.87 35 ILE B N 1
ATOM 2745 C CA . ILE B 1 47 ? 110.983 -6.010 19.477 1.00 80.39 35 ILE B CA 1
ATOM 2746 C C . ILE B 1 47 ? 111.807 -4.980 20.250 1.00 82.04 35 ILE B C 1
ATOM 2747 O O . ILE B 1 47 ? 111.434 -4.539 21.338 1.00 81.81 35 ILE B O 1
ATOM 2752 N N . LYS B 1 48 ? 112.940 -4.610 19.655 1.00 84.16 36 LYS B N 1
ATOM 2753 C CA . LYS B 1 48 ? 113.874 -3.650 20.231 1.00 86.19 36 LYS B CA 1
ATOM 2754 C C . LYS B 1 48 ? 113.335 -2.226 20.163 1.00 84.97 36 LYS B C 1
ATOM 2755 O O . LYS B 1 48 ? 113.198 -1.544 21.182 1.00 84.94 36 LYS B O 1
ATOM 2761 N N . ALA B 1 49 ? 113.018 -1.795 18.946 1.00 82.86 37 ALA B N 1
ATOM 2762 C CA . ALA B 1 49 ? 112.601 -0.424 18.692 1.00 79.75 37 ALA B CA 1
ATOM 2763 C C . ALA B 1 49 ? 111.438 -0.371 17.715 1.00 75.62 37 ALA B C 1
ATOM 2764 O O . ALA B 1 49 ? 111.292 -1.237 16.852 1.00 74.95 37 ALA B O 1
ATOM 2766 N N . LEU B 1 50 ? 110.618 0.661 17.857 1.00 72.81 38 LEU B N 1
ATOM 2767 C CA . LEU B 1 50 ? 109.444 0.826 17.023 1.00 69.57 38 LEU B CA 1
ATOM 2768 C C . LEU B 1 50 ? 109.871 1.438 15.685 1.00 68.82 38 LEU B C 1
ATOM 2769 O O . LEU B 1 50 ? 110.701 2.346 15.648 1.00 73.46 38 LEU B O 1
ATOM 2774 N N . PRO B 1 51 ? 109.324 0.918 14.578 1.00 66.83 39 PRO B N 1
ATOM 2775 C CA . PRO B 1 51 ? 109.631 1.415 13.227 1.00 65.30 39 PRO B CA 1
ATOM 2776 C C . PRO B 1 51 ? 109.017 2.792 12.914 1.00 63.73 39 PRO B C 1
ATOM 2777 O O . PRO B 1 51 ? 108.027 3.163 13.551 1.00 62.56 39 PRO B O 1
ATOM 2781 N N . GLU B 1 52 ? 109.591 3.504 11.935 1.00 64.21 40 GLU B N 1
ATOM 2782 C CA . GLU B 1 52 ? 109.116 4.822 11.495 1.00 65.30 40 GLU B CA 1
ATOM 2783 C C . GLU B 1 52 ? 107.649 4.699 11.119 1.00 59.86 40 GLU B C 1
ATOM 2784 O O . GLU B 1 52 ? 106.877 5.644 11.237 1.00 57.00 40 GLU B O 1
ATOM 2790 N N . GLN B 1 53 ? 107.289 3.495 10.689 1.00 58.19 41 GLN B N 1
ATOM 2791 C CA . GLN B 1 53 ? 105.949 3.148 10.265 1.00 55.47 41 GLN B CA 1
ATOM 2792 C C . GLN B 1 53 ? 104.877 3.395 11.263 1.00 50.98 41 GLN B C 1
ATOM 2793 O O . GLN B 1 53 ? 103.757 3.644 10.865 1.00 49.21 41 GLN B O 1
ATOM 2799 N N . TYR B 1 54 ? 105.183 3.222 12.544 1.00 50.03 42 TYR B N 1
ATOM 2800 C CA . TYR B 1 54 ? 104.175 3.343 13.586 1.00 47.37 42 TYR B CA 1
ATOM 2801 C C . TYR B 1 54 ? 104.321 4.641 14.367 1.00 45.10 42 TYR B C 1
ATOM 2802 O O . TYR B 1 54 ? 103.468 4.985 15.186 1.00 46.11 42 TYR B O 1
ATOM 2811 N N . ILE B 1 55 ? 105.391 5.376 14.102 1.00 45.31 43 ILE B N 1
ATOM 2812 C CA . ILE B 1 55 ? 105.636 6.626 14.807 1.00 44.32 43 ILE B CA 1
ATOM 2813 C C . ILE B 1 55 ? 104.653 7.703 14.351 1.00 44.55 43 ILE B C 1
ATOM 2814 O O . ILE B 1 55 ? 104.678 8.154 13.205 1.00 46.59 43 ILE B O 1
ATOM 2819 N N . GLN B 1 56 ? 103.765 8.076 15.266 1.00 46.68 44 GLN B N 1
ATOM 2820 C CA . GLN B 1 56 ? 102.668 8.995 14.987 1.00 47.11 44 GLN B CA 1
ATOM 2821 C C . GLN B 1 56 ? 103.131 10.413 14.657 1.00 48.55 44 GLN B C 1
ATOM 2822 O O . GLN B 1 56 ? 104.284 10.760 14.904 1.00 48.03 44 GLN B O 1
ATOM 2828 N N . PRO B 1 57 ? 102.226 11.240 14.098 1.00 48.88 45 PRO B N 1
ATOM 2829 C CA . PRO B 1 57 ? 102.540 12.652 13.851 1.00 49.72 45 PRO B CA 1
ATOM 2830 C C . PRO B 1 57 ? 102.879 13.403 15.131 1.00 50.60 45 PRO B C 1
ATOM 2831 O O . PRO B 1 57 ? 102.690 12.865 16.223 1.00 50.23 45 PRO B O 1
ATOM 2835 N N . LEU B 1 58 ? 103.384 14.626 14.992 1.00 52.39 46 LEU B N 1
ATOM 2836 C CA . LEU B 1 58 ? 103.821 15.409 16.142 1.00 55.30 46 LEU B CA 1
ATOM 2837 C C . LEU B 1 58 ? 102.708 15.651 17.157 1.00 59.28 46 LEU B C 1
ATOM 2838 O O . LEU B 1 58 ? 102.817 15.249 18.318 1.00 59.40 46 LEU B O 1
ATOM 2843 N N . GLU B 1 59 ? 101.638 16.304 16.713 1.00 63.85 47 GLU B N 1
ATOM 2844 C CA . GLU B 1 59 ? 100.553 16.676 17.611 1.00 67.66 47 GLU B CA 1
ATOM 2845 C C . GLU B 1 59 ? 99.855 15.438 18.151 1.00 64.69 47 GLU B C 1
ATOM 2846 O O . GLU B 1 59 ? 99.333 15.454 19.259 1.00 64.47 47 GLU B O 1
ATOM 2852 N N . GLU B 1 60 ? 99.871 14.360 17.376 1.00 62.49 48 GLU B N 1
ATOM 2853 C CA . GLU B 1 60 ? 99.370 13.079 17.859 1.00 59.15 48 GLU B CA 1
ATOM 2854 C C . GLU B 1 60 ? 100.214 12.627 19.055 1.00 56.06 48 GLU B C 1
ATOM 2855 O O . GLU B 1 60 ? 99.682 12.161 20.064 1.00 55.49 48 GLU B O 1
ATOM 2861 N N . ARG B 1 61 ? 101.533 12.767 18.935 1.00 54.50 49 ARG B N 1
ATOM 2862 C CA . ARG B 1 61 ? 102.449 12.348 19.997 1.00 52.73 49 ARG B CA 1
ATOM 2863 C C . ARG B 1 61 ? 102.497 13.356 21.154 1.00 50.54 49 ARG B C 1
ATOM 2864 O O . ARG B 1 61 ? 102.917 13.021 22.261 1.00 50.05 49 ARG B O 1
ATOM 2872 N N . LEU B 1 62 ? 102.037 14.578 20.902 1.00 50.21 50 LEU B N 1
ATOM 2873 C CA . LEU B 1 62 ? 101.911 15.580 21.958 1.00 51.36 50 LEU B CA 1
ATOM 2874 C C . LEU B 1 62 ? 100.737 15.225 22.871 1.00 49.91 50 LEU B C 1
ATOM 2875 O O . LEU B 1 62 ? 100.833 15.375 24.089 1.00 50.58 50 LEU B O 1
ATOM 2880 N N . ILE B 1 63 ? 99.636 14.745 22.290 1.00 48.32 51 ILE B N 1
ATOM 2881 C CA . ILE B 1 63 ? 98.441 14.450 23.082 1.00 47.71 51 ILE B CA 1
ATOM 2882 C C . ILE B 1 63 ? 98.653 13.223 23.963 1.00 49.45 51 ILE B C 1
ATOM 2883 O O . ILE B 1 63 ? 97.993 13.065 24.990 1.00 49.85 51 ILE B O 1
ATOM 2888 N N . ASN B 1 64 ? 99.608 12.378 23.592 1.00 51.19 52 ASN B N 1
ATOM 2889 C CA . ASN B 1 64 ? 99.998 11.262 24.443 1.00 53.04 52 ASN B CA 1
ATOM 2890 C C . ASN B 1 64 ? 100.609 11.692 25.768 1.00 54.93 52 ASN B C 1
ATOM 2891 O O . ASN B 1 64 ? 100.414 11.039 26.793 1.00 54.09 52 ASN B O 1
ATOM 2896 N N . LYS B 1 65 ? 101.358 12.784 25.749 1.00 57.82 53 LYS B N 1
ATOM 2897 C CA . LYS B 1 65 ? 102.049 13.209 26.954 1.00 60.29 53 LYS B CA 1
ATOM 2898 C C . LYS B 1 65 ? 101.284 14.281 27.734 1.00 62.40 53 LYS B C 1
ATOM 2899 O O . LYS B 1 65 ? 101.765 14.754 28.764 1.00 62.15 53 LYS B O 1
ATOM 2905 N N . PHE B 1 66 ? 100.105 14.667 27.247 1.00 66.01 54 PHE B N 1
ATOM 2906 C CA . PHE B 1 66 ? 99.233 15.587 27.985 1.00 70.20 54 PHE B CA 1
ATOM 2907 C C . PHE B 1 66 ? 98.353 14.814 28.988 1.00 70.24 54 PHE B C 1
ATOM 2908 O O . PHE B 1 66 ? 97.488 14.038 28.584 1.00 69.58 54 PHE B O 1
ATOM 2916 N N . VAL B 1 67 ? 98.575 15.012 30.288 1.00 71.24 55 VAL B N 1
ATOM 2917 C CA . VAL B 1 67 ? 97.752 14.342 31.297 1.00 72.72 55 VAL B CA 1
ATOM 2918 C C . VAL B 1 67 ? 96.773 15.310 31.949 1.00 72.96 55 VAL B C 1
ATOM 2919 O O . VAL B 1 67 ? 97.032 16.511 32.008 1.00 72.77 55 VAL B O 1
ATOM 2923 N N . ASN B 1 68 ? 95.659 14.796 32.463 1.00 73.71 56 ASN B N 1
ATOM 2924 C CA . ASN B 1 68 ? 94.572 15.694 32.825 1.00 74.31 56 ASN B CA 1
ATOM 2925 C C . ASN B 1 68 ? 94.170 15.583 34.294 1.00 76.91 56 ASN B C 1
ATOM 2926 O O . ASN B 1 68 ? 93.932 14.482 34.796 1.00 76.34 56 ASN B O 1
ATOM 2931 N N . GLU B 1 69 ? 94.118 16.730 34.971 1.00 80.63 57 GLU B N 1
ATOM 2932 C CA . GLU B 1 69 ? 93.914 16.785 36.423 1.00 83.57 57 GLU B CA 1
ATOM 2933 C C . GLU B 1 69 ? 92.603 17.480 36.809 1.00 85.38 57 GLU B C 1
ATOM 2934 O O . GLU B 1 69 ? 92.339 17.694 37.993 1.00 84.60 57 GLU B O 1
ATOM 2936 N N . THR B 1 70 ? 91.788 17.833 35.817 1.00 88.21 58 THR B N 1
ATOM 2937 C CA . THR B 1 70 ? 90.552 18.571 36.079 1.00 87.85 58 THR B CA 1
ATOM 2938 C C . THR B 1 70 ? 89.367 17.721 36.532 1.00 85.81 58 THR B C 1
ATOM 2939 O O . THR B 1 70 ? 88.270 18.252 36.722 1.00 91.61 58 THR B O 1
ATOM 2943 N N . ASP B 1 71 ? 89.581 16.418 36.697 1.00 83.52 59 ASP B N 1
ATOM 2944 C CA . ASP B 1 71 ? 88.532 15.511 37.175 1.00 79.90 59 ASP B CA 1
ATOM 2945 C C . ASP B 1 71 ? 87.295 15.491 36.262 1.00 73.20 59 ASP B C 1
ATOM 2946 O O . ASP B 1 71 ? 86.207 15.083 36.667 1.00 73.53 59 ASP B O 1
ATOM 2951 N N . GLU B 1 72 ? 87.469 15.940 35.026 1.00 67.68 60 GLU B N 1
ATOM 2952 C CA . GLU B 1 72 ? 86.379 15.969 34.069 1.00 63.64 60 GLU B CA 1
ATOM 2953 C C . GLU B 1 72 ? 86.146 14.524 33.655 1.00 58.56 60 GLU B C 1
ATOM 2954 O O . GLU B 1 72 ? 87.103 13.778 33.462 1.00 57.86 60 GLU B O 1
ATOM 2960 N N . ALA B 1 73 ? 84.889 14.112 33.530 1.00 55.51 61 ALA B N 1
ATOM 2961 C CA . ALA B 1 73 ? 84.623 12.714 33.218 1.00 52.58 61 ALA B CA 1
ATOM 2962 C C . ALA B 1 73 ? 83.405 12.514 32.329 1.00 52.50 61 ALA B C 1
ATOM 2963 O O . ALA B 1 73 ? 82.539 13.382 32.217 1.00 53.44 61 ALA B O 1
ATOM 2965 N N . ILE B 1 74 ? 83.346 11.337 31.717 1.00 56.66 62 ILE B N 1
ATOM 2966 C CA . ILE B 1 74 ? 82.252 10.971 30.830 1.00 53.92 62 ILE B CA 1
ATOM 2967 C C . ILE B 1 74 ? 81.069 10.534 31.683 1.00 51.37 62 ILE B C 1
ATOM 2968 O O . ILE B 1 74 ? 81.248 9.782 32.634 1.00 50.39 62 ILE B O 1
ATOM 2973 N N . PRO B 1 75 ? 79.862 11.032 31.369 1.00 46.61 63 PRO B N 1
ATOM 2974 C CA . PRO B 1 75 ? 78.651 10.684 32.122 1.00 45.24 63 PRO B CA 1
ATOM 2975 C C . PRO B 1 75 ? 78.437 9.182 32.254 1.00 43.21 63 PRO B C 1
ATOM 2976 O O . PRO B 1 75 ? 78.579 8.445 31.281 1.00 43.14 63 PRO B O 1
ATOM 2980 N N . VAL B 1 76 ? 78.105 8.740 33.460 1.00 42.20 64 VAL B N 1
ATOM 2981 C CA . VAL B 1 76 ? 77.809 7.335 33.706 1.00 41.43 64 VAL B CA 1
ATOM 2982 C C . VAL B 1 76 ? 76.328 7.189 34.005 1.00 42.55 64 VAL B C 1
ATOM 2983 O O . VAL B 1 76 ? 75.808 7.809 34.928 1.00 47.96 64 VAL B O 1
ATOM 2987 N N . ILE B 1 77 ? 75.657 6.363 33.218 1.00 44.20 65 ILE B N 1
ATOM 2988 C CA . ILE B 1 77 ? 74.219 6.215 33.322 1.00 44.64 65 ILE B CA 1
ATOM 2989 C C . ILE B 1 77 ? 73.844 4.789 33.674 1.00 46.65 65 ILE B C 1
ATOM 2990 O O . ILE B 1 77 ? 74.289 3.841 33.026 1.00 45.36 65 ILE B O 1
ATOM 2995 N N . ASP B 1 78 ? 73.024 4.650 34.710 1.00 49.03 66 ASP B N 1
ATOM 2996 C CA . ASP B 1 78 ? 72.481 3.361 35.094 1.00 50.17 66 ASP B CA 1
ATOM 2997 C C . ASP B 1 78 ? 71.147 3.191 34.396 1.00 49.55 66 ASP B C 1
ATOM 2998 O O . ASP B 1 78 ? 70.161 3.813 34.781 1.00 49.92 66 ASP B O 1
ATOM 3011 N N . SER B 1 80 ? 69.163 0.725 34.335 1.00 56.57 68 SER B N 1
ATOM 3012 C CA . SER B 1 80 ? 68.198 -0.060 35.099 1.00 60.45 68 SER B CA 1
ATOM 3013 C C . SER B 1 80 ? 67.427 0.791 36.096 1.00 64.58 68 SER B C 1
ATOM 3014 O O . SER B 1 80 ? 66.699 0.263 36.935 1.00 70.49 68 SER B O 1
ATOM 3017 N N . ASN B 1 81 ? 67.586 2.104 36.018 1.00 66.41 69 ASN B N 1
ATOM 3018 C CA . ASN B 1 81 ? 66.880 2.965 36.941 1.00 67.88 69 ASN B CA 1
ATOM 3019 C C . ASN B 1 81 ? 65.411 2.938 36.530 1.00 70.49 69 ASN B C 1
ATOM 3020 O O . ASN B 1 81 ? 65.081 3.207 35.374 1.00 69.95 69 ASN B O 1
ATOM 3025 N N . PRO B 1 82 ? 64.529 2.591 37.483 1.00 72.91 70 PRO B N 1
ATOM 3026 C CA . PRO B 1 82 ? 63.092 2.353 37.291 1.00 72.55 70 PRO B CA 1
ATOM 3027 C C . PRO B 1 82 ? 62.422 3.471 36.513 1.00 71.81 70 PRO B C 1
ATOM 3028 O O . PRO B 1 82 ? 61.721 3.225 35.536 1.00 71.84 70 PRO B O 1
ATOM 3032 N N . ASP B 1 83 ? 62.629 4.695 36.982 1.00 70.79 71 ASP B N 1
ATOM 3033 C CA . ASP B 1 83 ? 62.107 5.886 36.333 1.00 69.84 71 ASP B CA 1
ATOM 3034 C C . ASP B 1 83 ? 62.828 6.137 35.011 1.00 68.24 71 ASP B C 1
ATOM 3035 O O . ASP B 1 83 ? 63.873 6.781 34.977 1.00 66.72 71 ASP B O 1
ATOM 3040 N N . GLU B 1 84 ? 62.246 5.655 33.921 1.00 69.19 72 GLU B N 1
ATOM 3041 C CA . GLU B 1 84 ? 62.941 5.634 32.641 1.00 70.88 72 GLU B CA 1
ATOM 3042 C C . GLU B 1 84 ? 62.822 6.977 31.893 1.00 69.01 72 GLU B C 1
ATOM 3043 O O . GLU B 1 84 ? 63.430 7.177 30.837 1.00 68.48 72 GLU B O 1
ATOM 3049 N N . ASP B 1 85 ? 62.106 7.929 32.480 1.00 69.09 73 ASP B N 1
ATOM 3050 C CA . ASP B 1 85 ? 62.017 9.245 31.863 1.00 71.12 73 ASP B CA 1
ATOM 3051 C C . ASP B 1 85 ? 63.166 10.135 32.338 1.00 68.71 73 ASP B C 1
ATOM 3052 O O . ASP B 1 85 ? 63.489 11.140 31.702 1.00 6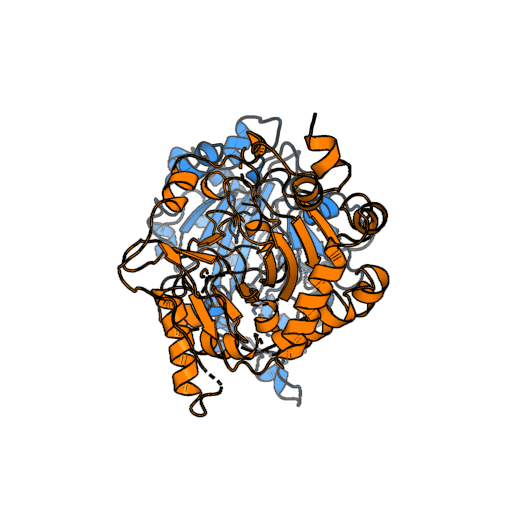7.76 73 ASP B O 1
ATOM 3057 N N . ARG B 1 86 ? 63.788 9.747 33.447 1.00 68.21 74 ARG B N 1
ATOM 3058 C CA . ARG B 1 86 ? 65.029 10.366 33.903 1.00 66.95 74 ARG B CA 1
ATOM 3059 C C . ARG B 1 86 ? 66.218 9.788 33.128 1.00 61.60 74 ARG B C 1
ATOM 3060 O O . ARG B 1 86 ? 67.147 10.515 32.771 1.00 63.65 74 ARG B O 1
ATOM 3068 N N . VAL B 1 87 ? 66.187 8.481 32.872 1.00 57.94 75 VAL B N 1
ATOM 3069 C CA . VAL B 1 87 ? 67.289 7.809 32.195 1.00 52.63 75 VAL B CA 1
ATOM 3070 C C . VAL B 1 87 ? 67.332 8.260 30.737 1.00 50.30 75 VAL B C 1
ATOM 3071 O O . VAL B 1 87 ? 68.402 8.418 30.156 1.00 49.40 75 VAL B O 1
ATOM 3075 N N . ALA B 1 88 ? 66.158 8.513 30.169 1.00 49.27 76 ALA B N 1
ATOM 3076 C CA . ALA B 1 88 ? 66.040 9.087 28.830 1.00 48.42 76 ALA B CA 1
ATOM 3077 C C . ALA B 1 88 ? 66.723 10.448 28.756 1.00 49.77 76 ALA B C 1
ATOM 3078 O O . ALA B 1 88 ? 67.445 10.737 27.801 1.00 49.42 76 ALA B O 1
ATOM 3080 N N . GLU B 1 89 ? 66.453 11.305 29.736 1.00 52.28 77 GLU B N 1
ATOM 3081 C CA . GLU B 1 89 ? 66.969 12.662 29.689 1.00 55.71 77 GLU B CA 1
ATOM 3082 C C . GLU B 1 89 ? 68.426 12.672 30.147 1.00 51.69 77 GLU B C 1
ATOM 3083 O O . GLU B 1 89 ? 69.159 13.613 29.869 1.00 50.87 77 GLU B O 1
ATOM 3089 N N . ALA B 1 90 ? 68.875 11.596 30.783 1.00 47.76 78 ALA B N 1
ATOM 3090 C CA . ALA B 1 90 ? 70.300 11.456 31.047 1.00 44.33 78 ALA B CA 1
ATOM 3091 C C . ALA B 1 90 ? 71.021 11.135 29.740 1.00 43.24 78 ALA B C 1
ATOM 3092 O O . ALA B 1 90 ? 72.121 11.624 29.484 1.00 41.61 78 ALA B O 1
ATOM 3094 N N . VAL B 1 91 ? 70.388 10.309 28.914 1.00 42.71 79 VAL B N 1
ATOM 3095 C CA . VAL B 1 91 ? 70.964 9.906 27.635 1.00 42.32 79 VAL B CA 1
ATOM 3096 C C . VAL B 1 91 ? 70.983 11.056 26.636 1.00 45.00 79 VAL B C 1
ATOM 3097 O O . VAL B 1 91 ? 71.999 11.299 25.984 1.00 45.81 79 VAL B O 1
ATOM 3101 N N . CYS B 1 92 ? 69.884 11.797 26.542 1.00 48.28 80 CYS B N 1
ATOM 3102 C CA . CYS B 1 92 ? 69.862 12.917 25.612 1.00 52.20 80 CYS B CA 1
ATOM 3103 C C . CYS B 1 92 ? 70.503 14.154 26.212 1.00 55.14 80 CYS B C 1
ATOM 3104 O O . CYS B 1 92 ? 70.514 15.197 25.579 1.00 55.88 80 CYS B O 1
ATOM 3107 N N . ASP B 1 93 ? 71.039 14.081 27.421 1.00 58.62 81 ASP B N 1
ATOM 3108 C CA . ASP B 1 93 ? 71.746 15.262 27.894 1.00 63.16 81 ASP B CA 1
ATOM 3109 C C . ASP B 1 93 ? 73.247 15.027 27.745 1.00 59.08 81 ASP B C 1
ATOM 3110 O O . ASP B 1 93 ? 74.014 15.956 27.471 1.00 57.80 81 ASP B O 1
ATOM 3115 N N . ALA B 1 94 ? 73.641 13.763 27.867 1.00 56.16 82 ALA B N 1
ATOM 3116 C CA . ALA B 1 94 ? 75.015 13.349 27.629 1.00 52.40 82 ALA B CA 1
ATOM 3117 C C . ALA B 1 94 ? 75.390 13.595 26.183 1.00 50.00 82 ALA B C 1
ATOM 3118 O O . ALA B 1 94 ? 76.475 14.100 25.888 1.00 49.34 82 ALA B O 1
ATOM 3120 N N . ALA B 1 95 ? 74.479 13.235 25.288 1.00 49.18 83 ALA B N 1
ATOM 3121 C CA . ALA B 1 95 ? 74.744 13.264 23.856 1.00 48.70 83 ALA B CA 1
ATOM 3122 C C . ALA B 1 95 ? 74.861 14.684 23.305 1.00 49.76 83 ALA B C 1
ATOM 3123 O O . ALA B 1 95 ? 75.399 14.880 22.214 1.00 48.79 83 ALA B O 1
ATOM 3125 N N . GLU B 1 96 ? 74.366 15.669 24.052 1.00 52.81 84 GLU B N 1
ATOM 3126 C CA . GLU B 1 96 ? 74.412 17.054 23.597 1.00 56.53 84 GLU B CA 1
ATOM 3127 C C . GLU B 1 96 ? 75.636 17.798 24.096 1.00 56.37 84 GLU B C 1
ATOM 3128 O O . GLU B 1 96 ? 76.115 18.701 23.419 1.00 55.65 84 GLU B O 1
ATOM 3134 N N . LYS B 1 97 ? 76.133 17.450 25.280 1.00 57.37 85 LYS B N 1
ATOM 3135 C CA . LYS B 1 97 ? 77.296 18.154 25.801 1.00 57.86 85 LYS B CA 1
ATOM 3136 C C . LYS B 1 97 ? 78.583 17.373 25.554 1.00 54.09 85 LYS B C 1
ATOM 3137 O O . LYS B 1 97 ? 79.634 17.960 25.307 1.00 53.82 85 LYS B O 1
ATOM 3143 N N . TRP B 1 98 ? 78.490 16.049 25.596 1.00 50.30 86 TRP B N 1
ATOM 3144 C CA . TRP B 1 98 ? 79.671 15.206 25.493 1.00 48.31 86 TRP B CA 1
ATOM 3145 C C . TRP B 1 98 ? 79.726 14.416 24.194 1.00 44.57 86 TRP B C 1
ATOM 3146 O O . TRP B 1 98 ? 80.791 14.247 23.610 1.00 45.31 86 TRP B O 1
ATOM 3157 N N . GLY B 1 99 ? 78.578 13.903 23.763 1.00 42.06 87 GLY B N 1
ATOM 3158 C CA . GLY B 1 99 ? 78.525 13.029 22.605 1.00 39.69 87 GLY B CA 1
ATOM 3159 C C . GLY B 1 99 ? 79.025 11.649 22.992 1.00 38.50 87 GLY B C 1
ATOM 3160 O O . GLY B 1 99 ? 79.274 10.793 22.144 1.00 40.73 87 GLY B O 1
ATOM 3161 N N . PHE B 1 100 ? 79.148 11.446 24.300 1.00 38.50 88 PHE B N 1
ATOM 3162 C CA . PHE B 1 100 ? 79.752 10.257 24.884 1.00 34.18 88 PHE B CA 1
ATOM 3163 C C . PHE B 1 100 ? 79.118 9.978 26.233 1.00 36.02 88 PHE B C 1
ATOM 3164 O O . PHE B 1 100 ? 78.880 10.907 27.004 1.00 37.98 88 PHE B O 1
ATOM 3172 N N . PHE B 1 101 ? 78.872 8.706 26.531 1.00 36.36 89 PHE B N 1
ATOM 3173 C CA . PHE B 1 101 ? 78.450 8.307 27.871 1.00 35.74 89 PHE B CA 1
ATOM 3174 C C . PHE B 1 101 ? 78.649 6.812 28.086 1.00 33.80 89 PHE B C 1
ATOM 3175 O O . PHE B 1 101 ? 78.818 6.057 27.130 1.00 34.08 89 PHE B O 1
ATOM 3183 N N . GLN B 1 102 ? 78.648 6.389 29.346 1.00 33.32 90 GLN B N 1
ATOM 3184 C CA . GLN B 1 102 ? 78.788 4.971 29.668 1.00 34.68 90 GLN B CA 1
ATOM 3185 C C . GLN B 1 102 ? 77.489 4.450 30.266 1.00 34.38 90 GLN B C 1
ATOM 3186 O O . GLN B 1 102 ? 76.807 5.181 30.973 1.00 34.67 90 GLN B O 1
ATOM 3192 N N . VAL B 1 103 ? 77.168 3.185 30.010 1.00 36.36 91 VAL B N 1
ATOM 3193 C CA . VAL B 1 103 ? 75.999 2.559 30.617 1.00 38.69 91 VAL B CA 1
ATOM 3194 C C . VAL B 1 103 ? 76.423 1.324 31.405 1.00 42.70 91 VAL B C 1
ATOM 3195 O O . VAL B 1 103 ? 77.304 0.576 30.976 1.00 41.86 91 VAL B O 1
ATOM 3199 N N . ILE B 1 104 ? 75.791 1.096 32.552 1.00 48.28 92 ILE B N 1
ATOM 3200 C CA . ILE B 1 104 ? 76.240 0.016 33.422 1.00 53.08 92 ILE B CA 1
ATOM 3201 C C . ILE B 1 104 ? 75.237 -1.135 33.545 1.00 56.15 92 ILE B C 1
ATOM 3202 O O . ILE B 1 104 ? 75.601 -2.292 33.340 1.00 64.73 92 ILE B O 1
ATOM 3207 N N . ASN B 1 105 ? 73.983 -0.842 33.861 1.00 53.99 93 ASN B N 1
ATOM 3208 C CA . ASN B 1 105 ? 72.996 -1.911 33.914 1.00 52.67 93 ASN B CA 1
ATOM 3209 C C . ASN B 1 105 ? 72.119 -1.847 32.685 1.00 51.92 93 ASN B C 1
ATOM 3210 O O . ASN B 1 105 ? 71.006 -1.322 32.704 1.00 54.15 93 ASN B O 1
ATOM 3215 N N . HIS B 1 106 ? 72.657 -2.404 31.611 1.00 52.21 94 HIS B N 1
ATOM 3216 C CA . HIS B 1 106 ? 72.115 -2.246 30.277 1.00 47.58 94 HIS B CA 1
ATOM 3217 C C . HIS B 1 106 ? 71.249 -3.427 29.862 1.00 49.75 94 HIS B C 1
ATOM 3218 O O . HIS B 1 106 ? 70.537 -3.357 28.862 1.00 49.05 94 HIS B O 1
ATOM 3225 N N . GLY B 1 107 ? 71.322 -4.511 30.627 1.00 53.26 95 GLY B N 1
ATOM 3226 C CA . GLY B 1 107 ? 70.501 -5.680 30.376 1.00 53.73 95 GLY B CA 1
ATOM 3227 C C . GLY B 1 107 ? 71.231 -6.799 29.657 1.00 53.15 95 GLY B C 1
ATOM 3228 O O . GLY B 1 107 ? 70.769 -7.940 29.651 1.00 57.80 95 GLY B O 1
ATOM 3229 N N . VAL B 1 108 ? 72.381 -6.484 29.068 1.00 53.03 96 VAL B N 1
ATOM 3230 C CA . VAL B 1 108 ? 73.188 -7.498 28.398 1.00 53.20 96 VAL B CA 1
ATOM 3231 C C . VAL B 1 108 ? 73.933 -8.319 29.442 1.00 52.32 96 VAL B C 1
ATOM 3232 O O . VAL B 1 108 ? 74.817 -7.795 30.121 1.00 51.96 96 VAL B O 1
ATOM 3236 N N . PRO B 1 109 ? 73.593 -9.618 29.552 1.00 52.48 97 PRO B N 1
ATOM 3237 C CA . PRO B 1 109 ? 74.103 -10.550 30.572 1.00 54.31 97 PRO B CA 1
ATOM 3238 C C . PRO B 1 109 ? 75.632 -10.499 30.667 1.00 56.80 97 PRO B C 1
ATOM 3239 O O . PRO B 1 109 ? 76.295 -10.582 29.631 1.00 57.97 97 PRO B O 1
ATOM 3243 N N . LEU B 1 110 ? 76.178 -10.368 31.878 1.00 61.11 98 LEU B N 1
ATOM 3244 C CA . LEU B 1 110 ? 77.602 -10.068 32.028 1.00 63.85 98 LEU B CA 1
ATOM 3245 C C . LEU B 1 110 ? 78.609 -11.087 31.553 1.00 65.87 98 LEU B C 1
ATOM 3246 O O . LEU B 1 110 ? 79.755 -10.705 31.313 1.00 65.45 98 LEU B O 1
ATOM 3251 N N . GLU B 1 111 ? 78.252 -12.355 31.384 1.00 67.18 99 GLU B N 1
ATOM 3252 C CA . GLU B 1 111 ? 79.277 -13.190 30.772 1.00 66.37 99 GLU B CA 1
ATOM 3253 C C . GLU B 1 111 ? 79.031 -13.579 29.324 1.00 65.07 99 GLU B C 1
ATOM 3254 O O . GLU B 1 111 ? 79.856 -14.295 28.775 1.00 65.71 99 GLU B O 1
ATOM 3260 N N . VAL B 1 112 ? 77.952 -13.099 28.703 1.00 61.51 100 VAL B N 1
ATOM 3261 C CA . VAL B 1 112 ? 77.939 -13.018 27.251 1.00 57.57 100 VAL B CA 1
ATOM 3262 C C . VAL B 1 112 ? 79.104 -12.096 26.868 1.00 55.69 100 VAL B C 1
ATOM 3263 O O . VAL B 1 112 ? 79.752 -12.270 25.824 1.00 55.91 100 VAL B O 1
ATOM 3267 N N . LEU B 1 113 ? 79.320 -11.083 27.713 1.00 53.31 101 LEU B N 1
ATOM 3268 C CA . LEU B 1 113 ? 80.395 -10.108 27.530 1.00 51.75 101 LEU B CA 1
ATOM 3269 C C . LEU B 1 113 ? 81.804 -10.665 27.738 1.00 55.97 101 LEU B C 1
ATOM 3270 O O . LEU B 1 113 ? 82.751 -10.211 27.099 1.00 55.97 101 LEU B O 1
ATOM 3275 N N . ASP B 1 114 ? 81.972 -11.618 28.642 1.00 59.06 102 ASP B N 1
ATOM 3276 C CA . ASP B 1 114 ? 83.301 -12.186 28.822 1.00 62.96 102 ASP B CA 1
ATOM 3277 C C . ASP B 1 114 ? 83.476 -13.496 28.072 1.00 66.15 102 ASP B C 1
ATOM 3278 O O . ASP B 1 114 ? 84.559 -14.057 28.117 1.00 66.24 102 ASP B O 1
ATOM 3283 N N . ASP B 1 115 ? 82.438 -14.002 27.402 1.00 70.05 103 ASP B N 1
ATOM 3284 C CA . ASP B 1 115 ? 82.655 -15.092 26.449 1.00 68.03 103 ASP B CA 1
ATOM 3285 C C . ASP B 1 115 ? 83.213 -14.524 25.157 1.00 65.56 103 ASP B C 1
ATOM 3286 O O . ASP B 1 115 ? 84.078 -15.127 24.523 1.00 70.99 103 ASP B O 1
ATOM 3291 N N . VAL B 1 116 ? 82.697 -13.360 24.771 1.00 55.45 104 VAL B N 1
ATOM 3292 C CA . VAL B 1 116 ? 83.090 -12.722 23.523 1.00 48.37 104 VAL B CA 1
ATOM 3293 C C . VAL B 1 116 ? 84.486 -12.118 23.677 1.00 47.21 104 VAL B C 1
ATOM 3294 O O . VAL B 1 116 ? 85.288 -12.147 22.743 1.00 48.90 104 VAL B O 1
ATOM 3298 N N . LYS B 1 117 ? 84.784 -11.604 24.868 1.00 47.72 105 LYS B N 1
ATOM 3299 C CA . LYS B 1 117 ? 86.124 -11.107 25.158 1.00 47.32 105 LYS B CA 1
ATOM 3300 C C . LYS B 1 117 ? 87.091 -12.278 25.237 1.00 46.93 105 LYS B C 1
ATOM 3301 O O . LYS B 1 117 ? 88.280 -12.131 24.961 1.00 46.42 105 LYS B O 1
ATOM 3307 N N . ALA B 1 118 ? 86.565 -13.447 25.585 1.00 46.11 106 ALA B N 1
ATOM 3308 C CA . ALA B 1 118 ? 87.373 -14.653 25.631 1.00 48.22 106 ALA B CA 1
ATOM 3309 C C . ALA B 1 118 ? 87.659 -15.139 24.223 1.00 49.30 106 ALA B C 1
ATOM 3310 O O . ALA B 1 118 ? 88.813 -15.375 23.864 1.00 49.10 106 ALA B O 1
ATOM 3312 N N . ALA B 1 119 ? 86.604 -15.260 23.421 1.00 50.50 107 ALA B N 1
ATOM 3313 C CA . ALA B 1 119 ? 86.725 -15.789 22.068 1.00 51.06 107 ALA B CA 1
ATOM 3314 C C . ALA B 1 119 ? 87.621 -14.914 21.202 1.00 50.28 107 ALA B C 1
ATOM 3315 O O . ALA B 1 119 ? 88.289 -15.406 20.293 1.00 52.75 107 ALA B O 1
ATOM 3317 N N . THR B 1 120 ? 87.642 -13.620 21.501 1.00 50.10 108 THR B N 1
ATOM 3318 C CA . THR B 1 120 ? 88.523 -12.685 20.813 1.00 49.65 108 THR B CA 1
ATOM 3319 C C . THR B 1 120 ? 89.985 -13.073 21.021 1.00 49.66 108 THR B C 1
ATOM 3320 O O . THR B 1 120 ? 90.769 -13.096 20.075 1.00 49.93 108 THR B O 1
ATOM 3324 N N . HIS B 1 121 ? 90.347 -13.364 22.264 1.00 50.13 109 HIS B N 1
ATOM 3325 C CA . HIS B 1 121 ? 91.701 -13.790 22.581 1.00 50.97 109 HIS B CA 1
ATOM 3326 C C . HIS B 1 121 ? 92.016 -15.092 21.857 1.00 53.57 109 HIS B C 1
ATOM 3327 O O . HIS B 1 121 ? 93.131 -15.286 21.366 1.00 52.91 109 HIS B O 1
ATOM 3334 N N . LYS B 1 122 ? 91.030 -15.982 21.784 1.00 55.93 110 LYS B N 1
ATOM 3335 C CA . LYS B 1 122 ? 91.252 -17.283 21.173 1.00 56.78 110 LYS B CA 1
ATOM 3336 C C . LYS B 1 122 ? 91.398 -17.170 19.670 1.00 53.55 110 LYS B C 1
ATOM 3337 O O . LYS B 1 122 ? 92.021 -18.024 19.049 1.00 56.20 110 LYS B O 1
ATOM 3343 N N . PHE B 1 123 ? 90.858 -16.107 19.086 1.00 51.90 111 PHE B N 1
ATOM 3344 C CA . PHE B 1 123 ? 91.064 -15.870 17.662 1.00 49.82 111 PHE B CA 1
ATOM 3345 C C . PHE B 1 123 ? 92.478 -15.400 17.341 1.00 50.21 111 PHE B C 1
ATOM 3346 O O . PHE B 1 123 ? 93.141 -15.953 16.466 1.00 51.23 111 PHE B O 1
ATOM 3354 N N . PHE B 1 124 ? 92.939 -14.379 18.051 1.00 49.46 112 PHE B N 1
ATOM 3355 C CA . PHE B 1 124 ? 94.224 -13.774 17.732 1.00 50.60 112 PHE B CA 1
ATOM 3356 C C . PHE B 1 124 ? 95.394 -14.651 18.151 1.00 54.32 112 PHE B C 1
ATOM 3357 O O . PHE B 1 124 ? 96.497 -14.502 17.628 1.00 55.14 112 PHE B O 1
ATOM 3365 N N . ASN B 1 125 ? 95.154 -15.582 19.069 1.00 57.08 113 ASN B N 1
ATOM 3366 C CA . ASN B 1 125 ? 96.209 -16.502 19.470 1.00 58.99 113 ASN B CA 1
ATOM 3367 C C . ASN B 1 125 ? 96.232 -17.755 18.607 1.00 57.91 113 ASN B C 1
ATOM 3368 O O . ASN B 1 125 ? 97.070 -18.634 18.803 1.00 58.48 113 ASN B O 1
ATOM 3373 N N . LEU B 1 126 ? 95.309 -17.835 17.655 1.00 56.46 114 LEU B N 1
ATOM 3374 C CA . LEU B 1 126 ? 95.350 -18.888 16.651 1.00 56.86 114 LEU B CA 1
ATOM 3375 C C . LEU B 1 126 ? 96.602 -18.719 15.792 1.00 58.06 114 LEU B C 1
ATOM 3376 O O . LEU B 1 126 ? 97.139 -17.614 15.689 1.00 57.95 114 LEU B O 1
ATOM 3381 N N . PRO B 1 127 ? 97.086 -19.819 15.192 1.00 59.24 115 PRO B N 1
ATOM 3382 C CA . PRO B 1 127 ? 98.188 -19.747 14.226 1.00 59.52 115 PRO B CA 1
ATOM 3383 C C . PRO B 1 127 ? 97.878 -18.806 13.069 1.00 58.04 115 PRO B C 1
ATOM 3384 O O . PRO B 1 127 ? 96.728 -18.747 12.628 1.00 57.17 115 PRO B O 1
ATOM 3388 N N . VAL B 1 128 ? 98.882 -18.069 12.601 1.00 57.52 116 VAL B N 1
ATOM 3389 C CA . VAL B 1 128 ? 98.681 -17.140 11.497 1.00 57.52 116 VAL B CA 1
ATOM 3390 C C . VAL B 1 128 ? 98.199 -17.924 10.275 1.00 58.65 116 VAL B C 1
ATOM 3391 O O . VAL B 1 128 ? 97.356 -17.452 9.514 1.00 57.62 116 VAL B O 1
ATOM 3395 N N . GLU B 1 129 ? 98.730 -19.137 10.124 1.00 62.23 117 GLU B N 1
ATOM 3396 C CA . GLU B 1 129 ? 98.338 -20.067 9.070 1.00 65.88 117 GLU B CA 1
ATOM 3397 C C . GLU B 1 129 ? 96.827 -20.276 9.057 1.00 64.26 117 GLU B C 1
ATOM 3398 O O . GLU B 1 129 ? 96.222 -20.455 7.998 1.00 63.36 117 GLU B O 1
ATOM 3404 N N . GLU B 1 130 ? 96.230 -20.279 10.247 1.00 64.46 118 GLU B N 1
ATOM 3405 C CA . GLU B 1 130 ? 94.791 -20.470 10.392 1.00 63.57 118 GLU B CA 1
ATOM 3406 C C . GLU B 1 130 ? 94.054 -19.131 10.398 1.00 58.78 118 GLU B C 1
ATOM 3407 O O . GLU B 1 130 ? 92.871 -19.073 10.081 1.00 57.59 118 GLU B O 1
ATOM 3413 N N . LYS B 1 131 ? 94.756 -18.055 10.746 1.00 55.54 119 LYS B N 1
ATOM 3414 C CA . LYS B 1 131 ? 94.136 -16.734 10.772 1.00 51.47 119 LYS B CA 1
ATOM 3415 C C . LYS B 1 131 ? 94.233 -16.007 9.432 1.00 50.63 119 LYS B C 1
ATOM 3416 O O . LYS B 1 131 ? 93.488 -15.058 9.183 1.00 48.98 119 LYS B O 1
ATOM 3422 N N . ARG B 1 132 ? 95.142 -16.460 8.569 1.00 53.24 120 ARG B N 1
ATOM 3423 C CA . ARG B 1 132 ? 95.291 -15.883 7.234 1.00 55.78 120 ARG B CA 1
ATOM 3424 C C . ARG B 1 132 ? 94.125 -16.261 6.337 1.00 54.43 120 ARG B C 1
ATOM 3425 O O . ARG B 1 132 ? 93.928 -15.665 5.279 1.00 56.16 120 ARG B O 1
ATOM 3433 N N . LYS B 1 133 ? 93.347 -17.247 6.770 1.00 55.97 121 LYS B N 1
ATOM 3434 C CA . LYS B 1 133 ? 92.214 -17.727 5.988 1.00 51.59 121 LYS B CA 1
ATOM 3435 C C . LYS B 1 133 ? 91.103 -16.678 5.922 1.00 47.43 121 LYS B C 1
ATOM 3436 O O . LYS B 1 133 ? 90.140 -16.838 5.177 1.00 47.76 121 LYS B O 1
ATOM 3442 N N . PHE B 1 134 ? 91.248 -15.601 6.690 1.00 44.67 122 PHE B N 1
ATOM 3443 C CA . PHE B 1 134 ? 90.206 -14.588 6.799 1.00 42.08 122 PHE B CA 1
ATOM 3444 C C . PHE B 1 134 ? 90.649 -13.195 6.365 1.00 41.19 122 PHE B C 1
ATOM 3445 O O . PHE B 1 134 ? 89.974 -12.208 6.659 1.00 40.17 122 PHE B O 1
ATOM 3453 N N . THR B 1 135 ? 91.770 -13.118 5.655 1.00 40.91 123 THR B N 1
ATOM 3454 C CA . THR B 1 135 ? 92.226 -11.851 5.100 1.00 40.38 123 THR B CA 1
ATOM 3455 C C . THR B 1 135 ? 91.358 -11.484 3.901 1.00 45.86 123 THR B C 1
ATOM 3456 O O . THR B 1 135 ? 90.640 -12.330 3.372 1.00 45.77 123 THR B O 1
ATOM 3460 N N . LYS B 1 136 ? 91.451 -10.238 3.447 1.00 46.35 124 LYS B N 1
ATOM 3461 C CA . LYS B 1 136 ? 90.630 -9.782 2.329 1.00 49.90 124 LYS B CA 1
ATOM 3462 C C . LYS B 1 136 ? 90.936 -10.552 1.044 1.00 54.14 124 LYS B C 1
ATOM 3463 O O . LYS B 1 136 ? 90.105 -10.615 0.140 1.00 53.89 124 LYS B O 1
ATOM 3469 N N . GLU B 1 137 ? 92.118 -11.151 0.968 1.00 57.72 125 GLU B N 1
ATOM 3470 C CA . GLU B 1 137 ? 92.490 -11.923 -0.214 1.00 60.80 125 GLU B CA 1
ATOM 3471 C C . GLU B 1 137 ? 92.021 -13.366 -0.086 1.00 60.11 125 GLU B C 1
ATOM 3472 O O . GLU B 1 137 ? 91.780 -14.037 -1.087 1.00 66.36 125 GLU B O 1
ATOM 3478 N N . ASN B 1 138 ? 91.895 -13.843 1.147 1.00 57.34 126 ASN B N 1
ATOM 3479 C CA . ASN B 1 138 ? 91.528 -15.235 1.378 1.00 54.00 126 ASN B CA 1
ATOM 3480 C C . ASN B 1 138 ? 90.062 -15.419 1.767 1.00 49.47 126 ASN B C 1
ATOM 3481 O O . ASN B 1 138 ? 89.470 -16.461 1.492 1.00 48.65 126 ASN B O 1
ATOM 3486 N N . SER B 1 139 ? 89.474 -14.400 2.386 1.00 46.12 127 SER B N 1
ATOM 3487 C CA . SER B 1 139 ? 88.070 -14.465 2.762 1.00 43.94 127 SER B CA 1
ATOM 3488 C C . SER B 1 139 ? 87.147 -14.560 1.559 1.00 44.11 127 SER B C 1
ATOM 3489 O O . SER B 1 139 ? 87.271 -13.807 0.597 1.00 43.98 127 SER B O 1
ATOM 3492 N N . LEU B 1 140 ? 86.228 -15.511 1.621 1.00 45.16 128 LEU B N 1
ATOM 3493 C CA . LEU B 1 140 ? 85.239 -15.700 0.572 1.00 46.59 128 LEU B CA 1
ATOM 3494 C C . LEU B 1 140 ? 84.066 -14.718 0.695 1.00 45.02 128 LEU B C 1
ATOM 3495 O O . LEU B 1 140 ? 83.146 -14.749 -0.116 1.00 43.79 128 LEU B O 1
ATOM 3500 N N . SER B 1 141 ? 84.097 -13.854 1.708 1.00 45.09 129 SER B N 1
ATOM 3501 C CA . SER B 1 141 ? 83.063 -12.832 1.866 1.00 44.13 129 SER B CA 1
ATOM 3502 C C . SER B 1 141 ? 83.610 -11.439 2.169 1.00 44.82 129 SER B C 1
ATOM 3503 O O . SER B 1 141 ? 84.612 -11.292 2.866 1.00 44.62 129 SER B O 1
ATOM 3506 N N . THR B 1 142 ? 82.925 -10.422 1.651 1.00 46.36 130 THR B N 1
ATOM 3507 C CA . THR B 1 142 ? 83.269 -9.027 1.910 1.00 47.35 130 THR B CA 1
ATOM 3508 C C . THR B 1 142 ? 82.894 -8.650 3.339 1.00 46.41 130 THR B C 1
ATOM 3509 O O . THR B 1 142 ? 83.337 -7.631 3.868 1.00 47.57 130 THR B O 1
ATOM 3513 N N . THR B 1 143 ? 82.076 -9.496 3.955 1.00 45.15 131 THR B N 1
ATOM 3514 C CA . THR B 1 143 ? 81.579 -9.271 5.301 1.00 44.97 131 THR B CA 1
ATOM 3515 C C . THR B 1 143 ? 82.606 -9.621 6.362 1.00 44.92 131 THR B C 1
ATOM 3516 O O . THR B 1 143 ? 82.469 -9.231 7.517 1.00 44.86 131 THR B O 1
ATOM 3520 N N . VAL B 1 144 ? 83.631 -10.366 5.964 1.00 45.53 132 VAL B N 1
ATOM 3521 C CA . VAL B 1 144 ? 84.683 -10.786 6.885 1.00 46.39 132 VAL B CA 1
ATOM 3522 C C . VAL B 1 144 ? 86.047 -10.312 6.429 1.00 50.69 132 VAL B C 1
ATOM 3523 O O . VAL B 1 144 ? 86.388 -10.441 5.257 1.00 59.89 132 VAL B O 1
ATOM 3527 N N . ARG B 1 145 ? 86.832 -9.765 7.350 1.00 50.50 133 ARG B N 1
ATOM 3528 C CA . ARG B 1 145 ? 88.196 -9.385 7.014 1.00 50.27 133 ARG B CA 1
ATOM 3529 C C . ARG B 1 145 ? 89.124 -9.293 8.227 1.00 45.67 133 ARG B C 1
ATOM 3530 O O . ARG B 1 145 ? 88.934 -8.482 9.142 1.00 46.25 133 ARG B O 1
ATOM 3538 N N . PHE B 1 146 ? 90.140 -10.147 8.211 1.00 42.13 134 PHE B N 1
ATOM 3539 C CA . PHE B 1 146 ? 91.224 -10.076 9.171 1.00 40.75 134 PHE B CA 1
ATOM 3540 C C . PHE B 1 146 ? 92.336 -9.203 8.614 1.00 43.55 134 PHE B C 1
ATOM 3541 O O . PHE B 1 146 ? 92.848 -9.436 7.516 1.00 44.97 134 PHE B O 1
ATOM 3549 N N . GLY B 1 147 ? 92.709 -8.192 9.380 1.00 44.58 135 GLY B N 1
ATOM 3550 C CA . GLY B 1 147 ? 93.716 -7.259 8.934 1.00 44.50 135 GLY B CA 1
ATOM 3551 C C . GLY B 1 147 ? 94.587 -6.673 10.021 1.00 44.75 135 GLY B C 1
ATOM 3552 O O . GLY B 1 147 ? 94.535 -7.048 11.195 1.00 44.09 135 GLY B O 1
ATOM 3553 N N . THR B 1 148 ? 95.392 -5.718 9.585 1.00 46.41 136 THR B N 1
ATOM 3554 C CA . THR B 1 148 ? 96.296 -4.955 10.421 1.00 47.81 136 THR B CA 1
ATOM 3555 C C . THR B 1 148 ? 96.266 -3.619 9.716 1.00 51.09 136 THR B C 1
ATOM 3556 O O . THR B 1 148 ? 95.882 -3.559 8.545 1.00 52.19 136 THR B O 1
ATOM 3560 N N . SER B 1 149 ? 96.663 -2.544 10.376 1.00 51.29 137 SER B N 1
ATOM 3561 C CA . SER B 1 149 ? 96.521 -1.252 9.729 1.00 57.02 137 SER B CA 1
ATOM 3562 C C . SER B 1 149 ? 97.616 -1.029 8.697 1.00 62.59 137 SER B C 1
ATOM 3563 O O . SER B 1 149 ? 98.793 -0.908 9.048 1.00 62.41 137 SER B O 1
ATOM 3566 N N . PHE B 1 150 ? 97.212 -0.926 7.431 1.00 67.35 138 PHE B N 1
ATOM 3567 C CA . PHE B 1 150 ? 98.147 -0.840 6.309 1.00 70.55 138 PHE B CA 1
ATOM 3568 C C . PHE B 1 150 ? 98.440 0.615 5.945 1.00 72.45 138 PHE B C 1
ATOM 3569 O O . PHE B 1 150 ? 99.578 0.946 5.620 1.00 73.54 138 PHE B O 1
ATOM 3577 N N . SER B 1 151 ? 97.408 1.462 5.951 1.00 72.84 139 SER B N 1
ATOM 3578 C CA . SER B 1 151 ? 97.565 2.924 5.977 1.00 74.22 139 SER B CA 1
ATOM 3579 C C . SER B 1 151 ? 96.203 3.577 6.238 1.00 74.47 139 SER B C 1
ATOM 3580 O O . SER B 1 151 ? 95.270 3.396 5.452 1.00 78.50 139 SER B O 1
ATOM 3583 N N . PRO B 1 152 ? 96.084 4.340 7.341 1.00 75.74 140 PRO B N 1
ATOM 3584 C CA . PRO B 1 152 ? 94.819 4.997 7.686 1.00 75.57 140 PRO B CA 1
ATOM 3585 C C . PRO B 1 152 ? 94.878 6.527 7.661 1.00 75.81 140 PRO B C 1
ATOM 3586 O O . PRO B 1 152 ? 95.576 7.122 8.482 1.00 76.34 140 PRO B O 1
ATOM 3590 N N . LEU B 1 153 ? 94.107 7.154 6.776 1.00 75.57 141 LEU B N 1
ATOM 3591 C CA . LEU B 1 153 ? 94.206 8.599 6.560 1.00 75.53 141 LEU B CA 1
ATOM 3592 C C . LEU B 1 153 ? 93.031 9.323 7.211 1.00 76.28 141 LEU B C 1
ATOM 3593 O O . LEU B 1 153 ? 93.004 9.493 8.433 1.00 76.65 141 LEU B O 1
ATOM 3598 N N . GLN B 1 156 ? 102.379 7.239 5.572 1.00 70.30 144 GLN B N 1
ATOM 3599 C CA . GLN B 1 156 ? 101.868 7.763 6.836 1.00 69.13 144 GLN B CA 1
ATOM 3600 C C . GLN B 1 156 ? 101.937 6.722 7.963 1.00 64.37 144 GLN B C 1
ATOM 3601 O O . GLN B 1 156 ? 102.001 5.516 7.711 1.00 64.13 144 GLN B O 1
ATOM 3607 N N . ALA B 1 157 ? 101.905 7.213 9.201 1.00 60.43 145 ALA B N 1
ATOM 3608 C CA . ALA B 1 157 ? 102.029 6.395 10.401 1.00 56.73 145 ALA B CA 1
ATOM 3609 C C . ALA B 1 157 ? 100.889 5.400 10.565 1.00 52.79 145 ALA B C 1
ATOM 3610 O O . ALA B 1 157 ? 99.735 5.704 10.274 1.00 52.58 145 ALA B O 1
ATOM 3612 N N . LEU B 1 158 ? 101.236 4.200 11.020 1.00 49.96 146 LEU B N 1
ATOM 3613 C CA . LEU B 1 158 ? 100.265 3.135 11.239 1.00 47.19 146 LEU B CA 1
ATOM 3614 C C . LEU B 1 158 ? 99.797 3.007 12.694 1.00 46.67 146 LEU B C 1
ATOM 3615 O O . LEU B 1 158 ? 100.470 3.465 13.623 1.00 45.55 146 LEU B O 1
ATOM 3620 N N . GLU B 1 159 ? 98.635 2.377 12.872 1.00 46.59 147 GLU B N 1
ATOM 3621 C CA . GLU B 1 159 ? 98.069 2.128 14.195 1.00 46.32 147 GLU B CA 1
ATOM 3622 C C . GLU B 1 159 ? 98.653 0.850 14.770 1.00 44.28 147 GLU B C 1
ATOM 3623 O O . GLU B 1 159 ? 98.802 -0.136 14.052 1.00 42.62 147 GLU B O 1
ATOM 3629 N N . TRP B 1 160 ? 98.939 0.836 16.065 1.00 43.74 148 TRP B N 1
ATOM 3630 C CA . TRP B 1 160 ? 99.459 -0.375 16.684 1.00 43.68 148 TRP B CA 1
ATOM 3631 C C . TRP B 1 160 ? 98.298 -1.294 17.040 1.00 40.13 148 TRP B C 1
ATOM 3632 O O . TRP B 1 160 ? 97.879 -1.354 18.200 1.00 39.15 148 TRP B O 1
ATOM 3643 N N . LYS B 1 161 ? 97.791 -2.021 16.046 1.00 38.40 149 LYS B N 1
ATOM 3644 C CA . LYS B 1 161 ? 96.527 -2.734 16.211 1.00 36.58 149 LYS B CA 1
ATOM 3645 C C . LYS B 1 161 ? 96.275 -3.839 15.178 1.00 34.75 149 LYS B C 1
ATOM 3646 O O . LYS B 1 161 ? 96.548 -3.667 13.998 1.00 33.55 149 LYS B O 1
ATOM 3652 N N . ASP B 1 162 ? 95.779 -4.982 15.646 1.00 36.14 150 ASP B N 1
ATOM 3653 C CA . ASP B 1 162 ? 95.212 -6.008 14.770 1.00 37.87 150 ASP B CA 1
ATOM 3654 C C . ASP B 1 162 ? 93.692 -5.998 14.926 1.00 38.01 150 ASP B C 1
ATOM 3655 O O . ASP B 1 162 ? 93.172 -5.587 15.971 1.00 38.67 150 ASP B O 1
ATOM 3660 N N . TYR B 1 163 ? 92.977 -6.438 13.893 1.00 39.82 151 TYR B N 1
ATOM 3661 C CA . TYR B 1 163 ? 91.516 -6.413 13.930 1.00 37.29 151 TYR B CA 1
ATOM 3662 C C . TYR B 1 163 ? 90.876 -7.527 13.115 1.00 36.68 151 TYR B C 1
ATOM 3663 O O . TYR B 1 163 ? 91.523 -8.159 12.284 1.00 37.70 151 TYR B O 1
ATOM 3672 N N . LEU B 1 164 ? 89.585 -7.738 13.356 1.00 35.99 152 LEU B N 1
ATOM 3673 C CA . LEU B 1 164 ? 88.751 -8.595 12.521 1.00 36.82 152 LEU B CA 1
ATOM 3674 C C . LEU B 1 164 ? 87.397 -7.934 12.280 1.00 39.24 152 LEU B C 1
ATOM 3675 O O . LEU B 1 164 ? 86.549 -7.901 13.170 1.00 38.36 152 LEU B O 1
ATOM 3680 N N . SER B 1 165 ? 87.200 -7.400 11.080 1.00 43.36 153 SER B N 1
ATOM 3681 C CA . SER B 1 165 ? 85.971 -6.686 10.767 1.00 45.96 153 SER B CA 1
ATOM 3682 C C . SER B 1 165 ? 84.886 -7.647 10.298 1.00 44.52 153 SER B C 1
ATOM 3683 O O . SER B 1 165 ? 85.029 -8.307 9.275 1.00 44.72 153 SER B O 1
ATOM 3686 N N . LEU B 1 166 ? 83.808 -7.735 11.066 1.00 43.20 154 LEU B N 1
ATOM 3687 C CA . LEU B 1 166 ? 82.705 -8.637 10.745 1.00 42.48 154 LEU B CA 1
ATOM 3688 C C . LEU B 1 166 ? 81.416 -7.855 10.495 1.00 42.43 154 LEU B C 1
ATOM 3689 O O . LEU B 1 166 ? 80.812 -7.339 11.432 1.00 40.88 154 LEU B O 1
ATOM 3694 N N . PHE B 1 167 ? 80.996 -7.757 9.239 1.00 44.76 155 PHE B N 1
ATOM 3695 C CA . PHE B 1 167 ? 79.745 -7.073 8.920 1.00 46.89 155 PHE B CA 1
ATOM 3696 C C . PHE B 1 167 ? 78.578 -8.061 8.954 1.00 44.92 155 PHE B C 1
ATOM 3697 O O . PHE B 1 167 ? 78.600 -9.075 8.255 1.00 43.52 155 PHE B O 1
ATOM 3705 N N . PHE B 1 168 ? 77.551 -7.761 9.750 1.00 44.69 156 PHE B N 1
ATOM 3706 C CA . PHE B 1 168 ? 76.463 -8.716 9.950 1.00 46.60 156 PHE B CA 1
ATOM 3707 C C . PHE B 1 168 ? 75.388 -8.631 8.870 1.00 46.83 156 PHE B C 1
ATOM 3708 O O . PHE B 1 168 ? 74.782 -7.581 8.644 1.00 45.78 156 PHE B O 1
ATOM 3716 N N . VAL B 1 169 ? 75.134 -9.774 8.245 1.00 48.79 157 VAL B N 1
ATOM 3717 C CA . VAL B 1 169 ? 74.140 -9.902 7.188 1.00 51.69 157 VAL B CA 1
ATOM 3718 C C . VAL B 1 169 ? 73.026 -10.845 7.617 1.00 55.39 157 VAL B C 1
ATOM 3719 O O . VAL B 1 169 ? 71.844 -10.500 7.571 1.00 55.88 157 VAL B O 1
ATOM 3723 N N . SER B 1 170 ? 73.424 -12.041 8.033 1.00 58.23 158 SER B N 1
ATOM 3724 C CA . SER B 1 170 ? 72.493 -13.122 8.303 1.00 61.25 158 SER B CA 1
ATOM 3725 C C . SER B 1 170 ? 73.070 -14.071 9.340 1.00 62.38 158 SER B C 1
ATOM 3726 O O . SER B 1 170 ? 74.253 -13.992 9.667 1.00 63.04 158 SER B O 1
ATOM 3729 N N . GLU B 1 171 ? 72.241 -14.970 9.858 1.00 63.11 159 GLU B N 1
ATOM 3730 C CA . GLU B 1 171 ? 72.751 -16.042 10.700 1.00 63.80 159 GLU B CA 1
ATOM 3731 C C . GLU B 1 171 ? 73.381 -17.112 9.812 1.00 64.75 159 GLU B C 1
ATOM 3732 O O . GLU B 1 171 ? 74.333 -17.784 10.205 1.00 64.73 159 GLU B O 1
ATOM 3734 N N . ALA B 1 172 ? 72.849 -17.237 8.599 1.00 64.74 160 ALA B N 1
ATOM 3735 C CA . ALA B 1 172 ? 73.360 -18.167 7.592 1.00 64.85 160 ALA B CA 1
ATOM 3736 C C . ALA B 1 172 ? 74.737 -17.762 7.061 1.00 64.34 160 ALA B C 1
ATOM 3737 O O . ALA B 1 172 ? 75.584 -18.610 6.809 1.00 63.75 160 ALA B O 1
ATOM 3739 N N . GLU B 1 173 ? 74.935 -16.472 6.810 1.00 64.51 161 GLU B N 1
ATOM 3740 C CA . GLU B 1 173 ? 76.208 -16.020 6.261 1.00 66.14 161 GLU B CA 1
ATOM 3741 C C . GLU B 1 173 ? 77.256 -15.844 7.356 1.00 62.59 161 GLU B C 1
ATOM 3742 O O . GLU B 1 173 ? 78.434 -15.659 7.073 1.00 60.87 161 GLU B O 1
ATOM 3748 N N . ALA B 1 174 ? 76.827 -15.949 8.607 1.00 61.33 162 ALA B N 1
ATOM 3749 C CA . ALA B 1 174 ? 77.747 -16.105 9.722 1.00 59.37 162 ALA B CA 1
ATOM 3750 C C . ALA B 1 174 ? 78.263 -17.532 9.719 1.00 61.76 162 ALA B C 1
ATOM 3751 O O . ALA B 1 174 ? 79.457 -17.770 9.912 1.00 60.58 162 ALA B O 1
ATOM 3753 N N . GLU B 1 175 ? 77.340 -18.470 9.502 1.00 65.73 163 GLU B N 1
ATOM 3754 C CA . GLU B 1 175 ? 77.638 -19.906 9.440 1.00 69.34 163 GLU B CA 1
ATOM 3755 C C . GLU B 1 175 ? 78.892 -20.253 8.646 1.00 67.44 163 GLU B C 1
ATOM 3756 O O . GLU B 1 175 ? 79.810 -20.891 9.151 1.00 67.07 163 GLU B O 1
ATOM 3762 N N . GLN B 1 176 ? 78.937 -19.769 7.412 1.00 66.41 164 GLN B N 1
ATOM 3763 C CA . GLN B 1 176 ? 79.931 -20.206 6.434 1.00 65.67 164 GLN B CA 1
ATOM 3764 C C . GLN B 1 176 ? 81.169 -19.313 6.338 1.00 62.37 164 GLN B C 1
ATOM 3765 O O . GLN B 1 176 ? 82.197 -19.721 5.791 1.00 61.93 164 GLN B O 1
ATOM 3771 N N . PHE B 1 177 ? 81.081 -18.103 6.877 1.00 58.77 165 PHE B N 1
ATOM 3772 C CA . PHE B 1 177 ? 82.125 -17.115 6.637 1.00 55.33 165 PHE B CA 1
ATOM 3773 C C . PHE B 1 177 ? 82.781 -16.580 7.901 1.00 52.61 165 PHE B C 1
ATOM 3774 O O . PHE B 1 177 ? 83.891 -16.050 7.842 1.00 51.64 165 PHE B O 1
ATOM 3782 N N . TRP B 1 178 ? 82.124 -16.725 9.045 1.00 51.42 166 TRP B N 1
ATOM 3783 C CA . TRP B 1 178 ? 82.750 -16.299 10.291 1.00 49.90 166 TRP B CA 1
ATOM 3784 C C . TRP B 1 178 ? 83.572 -17.452 10.855 1.00 50.77 166 TRP B C 1
ATOM 3785 O O . TRP B 1 178 ? 83.188 -18.615 10.717 1.00 52.01 166 TRP B O 1
ATOM 3796 N N . PRO B 1 179 ? 84.722 -17.137 11.469 1.00 50.94 167 PRO B N 1
ATOM 3797 C CA . PRO B 1 179 ? 85.561 -18.171 12.087 1.00 52.80 167 PRO B CA 1
ATOM 3798 C C . PRO B 1 179 ? 84.808 -18.913 13.187 1.00 55.18 167 PRO B C 1
ATOM 3799 O O . PRO B 1 179 ? 84.203 -18.281 14.057 1.00 55.84 167 PRO B O 1
ATOM 3803 N N . ASP B 1 180 ? 84.879 -20.241 13.158 1.00 57.67 168 ASP B N 1
ATOM 3804 C CA . ASP B 1 180 ? 84.051 -21.089 14.011 1.00 60.25 168 ASP B CA 1
ATOM 3805 C C . ASP B 1 180 ? 84.419 -20.981 15.486 1.00 60.70 168 ASP B C 1
ATOM 3806 O O . ASP B 1 180 ? 83.613 -21.311 16.359 1.00 61.34 168 ASP B O 1
ATOM 3808 N N . ILE B 1 181 ? 85.629 -20.508 15.760 1.00 60.55 169 ILE B N 1
ATOM 3809 C CA . ILE B 1 181 ? 86.138 -20.473 17.124 1.00 60.79 169 ILE B CA 1
ATOM 3810 C C . ILE B 1 181 ? 85.607 -19.266 17.900 1.00 56.69 169 ILE B C 1
ATOM 3811 O O . ILE B 1 181 ? 85.887 -19.117 19.088 1.00 56.28 169 ILE B O 1
ATOM 3816 N N . CYS B 1 182 ? 84.817 -18.419 17.244 1.00 53.25 170 CYS B N 1
ATOM 3817 C CA . CYS B 1 182 ? 84.309 -17.214 17.900 1.00 51.11 170 CYS B CA 1
ATOM 3818 C C . CYS B 1 182 ? 82.988 -16.745 17.298 1.00 51.04 170 CYS B C 1
ATOM 3819 O O . CYS B 1 182 ? 82.605 -15.586 17.453 1.00 48.99 170 CYS B O 1
ATOM 3822 N N . ARG B 1 183 ? 82.284 -17.638 16.618 1.00 53.91 171 ARG B N 1
ATOM 3823 C CA . ARG B 1 183 ? 81.081 -17.230 15.909 1.00 56.43 171 ARG B CA 1
ATOM 3824 C C . ARG B 1 183 ? 79.889 -17.107 16.852 1.00 57.45 171 ARG B C 1
ATOM 3825 O O . ARG B 1 183 ? 79.225 -16.069 16.874 1.00 56.74 171 ARG B O 1
ATOM 3833 N N . ASN B 1 184 ? 79.602 -18.165 17.605 1.00 59.11 172 ASN B N 1
ATOM 3834 C CA . ASN B 1 184 ? 78.462 -18.157 18.522 1.00 61.17 172 ASN B CA 1
ATOM 3835 C C . ASN B 1 184 ? 78.526 -17.061 19.588 1.00 59.64 172 ASN B C 1
ATOM 3836 O O . ASN B 1 184 ? 77.497 -16.489 19.944 1.00 58.92 172 ASN B O 1
ATOM 3841 N N . GLU B 1 185 ? 79.722 -16.773 20.096 1.00 59.38 173 GLU B N 1
ATOM 3842 C CA . GLU B 1 185 ? 79.884 -15.721 21.102 1.00 58.44 173 GLU B CA 1
ATOM 3843 C C . GLU B 1 185 ? 79.567 -14.334 20.556 1.00 53.86 173 GLU B C 1
ATOM 3844 O O . GLU B 1 185 ? 78.952 -13.515 21.239 1.00 55.81 173 GLU B O 1
ATOM 3850 N N . THR B 1 186 ? 79.999 -14.067 19.330 1.00 51.96 174 THR B N 1
ATOM 3851 C CA . THR B 1 186 ? 79.771 -12.764 18.726 1.00 48.61 174 THR B CA 1
ATOM 3852 C C . THR B 1 186 ? 78.296 -12.587 18.396 1.00 46.45 174 THR B C 1
ATOM 3853 O O . THR B 1 186 ? 77.715 -11.545 18.683 1.00 45.28 174 THR B O 1
ATOM 3857 N N . LEU B 1 187 ? 77.697 -13.609 17.790 1.00 46.33 175 LEU B N 1
ATOM 3858 C CA . LEU B 1 187 ? 76.279 -13.582 17.450 1.00 46.44 175 LEU B CA 1
ATOM 3859 C C . LEU B 1 187 ? 75.421 -13.316 18.670 1.00 48.68 175 LEU B C 1
ATOM 3860 O O . LEU B 1 187 ? 74.524 -12.472 18.635 1.00 47.58 175 LEU B O 1
ATOM 3865 N N . GLU B 1 188 ? 75.720 -14.023 19.754 1.00 53.09 176 GLU B N 1
ATOM 3866 C CA . GLU B 1 188 ? 74.959 -13.885 20.986 1.00 56.97 176 GLU B CA 1
ATOM 3867 C C . GLU B 1 188 ? 75.169 -12.490 21.545 1.00 52.42 176 GLU B C 1
ATOM 3868 O O . GLU B 1 188 ? 74.258 -11.885 22.106 1.00 56.05 176 GLU B O 1
ATOM 3874 N N . TYR B 1 189 ? 76.378 -11.978 21.369 1.00 49.37 177 TYR B N 1
ATOM 3875 C CA . TYR B 1 189 ? 76.714 -10.644 21.834 1.00 46.95 177 TYR B CA 1
ATOM 3876 C C . TYR B 1 189 ? 76.046 -9.578 20.971 1.00 45.16 177 TYR B C 1
ATOM 3877 O O . TYR B 1 189 ? 75.724 -8.499 21.457 1.00 44.17 177 TYR B O 1
ATOM 3886 N N . ILE B 1 190 ? 75.822 -9.882 19.697 1.00 46.93 178 ILE B N 1
ATOM 3887 C CA . ILE B 1 190 ? 75.097 -8.960 18.826 1.00 48.45 178 ILE B CA 1
ATOM 3888 C C . ILE B 1 190 ? 73.611 -8.992 19.152 1.00 51.75 178 ILE B C 1
ATOM 3889 O O . ILE B 1 190 ? 72.975 -7.945 19.283 1.00 49.39 178 ILE B O 1
ATOM 3894 N N . ASN B 1 191 ? 73.071 -10.202 19.273 1.00 57.11 179 ASN B N 1
ATOM 3895 C CA . ASN B 1 191 ? 71.666 -10.402 19.593 1.00 60.69 179 ASN B CA 1
ATOM 3896 C C . ASN B 1 191 ? 71.270 -9.619 20.840 1.00 60.22 179 ASN B C 1
ATOM 3897 O O . ASN B 1 191 ? 70.248 -8.935 20.853 1.00 65.41 179 ASN B O 1
ATOM 3902 N N . LYS B 1 192 ? 72.103 -9.688 21.873 1.00 59.59 180 LYS B N 1
ATOM 3903 C CA . LYS B 1 192 ? 71.762 -9.091 23.156 1.00 58.18 180 LYS B CA 1
ATOM 3904 C C . LYS B 1 192 ? 72.012 -7.589 23.180 1.00 55.17 180 LYS B C 1
ATOM 3905 O O . LYS B 1 192 ? 71.260 -6.846 23.810 1.00 53.50 180 LYS B O 1
ATOM 3911 N N . SER B 1 193 ? 73.056 -7.140 22.491 1.00 53.70 181 SER B N 1
ATOM 3912 C CA . SER B 1 193 ? 73.359 -5.712 22.432 1.00 52.67 181 SER B CA 1
ATOM 3913 C C . SER B 1 193 ? 72.315 -4.962 21.619 1.00 53.39 181 SER B C 1
ATOM 3914 O O . SER B 1 193 ? 71.950 -3.833 21.942 1.00 52.34 181 SER B O 1
ATOM 3917 N N . LYS B 1 194 ? 71.819 -5.610 20.574 1.00 55.84 182 LYS B N 1
ATOM 3918 C CA . LYS B 1 194 ? 70.937 -4.951 19.618 1.00 57.76 182 LYS B CA 1
ATOM 3919 C C . LYS B 1 194 ? 69.582 -4.624 20.244 1.00 57.36 182 LYS B C 1
ATOM 3920 O O . LYS B 1 194 ? 68.896 -3.701 19.816 1.00 58.62 182 LYS B O 1
ATOM 3926 N N . LYS B 1 195 ? 69.231 -5.340 21.303 1.00 56.88 183 LYS B N 1
ATOM 3927 C CA . LYS B 1 195 ? 68.021 -5.015 22.037 1.00 57.07 183 LYS B CA 1
ATOM 3928 C C . LYS B 1 195 ? 68.275 -3.800 22.919 1.00 52.53 183 LYS B C 1
ATOM 3929 O O . LYS B 1 195 ? 67.399 -2.947 23.054 1.00 52.69 183 LYS B O 1
ATOM 3943 N N . VAL B 1 197 ? 70.540 -1.439 22.190 1.00 41.06 185 VAL B N 1
ATOM 3944 C CA . VAL B 1 197 ? 70.641 -0.358 21.212 1.00 42.15 185 VAL B CA 1
ATOM 3945 C C . VAL B 1 197 ? 69.273 0.232 20.927 1.00 43.71 185 VAL B C 1
ATOM 3946 O O . VAL B 1 197 ? 69.110 1.454 20.903 1.00 42.46 185 VAL B O 1
ATOM 3950 N N . ARG B 1 198 ? 68.293 -0.639 20.703 1.00 47.11 186 ARG B N 1
ATOM 3951 C CA . ARG B 1 198 ? 66.931 -0.185 20.468 1.00 50.16 186 ARG B CA 1
ATOM 3952 C C . ARG B 1 198 ? 66.448 0.693 21.614 1.00 51.58 186 ARG B C 1
ATOM 3953 O O . ARG B 1 198 ? 65.843 1.729 21.370 1.00 50.60 186 ARG B O 1
ATOM 3961 N N . ARG B 1 199 ? 66.760 0.314 22.853 1.00 54.42 187 ARG B N 1
ATOM 3962 C CA . ARG B 1 199 ? 66.332 1.102 24.007 1.00 56.75 187 ARG B CA 1
ATOM 3963 C C . ARG B 1 199 ? 66.984 2.490 23.995 1.00 53.25 187 ARG B C 1
ATOM 3964 O O . ARG B 1 199 ? 66.325 3.491 24.272 1.00 51.79 187 ARG B O 1
ATOM 3972 N N . LEU B 1 200 ? 68.276 2.549 23.691 1.00 51.77 188 LEU B N 1
ATOM 3973 C CA . LEU B 1 200 ? 68.990 3.826 23.671 1.00 49.60 188 LEU B CA 1
ATOM 3974 C C . LEU B 1 200 ? 68.424 4.782 22.620 1.00 49.11 188 LEU B C 1
ATOM 3975 O O . LEU B 1 200 ? 68.327 5.988 22.848 1.00 48.63 188 LEU B O 1
ATOM 3980 N N . LEU B 1 201 ? 68.049 4.228 21.472 1.00 49.41 189 LEU B N 1
ATOM 3981 C CA . LEU B 1 201 ? 67.526 5.016 20.365 1.00 50.16 189 LEU B CA 1
ATOM 3982 C C . LEU B 1 201 ? 66.164 5.652 20.639 1.00 54.40 189 LEU B C 1
ATOM 3983 O O . LEU B 1 201 ? 65.945 6.813 20.290 1.00 53.44 189 LEU B O 1
ATOM 3988 N N . GLU B 1 202 ? 65.248 4.904 21.252 1.00 59.54 190 GLU B N 1
ATOM 3989 C CA . GLU B 1 202 ? 63.918 5.437 21.524 1.00 62.98 190 GLU B CA 1
ATOM 3990 C C . GLU B 1 202 ? 63.991 6.547 22.557 1.00 59.73 190 GLU B C 1
ATOM 3991 O O . GLU B 1 202 ? 63.067 7.345 22.681 1.00 60.68 190 GLU B O 1
ATOM 3997 N N . TYR B 1 203 ? 65.112 6.621 23.268 1.00 58.50 191 TYR B N 1
ATOM 3998 C CA . TYR B 1 203 ? 65.400 7.752 24.145 1.00 56.08 191 TYR B CA 1
ATOM 3999 C C . TYR B 1 203 ? 65.786 8.991 23.355 1.00 53.64 191 TYR B C 1
ATOM 4000 O O . TYR B 1 203 ? 65.164 10.054 23.471 1.00 53.31 191 TYR B O 1
ATOM 4009 N N . LEU B 1 204 ? 66.846 8.831 22.569 1.00 51.30 192 LEU B N 1
ATOM 4010 C CA . LEU B 1 204 ? 67.366 9.866 21.686 1.00 49.95 192 LEU B CA 1
ATOM 4011 C C . LEU B 1 204 ? 66.326 10.411 20.709 1.00 48.33 192 LEU B C 1
ATOM 4012 O O . LEU B 1 204 ? 66.141 11.621 20.607 1.00 47.51 192 LEU B O 1
ATOM 4017 N N . GLY B 1 205 ? 65.678 9.520 19.968 1.00 48.54 193 GLY B N 1
ATOM 4018 C CA . GLY B 1 205 ? 64.634 9.916 19.041 1.00 50.36 193 GLY B CA 1
ATOM 4019 C C . GLY B 1 205 ? 63.376 10.556 19.610 1.00 53.03 193 GLY B C 1
ATOM 4020 O O . GLY B 1 205 ? 62.741 11.378 18.948 1.00 52.73 193 GLY B O 1
ATOM 4021 N N . LYS B 1 206 ? 63.027 10.217 20.846 1.00 55.47 194 LYS B N 1
ATOM 4022 C CA . LYS B 1 206 ? 61.936 10.900 21.528 1.00 57.92 194 LYS B CA 1
ATOM 4023 C C . LYS B 1 206 ? 62.223 12.375 21.798 1.00 58.94 194 LYS B C 1
ATOM 4024 O O . LYS B 1 206 ? 61.320 13.205 21.710 1.00 60.03 194 LYS B O 1
ATOM 4026 N N . ASN B 1 207 ? 63.469 12.711 22.111 1.00 59.28 195 ASN B N 1
ATOM 4027 C CA . ASN B 1 207 ? 63.803 14.100 22.400 1.00 58.59 195 ASN B CA 1
ATOM 4028 C C . ASN B 1 207 ? 63.979 14.886 21.105 1.00 56.37 195 ASN B C 1
ATOM 4029 O O . ASN B 1 207 ? 64.041 16.117 21.109 1.00 58.40 195 ASN B O 1
ATOM 4034 N N . LEU B 1 208 ? 64.076 14.157 19.998 1.00 54.95 196 LEU B N 1
ATOM 4035 C CA . LEU B 1 208 ? 64.117 14.757 18.671 1.00 52.13 196 LEU B CA 1
ATOM 4036 C C . LEU B 1 208 ? 62.718 14.975 18.115 1.00 54.67 196 LEU B C 1
ATOM 4037 O O . LEU B 1 208 ? 62.524 14.973 16.901 1.00 55.19 196 LEU B O 1
ATOM 4042 N N . LEU B 1 213 ? 60.126 4.126 17.453 1.00 60.64 201 LEU B N 1
ATOM 4043 C CA . LEU B 1 213 ? 60.953 3.643 16.353 1.00 61.21 201 LEU B CA 1
ATOM 4044 C C . LEU B 1 213 ? 60.276 2.478 15.643 1.00 61.46 201 LEU B C 1
ATOM 4045 O O . LEU B 1 213 ? 59.996 1.444 16.249 1.00 64.49 201 LEU B O 1
ATOM 4047 N N . ASP B 1 214 ? 60.055 2.636 14.346 1.00 63.28 202 ASP B N 1
ATOM 4048 C CA . ASP B 1 214 ? 59.486 1.577 13.529 1.00 64.53 202 ASP B CA 1
ATOM 4049 C C . ASP B 1 214 ? 60.536 1.054 12.568 1.00 63.18 202 ASP B C 1
ATOM 4050 O O . ASP B 1 214 ? 61.709 1.373 12.703 1.00 61.27 202 ASP B O 1
ATOM 4055 N N . GLU B 1 215 ? 60.161 0.161 11.680 1.00 65.06 203 GLU B N 1
ATOM 4056 C CA . GLU B 1 215 ? 61.181 -0.506 10.914 1.00 66.26 203 GLU B CA 1
ATOM 4057 C C . GLU B 1 215 ? 61.694 0.386 9.811 1.00 63.39 203 GLU B C 1
ATOM 4058 O O . GLU B 1 215 ? 62.616 0.032 9.109 1.00 61.25 203 GLU B O 1
ATOM 4064 N N . THR B 1 216 ? 61.129 1.573 9.707 1.00 63.41 204 THR B N 1
ATOM 4065 C CA . THR B 1 216 ? 61.597 2.533 8.737 1.00 62.13 204 THR B CA 1
ATOM 4066 C C . THR B 1 216 ? 62.694 3.340 9.386 1.00 60.52 204 THR B C 1
ATOM 4067 O O . THR B 1 216 ? 63.689 3.619 8.771 1.00 59.81 204 THR B O 1
ATOM 4071 N N . LYS B 1 217 ? 62.504 3.697 10.647 1.00 55.42 205 LYS B N 1
ATOM 4072 C CA . LYS B 1 217 ? 63.510 4.392 11.416 1.00 57.21 205 LYS B CA 1
ATOM 4073 C C . LYS B 1 217 ? 64.569 3.444 11.885 1.00 56.00 205 LYS B C 1
ATOM 4074 O O . LYS B 1 217 ? 65.693 3.824 12.025 1.00 54.63 205 LYS B O 1
ATOM 4080 N N . GLU B 1 218 ? 64.207 2.209 12.154 1.00 57.32 206 GLU B N 1
ATOM 4081 C CA . GLU B 1 218 ? 65.188 1.221 12.544 1.00 58.81 206 GLU B CA 1
ATOM 4082 C C . GLU B 1 218 ? 66.135 0.968 11.402 1.00 55.20 206 GLU B C 1
ATOM 4083 O O . GLU B 1 218 ? 67.250 0.602 11.598 1.00 54.45 206 GLU B O 1
ATOM 4089 N N . SER B 1 219 ? 65.679 1.161 10.191 1.00 54.02 207 SER B N 1
ATOM 4090 C CA . SER B 1 219 ? 66.554 0.995 9.032 1.00 52.81 207 SER B CA 1
ATOM 4091 C C . SER B 1 219 ? 67.466 2.207 8.824 1.00 51.71 207 SER B C 1
ATOM 4092 O O . SER B 1 219 ? 68.536 2.093 8.228 1.00 50.61 207 SER B O 1
ATOM 4095 N N . LEU B 1 220 ? 67.069 3.360 9.346 1.00 52.96 208 LEU B N 1
ATOM 4096 C CA . LEU B 1 220 ? 67.898 4.552 9.216 1.00 54.49 208 LEU B CA 1
ATOM 4097 C C . LEU B 1 220 ? 68.936 4.656 10.330 1.00 51.44 208 LEU B C 1
ATOM 4098 O O . LEU B 1 220 ? 69.955 5.343 10.182 1.00 50.63 208 LEU B O 1
ATOM 4103 N N . PHE B 1 221 ? 68.684 3.967 11.438 1.00 49.86 209 PHE B N 1
ATOM 4104 C CA . PHE B 1 221 ? 69.580 4.031 12.583 1.00 47.63 209 PHE B CA 1
ATOM 4105 C C . PHE B 1 221 ? 70.345 2.724 12.731 1.00 45.39 209 PHE B C 1
ATOM 4106 O O . PHE B 1 221 ? 71.535 2.727 13.030 1.00 44.58 209 PHE B O 1
ATOM 4122 N N . GLY B 1 223 ? 70.136 0.214 10.279 1.00 42.27 211 GLY B N 1
ATOM 4123 C CA . GLY B 1 223 ? 70.098 -0.413 8.972 1.00 43.06 211 GLY B CA 1
ATOM 4124 C C . GLY B 1 223 ? 71.191 -1.443 8.760 1.00 44.82 211 GLY B C 1
ATOM 4125 O O . GLY B 1 223 ? 70.941 -2.528 8.234 1.00 45.15 211 GLY B O 1
ATOM 4126 N N . SER B 1 224 ? 72.409 -1.102 9.162 1.00 46.40 212 SER B N 1
ATOM 4127 C CA . SER B 1 224 ? 73.526 -2.020 9.003 1.00 48.26 212 SER B CA 1
ATOM 4128 C C . SER B 1 224 ? 74.341 -2.134 10.289 1.00 46.59 212 SER B C 1
ATOM 4129 O O . SER B 1 224 ? 74.542 -1.153 11.009 1.00 45.65 212 SER B O 1
ATOM 4132 N N . ILE B 1 225 ? 74.839 -3.337 10.549 1.00 45.43 213 ILE B N 1
ATOM 4133 C CA . ILE B 1 225 ? 75.589 -3.611 11.767 1.00 44.39 213 ILE B CA 1
ATOM 4134 C C . ILE B 1 225 ? 76.980 -4.134 11.430 1.00 44.06 213 ILE B C 1
ATOM 4135 O O . ILE B 1 225 ? 77.140 -5.023 10.592 1.00 42.74 213 ILE B O 1
ATOM 4140 N N . ARG B 1 226 ? 77.985 -3.586 12.101 1.00 45.20 214 ARG B N 1
ATOM 4141 C CA . ARG B 1 226 ? 79.353 -4.046 11.928 1.00 47.50 214 ARG B CA 1
ATOM 4142 C C . ARG B 1 226 ? 80.018 -4.147 13.288 1.00 44.44 214 ARG B C 1
ATOM 4143 O O . ARG B 1 226 ? 79.836 -3.285 14.151 1.00 43.25 214 ARG B O 1
ATOM 4151 N N . VAL B 1 227 ? 80.768 -5.222 13.487 1.00 42.73 215 VAL B N 1
ATOM 4152 C CA . VAL B 1 227 ? 81.473 -5.412 14.737 1.00 41.38 215 VAL B CA 1
ATOM 4153 C C . VAL B 1 227 ? 82.928 -5.737 14.435 1.00 41.92 215 VAL B C 1
ATOM 4154 O O . VAL B 1 227 ? 83.223 -6.582 13.588 1.00 41.42 215 VAL B O 1
ATOM 4158 N N . ASN B 1 228 ? 83.835 -5.030 15.103 1.00 44.03 216 ASN B N 1
ATOM 4159 C CA . ASN B 1 228 ? 85.263 -5.3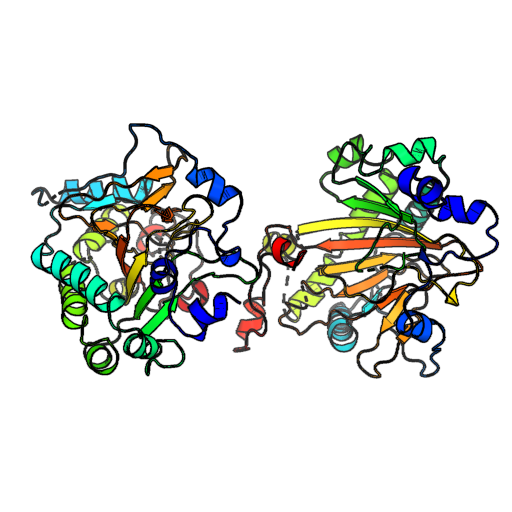03 14.989 1.00 46.20 216 ASN B CA 1
ATOM 4160 C C . ASN B 1 228 ? 85.799 -5.991 16.227 1.00 44.56 216 ASN B C 1
ATOM 4161 O O . ASN B 1 228 ? 85.487 -5.607 17.351 1.00 42.96 216 ASN B O 1
ATOM 4166 N N . LEU B 1 229 ? 86.631 -6.997 16.016 1.00 45.35 217 LEU B N 1
ATOM 4167 C CA . LEU B 1 229 ? 87.358 -7.589 17.115 1.00 46.71 217 LEU B CA 1
ATOM 4168 C C . LEU B 1 229 ? 88.730 -6.945 17.107 1.00 50.39 217 LEU B C 1
ATOM 4169 O O . LEU B 1 229 ? 89.573 -7.292 16.285 1.00 61.25 217 LEU B O 1
ATOM 4174 N N . ASN B 1 230 ? 88.956 -5.997 18.009 1.00 47.35 218 ASN B N 1
ATOM 4175 C CA . ASN B 1 230 ? 90.220 -5.278 18.010 1.00 45.11 218 ASN B CA 1
ATOM 4176 C C . ASN B 1 230 ? 91.233 -5.896 18.949 1.00 41.80 218 ASN B C 1
ATOM 4177 O O . ASN B 1 230 ? 90.902 -6.345 20.040 1.00 40.21 218 ASN B O 1
ATOM 4182 N N . TYR B 1 231 ? 92.484 -5.895 18.518 1.00 41.32 219 TYR B N 1
ATOM 4183 C CA . TYR B 1 231 ? 93.551 -6.419 19.338 1.00 41.42 219 TYR B CA 1
ATOM 4184 C C . TYR B 1 231 ? 94.722 -5.462 19.349 1.00 39.81 219 TYR B C 1
ATOM 4185 O O . TYR B 1 231 ? 95.276 -5.117 18.303 1.00 40.42 219 TYR B O 1
ATOM 4194 N N . TYR B 1 232 ? 95.099 -5.049 20.553 1.00 38.76 220 TYR B N 1
ATOM 4195 C CA . TYR B 1 232 ? 96.221 -4.152 20.733 1.00 39.01 220 TYR B CA 1
ATOM 4196 C C . TYR B 1 232 ? 97.324 -4.879 21.463 1.00 38.49 220 TYR B C 1
ATOM 4197 O O . TYR B 1 232 ? 97.289 -4.981 22.693 1.00 39.14 220 TYR B O 1
ATOM 4206 N N . PRO B 1 233 ? 98.320 -5.378 20.717 1.00 37.63 221 PRO B N 1
ATOM 4207 C CA . PRO B 1 233 ? 99.408 -6.064 21.413 1.00 37.78 221 PRO B CA 1
ATOM 4208 C C . PRO B 1 233 ? 100.190 -5.063 22.239 1.00 39.22 221 PRO B C 1
ATOM 4209 O O . PRO B 1 233 ? 100.112 -3.866 21.962 1.00 38.50 221 PRO B O 1
ATOM 4213 N N . ILE B 1 234 ? 100.909 -5.542 23.249 1.00 41.92 222 ILE B N 1
ATOM 4214 C CA . ILE B 1 234 ? 101.701 -4.660 24.095 1.00 44.27 222 ILE B CA 1
ATOM 4215 C C . ILE B 1 234 ? 102.711 -3.933 23.216 1.00 44.19 222 ILE B C 1
ATOM 4216 O O . ILE B 1 234 ? 103.265 -4.514 22.282 1.00 43.11 222 ILE B O 1
ATOM 4221 N N . CYS B 1 235 ? 102.911 -2.649 23.488 1.00 45.63 223 CYS B N 1
ATOM 4222 C CA . CYS B 1 235 ? 103.762 -1.825 22.641 1.00 47.99 223 CYS B CA 1
ATOM 4223 C C . CYS B 1 235 ? 105.034 -1.325 23.305 1.00 51.87 223 CYS B C 1
ATOM 4224 O O . CYS B 1 235 ? 104.995 -0.797 24.415 1.00 51.71 223 CYS B O 1
ATOM 4227 N N . PRO B 1 236 ? 106.174 -1.497 22.618 1.00 56.07 224 PRO B N 1
ATOM 4228 C CA . PRO B 1 236 ? 107.440 -0.922 23.083 1.00 59.69 224 PRO B CA 1
ATOM 4229 C C . PRO B 1 236 ? 107.376 0.597 22.943 1.00 63.13 224 PRO B C 1
ATOM 4230 O O . PRO B 1 236 ? 107.153 1.093 21.836 1.00 69.69 224 PRO B O 1
ATOM 4234 N N . ASN B 1 237 ? 107.554 1.318 24.043 1.00 62.94 225 ASN B N 1
ATOM 4235 C CA . ASN B 1 237 ? 107.426 2.774 24.042 1.00 62.59 225 ASN B CA 1
ATOM 4236 C C . ASN B 1 237 ? 106.082 3.241 23.470 1.00 58.19 225 ASN B C 1
ATOM 4237 O O . ASN B 1 237 ? 106.024 3.757 22.350 1.00 57.73 225 ASN B O 1
ATOM 4242 N N . PRO B 1 238 ? 104.993 3.026 24.233 1.00 55.23 226 PRO B N 1
ATOM 4243 C CA . PRO B 1 238 ? 103.607 3.337 23.863 1.00 53.29 226 PRO B CA 1
ATOM 4244 C C . PRO B 1 238 ? 103.408 4.803 23.498 1.00 53.34 226 PRO B C 1
ATOM 4245 O O . PRO B 1 238 ? 102.430 5.150 22.842 1.00 52.04 226 PRO B O 1
ATOM 4249 N N . ASP B 1 239 ? 104.335 5.654 23.916 1.00 54.54 227 ASP B N 1
ATOM 4250 C CA . ASP B 1 239 ? 104.160 7.091 23.786 1.00 53.04 227 ASP B CA 1
ATOM 4251 C C . ASP B 1 239 ? 104.454 7.557 22.363 1.00 52.92 227 ASP B C 1
ATOM 4252 O O . ASP B 1 239 ? 104.114 8.681 21.998 1.00 52.40 227 ASP B O 1
ATOM 4254 N N . LEU B 1 240 ? 105.124 6.716 21.579 1.00 52.41 228 LEU B N 1
ATOM 4255 C CA . LEU B 1 240 ? 105.412 7.046 20.183 1.00 51.74 228 LEU B CA 1
ATOM 4256 C C . LEU B 1 240 ? 104.261 6.724 19.217 1.00 50.57 228 LEU B C 1
ATOM 4257 O O . LEU B 1 240 ? 104.088 7.400 18.202 1.00 52.10 228 LEU B O 1
ATOM 4262 N N . THR B 1 241 ? 103.485 5.687 19.524 1.00 49.44 229 THR B N 1
ATOM 4263 C CA . THR B 1 241 ? 102.394 5.269 18.647 1.00 49.51 229 THR B CA 1
ATOM 4264 C C . THR B 1 241 ? 101.058 5.298 19.378 1.00 48.38 229 THR B C 1
ATOM 4265 O O . THR B 1 241 ? 100.997 5.625 20.561 1.00 50.08 229 THR B O 1
ATOM 4269 N N . VAL B 1 242 ? 99.988 4.956 18.667 1.00 46.44 230 VAL B N 1
ATOM 4270 C CA . VAL B 1 242 ? 98.653 4.925 19.259 1.00 44.20 230 VAL B CA 1
ATOM 4271 C C . VAL B 1 242 ? 97.932 3.632 18.950 1.00 43.23 230 VAL B C 1
ATOM 4272 O O . VAL B 1 242 ? 98.382 2.840 18.121 1.00 42.65 230 VAL B O 1
ATOM 4276 N N . GLY B 1 243 ? 96.788 3.447 19.601 1.00 43.25 231 GLY B N 1
ATOM 4277 C CA . GLY B 1 243 ? 95.901 2.350 19.283 1.00 43.24 231 GLY B CA 1
ATOM 4278 C C . GLY B 1 243 ? 95.074 2.698 18.062 1.00 43.87 231 GLY B C 1
ATOM 4279 O O . GLY B 1 243 ? 94.882 1.858 17.185 1.00 42.91 231 GLY B O 1
ATOM 4280 N N . VAL B 1 244 ? 94.604 3.943 17.983 1.00 45.66 232 VAL B N 1
ATOM 4281 C CA . VAL B 1 244 ? 93.799 4.376 16.840 1.00 46.73 232 VAL B CA 1
ATOM 4282 C C . VAL B 1 244 ? 94.150 5.791 16.377 1.00 46.80 232 VAL B C 1
ATOM 4283 O O . VAL B 1 244 ? 94.660 5.972 15.274 1.00 48.54 232 VAL B O 1
ATOM 4287 N N . GLY B 1 245 ? 93.872 6.794 17.201 1.00 46.14 233 GLY B N 1
ATOM 4288 C CA . GLY B 1 245 ? 94.199 8.167 16.842 1.00 45.88 233 GLY B CA 1
ATOM 4289 C C . GLY B 1 245 ? 92.977 9.039 16.625 1.00 44.54 233 GLY B C 1
ATOM 4290 O O . GLY B 1 245 ? 91.866 8.525 16.532 1.00 44.27 233 GLY B O 1
ATOM 4291 N N . ARG B 1 246 ? 93.184 10.351 16.518 1.00 44.38 234 ARG B N 1
ATOM 4292 C CA . ARG B 1 246 ? 92.068 11.293 16.421 1.00 44.20 234 ARG B CA 1
ATOM 4293 C C . ARG B 1 246 ? 91.157 11.022 15.245 1.00 41.99 234 ARG B C 1
ATOM 4294 O O . ARG B 1 246 ? 91.604 10.941 14.100 1.00 41.31 234 ARG B O 1
ATOM 4302 N N . HIS B 1 247 ? 89.872 10.877 15.544 1.00 41.35 235 HIS B N 1
ATOM 4303 C CA . HIS B 1 247 ? 88.870 10.671 14.516 1.00 41.52 235 HIS B CA 1
ATOM 4304 C C . HIS B 1 247 ? 87.467 10.855 15.082 1.00 41.04 235 HIS B C 1
ATOM 4305 O O . HIS B 1 247 ? 87.265 10.844 16.300 1.00 40.65 235 HIS B O 1
ATOM 4312 N N . SER B 1 248 ? 86.503 11.005 14.181 1.00 41.82 236 SER B N 1
ATOM 4313 C CA . SER B 1 248 ? 85.090 11.005 14.528 1.00 42.46 236 SER B CA 1
ATOM 4314 C C . SER B 1 248 ? 84.409 9.877 13.783 1.00 43.26 236 SER B C 1
ATOM 4315 O O . SER B 1 248 ? 84.611 9.717 12.584 1.00 43.63 236 SER B O 1
ATOM 4318 N N . ASP B 1 249 ? 83.625 9.079 14.496 1.00 45.72 237 ASP B N 1
ATOM 4319 C CA . ASP B 1 249 ? 82.896 7.984 13.870 1.00 47.76 237 ASP B CA 1
ATOM 4320 C C . ASP B 1 249 ? 81.830 8.525 12.911 1.00 44.21 237 ASP B C 1
ATOM 4321 O O . ASP B 1 249 ? 81.207 9.550 13.188 1.00 44.56 237 ASP B O 1
ATOM 4326 N N . VAL B 1 250 ? 81.660 7.874 11.763 1.00 40.94 238 VAL B N 1
ATOM 4327 C CA . VAL B 1 250 ? 80.621 8.279 10.815 1.00 39.33 238 VAL B CA 1
ATOM 4328 C C . VAL B 1 250 ? 79.381 7.408 10.989 1.00 40.48 238 VAL B C 1
ATOM 4329 O O . VAL B 1 250 ? 78.467 7.434 10.160 1.00 41.99 238 VAL B O 1
ATOM 4333 N N . SER B 1 251 ? 79.359 6.636 12.073 1.00 39.93 239 SER B N 1
ATOM 4334 C CA . SER B 1 251 ? 78.243 5.741 12.366 1.00 40.87 239 SER B CA 1
ATOM 4335 C C . SER B 1 251 ? 77.021 6.485 12.888 1.00 41.95 239 SER B C 1
ATOM 4336 O O . SER B 1 251 ? 77.044 7.705 13.054 1.00 41.49 239 SER B O 1
ATOM 4339 N N . SER B 1 252 ? 75.964 5.735 13.176 1.00 43.57 240 SER B N 1
ATOM 4340 C CA . SER B 1 252 ? 74.837 6.279 13.919 1.00 45.32 240 SER B CA 1
ATOM 4341 C C . SER B 1 252 ? 75.178 6.247 15.400 1.00 44.79 240 SER B C 1
ATOM 4342 O O . SER B 1 252 ? 75.037 7.248 16.100 1.00 44.82 240 SER B O 1
ATOM 4345 N N . LEU B 1 253 ? 75.680 5.105 15.860 1.00 44.72 241 LEU B N 1
ATOM 4346 C CA . LEU B 1 253 ? 76.220 4.993 17.205 1.00 42.21 241 LEU B CA 1
ATOM 4347 C C . LEU B 1 253 ? 77.273 3.914 17.257 1.00 40.71 241 LEU B C 1
ATOM 4348 O O . LEU B 1 253 ? 77.226 2.943 16.503 1.00 40.68 241 LEU B O 1
ATOM 4353 N N . THR B 1 254 ? 78.218 4.089 18.170 1.00 39.42 242 THR B N 1
ATOM 4354 C CA . THR B 1 254 ? 79.281 3.125 18.372 1.00 37.58 242 THR B CA 1
ATOM 4355 C C . THR B 1 254 ? 79.149 2.541 19.783 1.00 37.36 242 THR B C 1
ATOM 4356 O O . THR B 1 254 ? 79.072 3.290 20.759 1.00 37.20 242 THR B O 1
ATOM 4360 N N . ILE B 1 255 ? 79.044 1.220 19.883 1.00 38.37 243 ILE B N 1
ATOM 4361 C CA . ILE B 1 255 ? 78.955 0.548 21.178 1.00 38.67 243 ILE B CA 1
ATOM 4362 C C . ILE B 1 255 ? 80.314 -0.061 21.501 1.00 37.86 243 ILE B C 1
ATOM 4363 O O . ILE B 1 255 ? 80.759 -0.982 20.816 1.00 39.39 243 ILE B O 1
ATOM 4368 N N . LEU B 1 256 ? 80.963 0.420 22.555 1.00 38.52 244 LEU B N 1
ATOM 4369 C CA . LEU B 1 256 ? 82.311 -0.045 22.848 1.00 38.09 244 LEU B CA 1
ATOM 4370 C C . LEU B 1 256 ? 82.412 -0.868 24.120 1.00 39.92 244 LEU B C 1
ATOM 4371 O O . LEU B 1 256 ? 82.169 -0.377 25.221 1.00 38.46 244 LEU B O 1
ATOM 4376 N N . LEU B 1 257 ? 82.838 -2.114 23.952 1.00 43.31 245 LEU B N 1
ATOM 4377 C CA . LEU B 1 257 ? 83.147 -2.986 25.074 1.00 44.97 245 LEU B CA 1
ATOM 4378 C C . LEU B 1 257 ? 84.654 -3.113 25.265 1.00 47.14 245 LEU B C 1
ATOM 4379 O O . LEU B 1 257 ? 85.330 -3.761 24.466 1.00 47.93 245 LEU B O 1
ATOM 4384 N N . GLN B 1 258 ? 85.181 -2.481 26.310 1.00 49.06 246 GLN B N 1
ATOM 4385 C CA . GLN B 1 258 ? 86.604 -2.578 26.615 1.00 51.82 246 GLN B CA 1
ATOM 4386 C C . GLN B 1 258 ? 86.912 -3.694 27.604 1.00 55.11 246 GLN B C 1
ATOM 4387 O O . GLN B 1 258 ? 86.012 -4.286 28.206 1.00 54.66 246 GLN B O 1
ATOM 4393 N N . ASP B 1 259 ? 88.204 -3.959 27.763 1.00 58.27 247 ASP B N 1
ATOM 4394 C CA . ASP B 1 259 ? 88.719 -4.864 28.786 1.00 61.53 247 ASP B CA 1
ATOM 4395 C C . ASP B 1 259 ? 88.983 -4.063 30.064 1.00 61.51 247 ASP B C 1
ATOM 4396 O O . ASP B 1 259 ? 88.397 -2.999 30.248 1.00 60.47 247 ASP B O 1
ATOM 4401 N N . GLN B 1 260 ? 89.839 -4.542 30.959 1.00 62.74 248 GLN B N 1
ATOM 4402 C CA . GLN B 1 260 ? 89.965 -3.828 32.223 1.00 63.12 248 GLN B CA 1
ATOM 4403 C C . GLN B 1 260 ? 91.112 -2.832 32.216 1.00 57.61 248 GLN B C 1
ATOM 4404 O O . GLN B 1 260 ? 91.270 -2.064 33.165 1.00 57.09 248 GLN B O 1
ATOM 4410 N N . ILE B 1 261 ? 91.896 -2.817 31.143 1.00 53.87 249 ILE B N 1
ATOM 4411 C CA . ILE B 1 261 ? 92.894 -1.769 30.982 1.00 51.33 249 ILE B CA 1
ATOM 4412 C C . ILE B 1 261 ? 92.304 -0.552 30.276 1.00 50.99 249 ILE B C 1
ATOM 4413 O O . ILE B 1 261 ? 92.455 0.581 30.738 1.00 49.91 249 ILE B O 1
ATOM 4418 N N . GLY B 1 262 ? 91.640 -0.787 29.150 1.00 52.28 250 GLY B N 1
ATOM 4419 C CA . GLY B 1 262 ? 91.043 0.303 28.402 1.00 53.19 250 GLY B CA 1
ATOM 4420 C C . GLY B 1 262 ? 92.061 1.071 27.584 1.00 53.90 250 GLY B C 1
ATOM 4421 O O . GLY B 1 262 ? 92.995 0.496 27.025 1.00 56.80 250 GLY B O 1
ATOM 4422 N N . GLY B 1 263 ? 91.876 2.384 27.523 1.00 56.22 251 GLY B N 1
ATOM 4423 C CA . GLY B 1 263 ? 92.770 3.255 26.788 1.00 52.38 251 GLY B CA 1
ATOM 4424 C C . GLY B 1 263 ? 92.030 4.202 25.865 1.00 50.82 251 GLY B C 1
ATOM 4425 O O . GLY B 1 263 ? 92.646 4.866 25.029 1.00 53.03 251 GLY B O 1
ATOM 4426 N N . LEU B 1 264 ? 90.711 4.286 26.035 1.00 46.95 252 LEU B N 1
ATOM 4427 C CA . LEU B 1 264 ? 89.899 5.225 25.269 1.00 43.22 252 LEU B CA 1
ATOM 4428 C C . LEU B 1 264 ? 90.184 6.646 25.738 1.00 43.58 252 LEU B C 1
ATOM 4429 O O . LEU B 1 264 ? 90.241 6.917 26.943 1.00 42.80 252 LEU B O 1
ATOM 4434 N N . HIS B 1 265 ? 90.351 7.545 24.772 1.00 45.85 253 HIS B N 1
ATOM 4435 C CA . HIS B 1 265 ? 90.692 8.939 25.030 1.00 49.88 253 HIS B CA 1
ATOM 4436 C C . HIS B 1 265 ? 89.688 9.836 24.323 1.00 47.46 253 HIS B C 1
ATOM 4437 O O . HIS B 1 265 ? 89.566 9.776 23.104 1.00 46.13 253 HIS B O 1
ATOM 4444 N N . VAL B 1 266 ? 88.972 10.664 25.073 1.00 47.05 254 VAL B N 1
ATOM 4445 C CA . VAL B 1 266 ? 87.924 11.494 24.486 1.00 46.45 254 VAL B CA 1
ATOM 4446 C C . VAL B 1 266 ? 88.193 12.986 24.658 1.00 50.13 254 VAL B C 1
ATOM 4447 O O . VAL B 1 266 ? 88.576 13.435 25.736 1.00 57.26 254 VAL B O 1
ATOM 4451 N N . ARG B 1 267 ? 87.994 13.750 23.587 1.00 50.90 255 ARG B N 1
ATOM 4452 C CA . ARG B 1 267 ? 88.165 15.196 23.636 1.00 52.90 255 ARG B CA 1
ATOM 4453 C C . ARG B 1 267 ? 86.892 15.865 24.139 1.00 51.09 255 ARG B C 1
ATOM 4454 O O . ARG B 1 267 ? 85.816 15.660 23.586 1.00 49.42 255 ARG B O 1
ATOM 4462 N N . SER B 1 268 ? 87.018 16.657 25.198 1.00 52.42 256 SER B N 1
ATOM 4463 C CA . SER B 1 268 ? 85.863 17.299 25.810 1.00 53.71 256 SER B CA 1
ATOM 4464 C C . SER B 1 268 ? 85.388 18.480 24.968 1.00 57.64 256 SER B C 1
ATOM 4465 O O . SER B 1 268 ? 86.154 19.049 24.190 1.00 64.25 256 SER B O 1
ATOM 4468 N N . LEU B 1 269 ? 84.121 18.847 25.131 1.00 58.84 257 LEU B N 1
ATOM 4469 C CA . LEU B 1 269 ? 83.535 19.945 24.369 1.00 59.37 257 LEU B CA 1
ATOM 4470 C C . LEU B 1 269 ? 83.361 21.166 25.250 1.00 60.53 257 LEU B C 1
ATOM 4471 O O . LEU B 1 269 ? 83.135 22.273 24.762 1.00 61.96 257 LEU B O 1
ATOM 4476 N N . ALA B 1 270 ? 83.470 20.953 26.555 1.00 60.22 258 ALA B N 1
ATOM 4477 C CA . ALA B 1 270 ? 83.427 22.048 27.506 1.00 61.51 258 ALA B CA 1
ATOM 4478 C C . ALA B 1 270 ? 84.806 22.675 27.616 1.00 62.11 258 ALA B C 1
ATOM 4479 O O . ALA B 1 270 ? 85.027 23.804 27.180 1.00 62.76 258 ALA B O 1
ATOM 4481 N N . SER B 1 271 ? 85.738 21.918 28.179 1.00 61.35 259 SER B N 1
ATOM 4482 C CA . SER B 1 271 ? 87.089 22.403 28.410 1.00 59.98 259 SER B CA 1
ATOM 4483 C C . SER B 1 271 ? 87.927 22.411 27.139 1.00 58.05 259 SER B C 1
ATOM 4484 O O . SER B 1 271 ? 88.731 23.313 26.926 1.00 58.99 259 SER B O 1
ATOM 4487 N N . GLY B 1 272 ? 87.725 21.412 26.291 1.00 56.22 260 GLY B N 1
ATOM 4488 C CA . GLY B 1 272 ? 88.520 21.270 25.087 1.00 55.77 260 GLY B CA 1
ATOM 4489 C C . GLY B 1 272 ? 89.665 20.297 25.289 1.00 55.02 260 GLY B C 1
ATOM 4490 O O . GLY B 1 272 ? 90.406 20.006 24.354 1.00 54.22 260 GLY B O 1
ATOM 4491 N N . ASN B 1 273 ? 89.803 19.785 26.510 1.00 55.46 261 ASN B N 1
ATOM 4492 C CA . ASN B 1 273 ? 90.880 18.857 26.847 1.00 56.62 261 ASN B CA 1
ATOM 4493 C C . ASN B 1 273 ? 90.538 17.415 26.498 1.00 54.19 261 ASN B C 1
ATOM 4494 O O . ASN B 1 273 ? 89.448 17.131 26.007 1.00 53.17 261 ASN B O 1
ATOM 4499 N N . TRP B 1 274 ? 91.472 16.506 26.764 1.00 53.02 262 TRP B N 1
ATOM 4500 C CA . TRP B 1 274 ? 91.274 15.091 26.461 1.00 49.40 262 TRP B CA 1
ATOM 4501 C C . TRP B 1 274 ? 91.036 14.315 27.756 1.00 48.11 262 TRP B C 1
ATOM 4502 O O . TRP B 1 274 ? 91.750 14.499 28.740 1.00 48.45 262 TRP B O 1
ATOM 4513 N N . VAL B 1 275 ? 90.007 13.472 27.759 1.00 46.46 263 VAL B N 1
ATOM 4514 C CA . VAL B 1 275 ? 89.585 12.779 28.975 1.00 46.63 263 VAL B CA 1
ATOM 4515 C C . VAL B 1 275 ? 89.796 11.266 28.923 1.00 49.46 263 VAL B C 1
ATOM 4516 O O . VAL B 1 275 ? 89.406 10.605 27.963 1.00 47.69 263 VAL B O 1
ATOM 4520 N N . HIS B 1 276 ? 90.403 10.722 29.971 1.00 54.30 264 HIS B N 1
ATOM 4521 C CA . HIS B 1 276 ? 90.608 9.285 30.069 1.00 57.93 264 HIS B CA 1
ATOM 4522 C C . HIS B 1 276 ? 89.388 8.596 30.655 1.00 52.66 264 HIS B C 1
ATOM 4523 O O . HIS B 1 276 ? 88.957 8.905 31.759 1.00 51.34 264 HIS B O 1
ATOM 4530 N N . VAL B 1 277 ? 88.850 7.653 29.895 1.00 50.28 265 VAL B N 1
ATOM 4531 C CA . VAL B 1 277 ? 87.639 6.932 30.243 1.00 46.85 265 VAL B CA 1
ATOM 4532 C C . VAL B 1 277 ? 87.952 5.687 31.068 1.00 46.53 265 VAL B C 1
ATOM 4533 O O . VAL B 1 277 ? 88.701 4.826 30.618 1.00 46.51 265 VAL B O 1
ATOM 4537 N N . PRO B 1 278 ? 87.386 5.593 32.2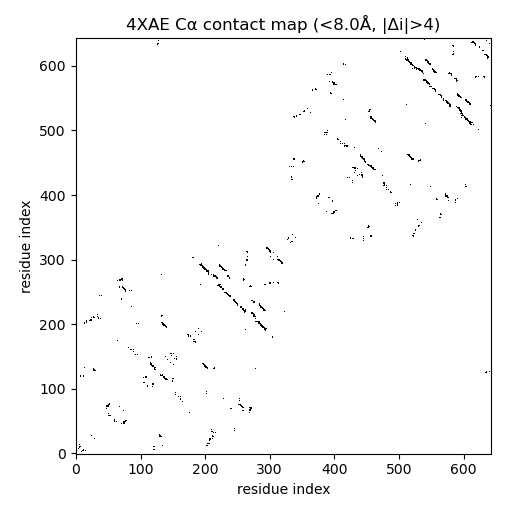85 1.00 47.65 266 PRO B N 1
ATOM 4538 C CA . PRO B 1 278 ? 87.615 4.430 33.152 1.00 48.33 266 PRO B CA 1
ATOM 4539 C C . PRO B 1 278 ? 87.090 3.159 32.491 1.00 49.78 266 PRO B C 1
ATOM 4540 O O . PRO B 1 278 ? 85.918 3.089 32.146 1.00 48.97 266 PRO B O 1
ATOM 4544 N N . PRO B 1 279 ? 87.963 2.161 32.319 1.00 53.95 267 PRO B N 1
ATOM 4545 C CA . PRO B 1 279 ? 87.729 0.935 31.544 1.00 57.25 267 PRO B CA 1
ATOM 4546 C C . PRO B 1 279 ? 86.806 -0.111 32.150 1.00 62.66 267 PRO B C 1
ATOM 4547 O O . PRO B 1 279 ? 86.068 -0.766 31.413 1.00 70.70 267 PRO B O 1
ATOM 4551 N N . VAL B 1 280 ? 86.855 -0.281 33.461 1.00 64.37 268 VAL B N 1
ATOM 4552 C CA . VAL B 1 280 ? 86.233 -1.447 34.076 1.00 66.53 268 VAL B CA 1
ATOM 4553 C C . VAL B 1 280 ? 84.718 -1.334 34.261 1.00 67.00 268 VAL B C 1
ATOM 4554 O O . VAL B 1 280 ? 84.173 -0.225 34.258 1.00 67.30 268 VAL B O 1
ATOM 4558 N N . ALA B 1 281 ? 84.093 -2.519 34.322 1.00 66.91 269 ALA B N 1
ATOM 4559 C CA . ALA B 1 281 ? 82.687 -2.813 34.639 1.00 66.76 269 ALA B CA 1
ATOM 4560 C C . ALA B 1 281 ? 82.031 -3.559 33.498 1.00 66.84 269 ALA B C 1
ATOM 4561 O O . ALA B 1 281 ? 82.577 -3.650 32.397 1.00 65.86 269 ALA B O 1
ATOM 4563 N N . GLY B 1 282 ? 80.849 -4.098 33.780 1.00 67.69 270 GLY B N 1
ATOM 4564 C CA . GLY B 1 282 ? 79.999 -4.680 32.760 1.00 66.45 270 GLY B CA 1
ATOM 4565 C C . GLY B 1 282 ? 79.415 -3.478 32.055 1.00 64.34 270 GLY B C 1
ATOM 4566 O O . GLY B 1 282 ? 78.229 -3.174 32.179 1.00 73.78 270 GLY B O 1
ATOM 4567 N N . SER B 1 283 ? 80.268 -2.786 31.313 1.00 57.47 271 SER B N 1
ATOM 4568 C CA . SER B 1 283 ? 79.958 -1.453 30.843 1.00 50.95 271 SER B CA 1
ATOM 4569 C C . SER B 1 283 ? 80.166 -1.306 29.343 1.00 46.88 271 SER B C 1
ATOM 4570 O O . SER B 1 283 ? 81.022 -1.963 28.748 1.00 46.32 271 SER B O 1
ATOM 4573 N N . PHE B 1 284 ? 79.375 -0.419 28.749 1.00 44.02 272 PHE B N 1
ATOM 4574 C CA . PHE B 1 284 ? 79.530 -0.044 27.357 1.00 41.63 272 PHE B CA 1
ATOM 4575 C C . PHE B 1 284 ? 79.847 1.438 27.281 1.00 39.15 272 PHE B C 1
ATOM 4576 O O . PHE B 1 284 ? 79.403 2.217 28.124 1.00 39.17 272 PHE B O 1
ATOM 4584 N N . VAL B 1 285 ? 80.626 1.829 26.284 1.00 37.01 273 VAL B N 1
ATOM 4585 C CA . VAL B 1 285 ? 80.824 3.240 26.007 1.00 35.39 273 VAL B CA 1
ATOM 4586 C C . VAL B 1 285 ? 80.117 3.564 24.703 1.00 34.37 273 VAL B C 1
ATOM 4587 O O . VAL B 1 285 ? 80.393 2.953 23.672 1.00 34.71 273 VAL B O 1
ATOM 4591 N N . ILE B 1 286 ? 79.172 4.493 24.763 1.00 34.31 274 ILE B N 1
ATOM 4592 C CA . ILE B 1 286 ? 78.378 4.835 23.596 1.00 33.48 274 ILE B CA 1
ATOM 4593 C C . ILE B 1 286 ? 78.695 6.245 23.137 1.00 34.51 274 ILE B C 1
ATOM 4594 O O . ILE B 1 286 ? 78.718 7.170 23.953 1.00 34.08 274 ILE B O 1
ATOM 4599 N N . ASN B 1 287 ? 78.990 6.402 21.847 1.00 36.37 275 ASN B N 1
ATOM 4600 C CA . ASN B 1 287 ? 79.201 7.729 21.287 1.00 37.68 275 ASN B CA 1
ATOM 4601 C C . ASN B 1 287 ? 78.368 7.978 20.039 1.00 39.07 275 ASN B C 1
ATOM 4602 O O . ASN B 1 287 ? 78.013 7.051 19.313 1.00 39.03 275 ASN B O 1
ATOM 4607 N N . ILE B 1 288 ? 78.091 9.250 19.788 1.00 41.66 276 ILE B N 1
ATOM 4608 C CA . ILE B 1 288 ? 77.303 9.675 18.646 1.00 43.05 276 ILE B CA 1
ATOM 4609 C C . ILE B 1 288 ? 78.233 9.726 17.437 1.00 44.55 276 ILE B C 1
ATOM 4610 O O . ILE B 1 288 ? 79.425 9.952 17.587 1.00 48.57 276 ILE B O 1
ATOM 4615 N N . GLY B 1 289 ? 77.696 9.536 16.241 1.00 47.75 277 GLY B N 1
ATOM 4616 C CA . GLY B 1 289 ? 78.501 9.623 15.038 1.00 48.55 277 GLY B CA 1
ATOM 4617 C C . GLY B 1 289 ? 77.949 10.688 14.111 1.00 47.73 277 GLY B C 1
ATOM 4618 O O . GLY B 1 289 ? 76.868 11.232 14.364 1.00 46.81 277 GLY B O 1
ATOM 4619 N N . ASP B 1 290 ? 78.671 10.972 13.030 1.00 47.45 278 ASP B N 1
ATOM 4620 C CA . ASP B 1 290 ? 78.278 12.030 12.104 1.00 47.85 278 ASP B CA 1
ATOM 4621 C C . ASP B 1 290 ? 76.870 11.803 11.550 1.00 44.00 278 ASP B C 1
ATOM 4622 O O . ASP B 1 290 ? 76.110 12.751 11.356 1.00 43.37 278 ASP B O 1
ATOM 4627 N N . ALA B 1 291 ? 76.516 10.546 11.310 1.00 41.27 279 ALA B N 1
ATOM 4628 C CA . ALA B 1 291 ? 75.204 10.228 10.761 1.00 39.38 279 ALA B CA 1
ATOM 4629 C C . ALA B 1 291 ? 74.089 10.669 11.704 1.00 40.72 279 ALA B C 1
ATOM 4630 O O . ALA B 1 291 ? 73.073 11.211 11.262 1.00 40.58 279 ALA B O 1
ATOM 4640 N N . GLN B 1 293 ? 74.465 12.900 14.295 1.00 44.06 281 GLN B N 1
ATOM 4641 C CA . GLN B 1 293 ? 74.557 14.342 14.460 1.00 42.76 281 GLN B CA 1
ATOM 4642 C C . GLN B 1 293 ? 73.778 15.070 13.369 1.00 42.51 281 GLN B C 1
ATOM 4643 O O . GLN B 1 293 ? 73.027 16.009 13.642 1.00 42.84 281 GLN B O 1
ATOM 4649 N N . ILE B 1 294 ? 73.959 14.613 12.134 1.00 40.76 282 ILE B N 1
ATOM 4650 C CA . ILE B 1 294 ? 73.270 15.174 10.982 1.00 39.70 282 ILE B CA 1
ATOM 4651 C C . ILE B 1 294 ? 71.751 14.988 11.061 1.00 41.18 282 ILE B C 1
ATOM 4652 O O . ILE B 1 294 ? 70.981 15.913 10.770 1.00 42.07 282 ILE B O 1
ATOM 4665 N N . SER B 1 296 ? 69.994 14.491 13.752 1.00 39.27 284 SER B N 1
ATOM 4666 C CA . SER B 1 296 ? 69.507 15.282 14.877 1.00 39.42 284 SER B CA 1
ATOM 4667 C C . SER B 1 296 ? 69.600 16.774 14.585 1.00 41.34 284 SER B C 1
ATOM 4668 O O . SER B 1 296 ? 69.369 17.602 15.465 1.00 41.50 284 SER B O 1
ATOM 4671 N N . ASN B 1 297 ? 69.938 17.102 13.342 1.00 43.83 285 ASN B N 1
ATOM 4672 C CA . ASN B 1 297 ? 70.158 18.479 12.909 1.00 46.73 285 ASN B CA 1
ATOM 4673 C C . ASN B 1 297 ? 71.201 19.202 13.761 1.00 48.63 285 ASN B C 1
ATOM 4674 O O . ASN B 1 297 ? 71.073 20.394 14.044 1.00 49.91 285 ASN B O 1
ATOM 4679 N N . GLY B 1 298 ? 72.233 18.469 14.168 1.00 48.82 286 GLY B N 1
ATOM 4680 C CA . GLY B 1 298 ? 73.331 19.049 14.915 1.00 48.02 286 GLY B CA 1
ATOM 4681 C C . GLY B 1 298 ? 73.128 19.076 16.416 1.00 46.92 286 GLY B C 1
ATOM 4682 O O . GLY B 1 298 ? 73.996 19.545 17.154 1.00 48.79 286 GLY B O 1
ATOM 4683 N N . LEU B 1 299 ? 71.983 18.583 16.876 1.00 46.35 287 LEU B N 1
ATOM 4684 C CA . LEU B 1 299 ? 71.688 18.589 18.306 1.00 44.53 287 LEU B CA 1
ATOM 4685 C C . LEU B 1 299 ? 72.657 17.691 19.074 1.00 43.33 287 LEU B C 1
ATOM 4686 O O . LEU B 1 299 ? 73.230 18.102 20.081 1.00 42.19 287 LEU B O 1
ATOM 4691 N N . TYR B 1 300 ? 72.832 16.466 18.588 1.00 43.66 288 TYR B N 1
ATOM 4692 C CA . TYR B 1 300 ? 73.758 15.513 19.185 1.00 43.72 288 TYR B CA 1
ATOM 4693 C C . TYR B 1 300 ? 75.139 15.667 18.543 1.00 42.94 288 TYR B C 1
ATOM 4694 O O . TYR B 1 300 ? 75.241 15.974 17.356 1.00 43.48 288 TYR B O 1
ATOM 4703 N N . LYS B 1 301 ? 76.196 15.448 19.319 1.00 42.50 289 LYS B N 1
ATOM 4704 C CA . LYS B 1 301 ? 77.548 15.770 18.865 1.00 42.97 289 LYS B CA 1
ATOM 4705 C C . LYS B 1 301 ? 78.425 14.559 18.577 1.00 40.83 289 LYS B C 1
ATOM 4706 O O . LYS B 1 301 ? 78.647 13.722 19.448 1.00 39.44 289 LYS B O 1
ATOM 4712 N N . SER B 1 302 ? 78.916 14.463 17.345 1.00 40.80 290 SER B N 1
ATOM 4713 C CA . SER B 1 302 ? 79.958 13.495 17.021 1.00 40.01 290 SER B CA 1
ATOM 4714 C C . SER B 1 302 ? 81.326 14.111 17.288 1.00 40.97 290 SER B C 1
ATOM 4715 O O . SER B 1 302 ? 81.770 14.994 16.547 1.00 42.99 290 SER B O 1
ATOM 4718 N N . VAL B 1 303 ? 81.994 13.652 18.341 1.00 39.42 291 VAL B N 1
ATOM 4719 C CA . VAL B 1 303 ? 83.201 14.327 18.805 1.00 40.48 291 VAL B CA 1
ATOM 4720 C C . VAL B 1 303 ? 84.480 13.509 18.592 1.00 41.27 291 VAL B C 1
ATOM 4721 O O . VAL B 1 303 ? 84.431 12.290 18.411 1.00 41.27 291 VAL B O 1
ATOM 4725 N N . GLU B 1 304 ? 85.621 14.194 18.641 1.00 42.56 292 GLU B N 1
ATOM 4726 C CA . GLU B 1 304 ? 86.927 13.570 18.437 1.00 43.48 292 GLU B CA 1
ATOM 4727 C C . GLU B 1 304 ? 87.293 12.610 19.569 1.00 41.18 292 GLU B C 1
ATOM 4728 O O . GLU B 1 304 ? 87.017 12.886 20.740 1.00 39.78 292 GLU B O 1
ATOM 4734 N N . HIS B 1 305 ? 87.939 11.498 19.230 1.00 39.60 293 HIS B N 1
ATOM 4735 C CA . HIS B 1 305 ? 88.398 10.558 20.252 1.00 37.88 293 HIS B CA 1
ATOM 4736 C C . HIS B 1 305 ? 89.541 9.670 19.739 1.00 39.19 293 HIS B C 1
ATOM 4737 O O . HIS B 1 305 ? 89.630 9.379 18.542 1.00 39.13 293 HIS B O 1
ATOM 4744 N N . ARG B 1 306 ? 90.417 9.257 20.656 1.00 40.69 294 ARG B N 1
ATOM 4745 C CA . ARG B 1 306 ? 91.605 8.468 20.318 1.00 43.41 294 ARG B CA 1
ATOM 4746 C C . ARG B 1 306 ? 91.628 7.150 21.076 1.00 44.54 294 ARG B C 1
ATOM 4747 O O . ARG B 1 306 ? 90.745 6.879 21.888 1.00 44.74 294 ARG B O 1
ATOM 4755 N N . VAL B 1 307 ? 92.632 6.323 20.793 1.00 45.78 295 VAL B N 1
ATOM 4756 C CA . VAL B 1 307 ? 92.907 5.141 21.608 1.00 44.85 295 VAL B CA 1
ATOM 4757 C C . VAL B 1 307 ? 94.412 4.995 21.889 1.00 42.81 295 VAL B C 1
ATOM 4758 O O . VAL B 1 307 ? 95.219 4.843 20.971 1.00 44.30 295 VAL B O 1
ATOM 4762 N N . LEU B 1 308 ? 94.767 5.036 23.171 1.00 40.74 296 LEU B N 1
ATOM 4763 C CA . LEU B 1 308 ? 96.152 4.965 23.636 1.00 38.65 296 LEU B CA 1
ATOM 4764 C C . LEU B 1 308 ? 96.796 3.611 23.401 1.00 36.98 296 LEU B C 1
ATOM 4765 O O . LEU B 1 308 ? 96.113 2.600 23.265 1.00 36.09 296 LEU B O 1
ATOM 4770 N N . ALA B 1 309 ? 98.123 3.590 23.408 1.00 37.78 297 ALA B N 1
ATOM 4771 C CA . ALA B 1 309 ? 98.860 2.335 23.366 1.00 37.85 297 ALA B CA 1
ATOM 4772 C C . ALA B 1 309 ? 99.249 1.959 24.790 1.00 38.52 297 ALA B C 1
ATOM 4773 O O . ALA B 1 309 ? 99.173 2.789 25.697 1.00 39.77 297 ALA B O 1
ATOM 4775 N N . ASN B 1 310 ? 99.648 0.710 24.993 1.00 39.72 298 ASN B N 1
ATOM 4776 C CA . ASN B 1 310 ? 100.009 0.254 26.324 1.00 42.84 298 ASN B CA 1
ATOM 4777 C C . ASN B 1 310 ? 101.296 -0.562 26.297 1.00 45.62 298 ASN B C 1
ATOM 4778 O O . ASN B 1 310 ? 101.417 -1.516 25.530 1.00 45.58 298 ASN B O 1
ATOM 4783 N N . GLY B 1 311 ? 102.260 -0.192 27.135 1.00 47.46 299 GLY B N 1
ATOM 4784 C CA . GLY B 1 311 ? 103.491 -0.954 27.218 1.00 48.71 299 GLY B CA 1
ATOM 4785 C C . GLY B 1 311 ? 103.571 -1.907 28.390 1.00 49.37 299 GLY B C 1
ATOM 4786 O O . GLY B 1 311 ? 104.663 -2.305 28.797 1.00 50.91 299 GLY B O 1
ATOM 4787 N N . TYR B 1 312 ? 102.419 -2.308 28.916 1.00 50.79 300 TYR B N 1
ATOM 4788 C CA . TYR B 1 312 ? 102.402 -3.179 30.082 1.00 54.93 300 TYR B CA 1
ATOM 4789 C C . TYR B 1 312 ? 101.579 -4.429 29.823 1.00 54.87 300 TYR B C 1
ATOM 4790 O O . TYR B 1 312 ? 101.884 -5.501 30.346 1.00 55.68 300 TYR B O 1
ATOM 4799 N N . ASN B 1 313 ? 100.536 -4.282 29.007 1.00 54.37 301 ASN B N 1
ATOM 4800 C CA . ASN B 1 313 ? 99.632 -5.386 28.696 1.00 54.34 301 ASN B CA 1
ATOM 4801 C C . ASN B 1 313 ? 99.175 -5.393 27.242 1.00 54.49 301 ASN B C 1
ATOM 4802 O O . ASN B 1 313 ? 99.172 -4.357 26.575 1.00 55.34 301 ASN B O 1
ATOM 4807 N N . ASN B 1 314 ? 98.762 -6.566 26.770 1.00 54.17 302 ASN B N 1
ATOM 4808 C CA . ASN B 1 314 ? 98.059 -6.681 25.500 1.00 51.85 302 ASN B CA 1
ATOM 4809 C C . ASN B 1 314 ? 96.593 -6.383 25.763 1.00 50.60 302 ASN B C 1
ATOM 4810 O O . ASN B 1 314 ? 96.058 -6.765 26.801 1.00 53.12 302 ASN B O 1
ATOM 4815 N N . ARG B 1 315 ? 95.938 -5.708 24.829 1.00 50.92 303 ARG B N 1
ATOM 4816 C CA . ARG B 1 315 ? 94.547 -5.319 25.031 1.00 48.53 303 ARG B CA 1
ATOM 4817 C C . ARG B 1 315 ? 93.651 -5.725 23.877 1.00 44.92 303 ARG B C 1
ATOM 4818 O O . ARG B 1 315 ? 94.096 -5.908 22.742 1.00 45.46 303 ARG B O 1
ATOM 4826 N N . ILE B 1 316 ? 92.376 -5.890 24.188 1.00 42.32 304 ILE B N 1
ATOM 4827 C CA . ILE B 1 316 ? 91.372 -6.130 23.165 1.00 40.20 304 ILE B CA 1
ATOM 4828 C C . ILE B 1 316 ? 90.219 -5.173 23.334 1.00 41.02 304 ILE B C 1
ATOM 4829 O O . ILE B 1 316 ? 90.065 -4.539 24.372 1.00 40.25 304 ILE B O 1
ATOM 4834 N N . SER B 1 317 ? 89.398 -5.099 22.303 1.00 44.75 305 SER B N 1
ATOM 4835 C CA . SER B 1 317 ? 88.308 -4.150 22.248 1.00 47.87 305 SER B CA 1
ATOM 4836 C C . SER B 1 317 ? 87.281 -4.687 21.273 1.00 44.80 305 SER B C 1
ATOM 4837 O O . SER B 1 317 ? 87.639 -5.251 20.243 1.00 43.90 305 SER B O 1
ATOM 4840 N N . VAL B 1 318 ? 86.008 -4.585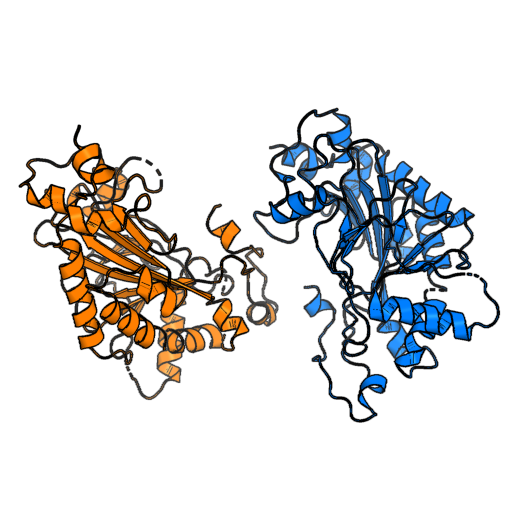 21.625 1.00 42.41 306 VAL B N 1
ATOM 4841 C CA . VAL B 1 318 ? 84.953 -5.053 20.734 1.00 38.93 306 VAL B CA 1
ATOM 4842 C C . VAL B 1 318 ? 83.913 -3.966 20.494 1.00 42.37 306 VAL B C 1
ATOM 4843 O O . VAL B 1 318 ? 82.917 -3.892 21.209 1.00 50.59 306 VAL B O 1
ATOM 4847 N N . PRO B 1 319 ? 84.154 -3.100 19.499 1.00 43.23 307 PRO B N 1
ATOM 4848 C CA . PRO B 1 319 ? 83.160 -2.088 19.128 1.00 41.58 307 PRO B CA 1
ATOM 4849 C C . PRO B 1 319 ? 82.030 -2.649 18.268 1.00 41.01 307 PRO B C 1
ATOM 4850 O O . PRO B 1 319 ? 82.269 -3.546 17.465 1.00 41.74 307 PRO B O 1
ATOM 4854 N N . ILE B 1 320 ? 80.810 -2.158 18.458 1.00 39.61 308 ILE B N 1
ATOM 4855 C CA . ILE B 1 320 ? 79.740 -2.430 17.498 1.00 38.90 308 ILE B CA 1
ATOM 4856 C C . ILE B 1 320 ? 79.374 -1.123 16.812 1.00 36.69 308 ILE B C 1
ATOM 4857 O O . ILE B 1 320 ? 79.106 -0.123 17.474 1.00 36.04 308 ILE B O 1
ATOM 4862 N N . PHE B 1 321 ? 79.383 -1.121 15.486 1.00 36.34 309 PHE B N 1
ATOM 4863 C CA . PHE B 1 321 ? 79.047 0.088 14.755 1.00 36.36 309 PHE B CA 1
ATOM 4864 C C . PHE B 1 321 ? 77.662 -0.028 14.163 1.00 37.17 309 PHE B C 1
ATOM 4865 O O . PHE B 1 321 ? 77.454 -0.725 13.168 1.00 37.50 309 PHE B O 1
ATOM 4873 N N . VAL B 1 322 ? 76.714 0.660 14.783 1.00 37.74 310 VAL B N 1
ATOM 4874 C CA . VAL B 1 322 ? 75.350 0.662 14.298 1.00 38.69 310 VAL B CA 1
ATOM 4875 C C . VAL B 1 322 ? 75.209 1.745 13.238 1.00 37.53 310 VAL B C 1
ATOM 4876 O O . VAL B 1 322 ? 75.418 2.925 13.516 1.00 36.82 310 VAL B O 1
ATOM 4880 N N . ASN B 1 323 ? 74.857 1.342 12.022 1.00 36.99 311 ASN B N 1
ATOM 4881 C CA . ASN B 1 323 ? 74.866 2.255 10.888 1.00 37.31 311 ASN B CA 1
ATOM 4882 C C . ASN B 1 323 ? 73.539 2.263 10.136 1.00 36.32 311 ASN B C 1
ATOM 4883 O O . ASN B 1 323 ? 72.770 1.304 10.215 1.00 36.50 311 ASN B O 1
ATOM 4888 N N . PRO B 1 324 ? 73.280 3.334 9.370 1.00 36.46 312 PRO B N 1
ATOM 4889 C CA . PRO B 1 324 ? 72.210 3.273 8.370 1.00 38.63 312 PRO B CA 1
ATOM 4890 C C . PRO B 1 324 ? 72.571 2.275 7.281 1.00 40.57 312 PRO B C 1
ATOM 4891 O O . PRO B 1 324 ? 73.707 1.805 7.260 1.00 40.78 312 PRO B O 1
ATOM 4895 N N . LYS B 1 325 ? 71.633 1.957 6.393 1.00 43.61 313 LYS B N 1
ATOM 4896 C CA . LYS B 1 325 ? 71.954 1.146 5.225 1.00 47.40 313 LYS B CA 1
ATOM 4897 C C . LYS B 1 325 ? 72.760 1.992 4.250 1.00 49.37 313 LYS B C 1
ATOM 4898 O O . LYS B 1 325 ? 72.653 3.216 4.267 1.00 49.36 313 LYS B O 1
ATOM 4904 N N . PRO B 1 326 ? 73.581 1.350 3.405 1.00 51.53 314 PRO B N 1
ATOM 4905 C CA . PRO B 1 326 ? 74.392 2.116 2.450 1.00 53.96 314 PRO B CA 1
ATOM 4906 C C . PRO B 1 326 ? 73.528 2.994 1.542 1.00 56.15 314 PRO B C 1
ATOM 4907 O O . PRO B 1 326 ? 73.928 4.095 1.157 1.00 57.37 314 PRO B O 1
ATOM 4911 N N . GLU B 1 327 ? 72.338 2.503 1.221 1.00 59.06 315 GLU B N 1
ATOM 4912 C CA . GLU B 1 327 ? 71.442 3.204 0.313 1.00 61.77 315 GLU B CA 1
ATOM 4913 C C . GLU B 1 327 ? 70.439 4.078 1.059 1.00 58.57 315 GLU B C 1
ATOM 4914 O O . GLU B 1 327 ? 69.430 4.498 0.499 1.00 60.03 315 GLU B O 1
ATOM 4920 N N . SER B 1 328 ? 70.726 4.348 2.327 1.00 55.02 316 SER B N 1
ATOM 4921 C CA . SER B 1 328 ? 69.907 5.248 3.131 1.00 52.61 316 SER B CA 1
ATOM 4922 C C . SER B 1 328 ? 70.222 6.706 2.821 1.00 50.56 316 SER B C 1
ATOM 4923 O O . SER B 1 328 ? 71.384 7.105 2.782 1.00 50.97 316 SER B O 1
ATOM 4926 N N . VAL B 1 329 ? 69.183 7.495 2.586 1.00 49.59 317 VAL B N 1
ATOM 4927 C CA . VAL B 1 329 ? 69.332 8.936 2.441 1.00 47.43 317 VAL B CA 1
ATOM 4928 C C . VAL B 1 329 ? 69.170 9.607 3.795 1.00 45.94 317 VAL B C 1
ATOM 4929 O O . VAL B 1 329 ? 68.060 9.720 4.310 1.00 45.19 317 VAL B O 1
ATOM 4933 N N . ILE B 1 330 ? 70.278 10.048 4.375 1.00 47.43 318 ILE B N 1
ATOM 4934 C CA . ILE B 1 330 ? 70.236 10.668 5.692 1.00 47.23 318 ILE B CA 1
ATOM 4935 C C . ILE B 1 330 ? 70.147 12.188 5.566 1.00 47.35 318 ILE B C 1
ATOM 4936 O O . ILE B 1 330 ? 70.465 12.753 4.518 1.00 47.53 318 ILE B O 1
ATOM 4941 N N . GLY B 1 331 ? 69.691 12.840 6.631 1.00 46.77 319 GLY B N 1
ATOM 4942 C CA . GLY B 1 331 ? 69.530 14.285 6.653 1.00 47.65 319 GLY B CA 1
ATOM 4943 C C . GLY B 1 331 ? 68.745 14.694 7.882 1.00 46.44 319 GLY B C 1
ATOM 4944 O O . GLY B 1 331 ? 68.257 13.826 8.609 1.00 49.92 319 GLY B O 1
ATOM 4945 N N . PRO B 1 332 ? 68.628 16.011 8.133 1.00 46.01 320 PRO B N 1
ATOM 4946 C CA . PRO B 1 332 ? 67.847 16.508 9.274 1.00 44.25 320 PRO B CA 1
ATOM 4947 C C . PRO B 1 332 ? 66.416 15.977 9.246 1.00 42.85 320 PRO B C 1
ATOM 4948 O O . PRO B 1 332 ? 65.697 16.203 8.272 1.00 43.89 320 PRO B O 1
ATOM 4952 N N . LEU B 1 333 ? 66.009 15.295 10.311 1.00 42.11 321 LEU B N 1
ATOM 4953 C CA . LEU B 1 333 ? 64.672 14.716 10.386 1.00 43.67 321 LEU B CA 1
ATOM 4954 C C . LEU B 1 333 ? 63.573 15.765 10.320 1.00 46.51 321 LEU B C 1
ATOM 4955 O O . LEU B 1 333 ? 63.686 16.826 10.936 1.00 46.63 321 LEU B O 1
ATOM 4960 N N . PRO B 1 334 ? 62.498 15.461 9.574 1.00 49.11 322 PRO B N 1
ATOM 4961 C CA . PRO B 1 334 ? 61.320 16.326 9.437 1.00 51.46 322 PRO B CA 1
ATOM 4962 C C . PRO B 1 334 ? 60.715 16.672 10.793 1.00 53.37 322 PRO B C 1
ATOM 4963 O O . PRO B 1 334 ? 60.115 17.736 10.948 1.00 52.87 322 PRO B O 1
ATOM 4967 N N . GLU B 1 335 ? 60.881 15.775 11.761 1.00 56.55 323 GLU B N 1
ATOM 4968 C CA . GLU B 1 335 ? 60.354 15.980 13.104 1.00 59.67 323 GLU B CA 1
ATOM 4969 C C . GLU B 1 335 ? 61.153 17.046 13.849 1.00 57.93 323 GLU B C 1
ATOM 4970 O O . GLU B 1 335 ? 60.679 17.614 14.833 1.00 61.40 323 GLU B O 1
ATOM 4976 N N . VAL B 1 336 ? 62.366 17.310 13.376 1.00 57.39 324 VAL B N 1
ATOM 4977 C CA . VAL B 1 336 ? 63.230 18.317 13.981 1.00 55.94 324 VAL B CA 1
ATOM 4978 C C . VAL B 1 336 ? 63.035 19.667 13.294 1.00 56.82 324 VAL B C 1
ATOM 4979 O O . VAL B 1 336 ? 63.316 20.720 13.870 1.00 58.06 324 VAL B O 1
ATOM 4983 N N . ILE B 1 337 ? 62.522 19.628 12.070 1.00 55.89 325 ILE B N 1
ATOM 4984 C CA . ILE B 1 337 ? 62.315 20.837 11.281 1.00 57.93 325 ILE B CA 1
ATOM 4985 C C . ILE B 1 337 ? 60.869 21.282 11.486 1.00 61.56 325 ILE B C 1
ATOM 4986 O O . ILE B 1 337 ? 60.434 22.326 11.001 1.00 63.76 325 ILE B O 1
ATOM 4991 N N . ALA B 1 338 ? 60.135 20.474 12.239 1.00 65.49 326 ALA B N 1
ATOM 4992 C CA . ALA B 1 338 ? 58.742 20.753 12.538 1.00 70.32 326 ALA B CA 1
ATOM 4993 C C . ALA B 1 338 ? 58.660 21.988 13.434 1.00 73.44 326 ALA B C 1
ATOM 4994 O O . ALA B 1 338 ? 57.661 22.707 13.424 1.00 73.73 326 ALA B O 1
ATOM 4996 N N . ASN B 1 339 ? 59.726 22.237 14.195 1.00 76.15 327 ASN B N 1
ATOM 4997 C CA . ASN B 1 339 ? 59.751 23.343 15.147 1.00 80.14 327 ASN B CA 1
ATOM 4998 C C . ASN B 1 339 ? 59.984 24.691 14.473 1.00 81.58 327 ASN B C 1
ATOM 4999 O O . ASN B 1 339 ? 60.341 25.664 15.138 1.00 82.35 327 ASN B O 1
ATOM 5004 N N . GLY B 1 340 ? 59.809 24.753 13.156 1.00 81.81 328 GLY B N 1
ATOM 5005 C CA . GLY B 1 340 ? 60.092 25.978 12.430 1.00 81.87 328 GLY B CA 1
ATOM 5006 C C . GLY B 1 340 ? 61.596 26.188 12.382 1.00 80.08 328 GLY B C 1
ATOM 5007 O O . GLY B 1 340 ? 62.078 27.267 12.027 1.00 80.60 328 GLY B O 1
ATOM 5008 N N . GLU B 1 341 ? 62.332 25.129 12.713 1.00 77.26 329 GLU B N 1
ATOM 5009 C CA . GLU B 1 341 ? 63.788 25.159 12.796 1.00 74.63 329 GLU B CA 1
ATOM 5010 C C . GLU B 1 341 ? 64.430 25.121 11.421 1.00 74.01 329 GLU B C 1
ATOM 5011 O O . GLU B 1 341 ? 63.802 24.715 10.444 1.00 73.81 329 GLU B O 1
ATOM 5013 N N . GLU B 1 342 ? 65.684 25.549 11.342 1.00 73.25 330 GLU B N 1
ATOM 5014 C CA . GLU B 1 342 ? 66.347 25.609 10.052 1.00 73.78 330 GLU B CA 1
ATOM 5015 C C . GLU B 1 342 ? 67.155 24.346 9.841 1.00 68.70 330 GLU B C 1
ATOM 5016 O O . GLU B 1 342 ? 67.816 23.874 10.764 1.00 67.63 330 GLU B O 1
ATOM 5022 N N . PRO B 1 343 ? 67.104 23.782 8.627 1.00 64.88 331 PRO B N 1
ATOM 5023 C CA . PRO B 1 343 ? 67.985 22.639 8.390 1.00 61.46 331 PRO B CA 1
ATOM 5024 C C . PRO B 1 343 ? 69.418 23.137 8.208 1.00 59.27 331 PRO B C 1
ATOM 5025 O O . PRO B 1 343 ? 69.664 23.961 7.324 1.00 60.39 331 PRO B O 1
ATOM 5029 N N . ILE B 1 344 ? 70.349 22.656 9.026 1.00 56.05 332 ILE B N 1
ATOM 5030 C CA . ILE B 1 344 ? 71.728 23.124 8.924 1.00 54.95 332 ILE B CA 1
ATOM 5031 C C . ILE B 1 344 ? 72.526 22.221 7.994 1.00 52.00 332 ILE B C 1
ATOM 5032 O O . ILE B 1 344 ? 73.616 22.584 7.558 1.00 51.58 332 ILE B O 1
ATOM 5037 N N . TYR B 1 345 ? 71.994 21.038 7.705 1.00 49.99 333 TYR B N 1
ATOM 5038 C CA . TYR B 1 345 ? 72.683 20.114 6.814 1.00 48.50 333 TYR B CA 1
ATOM 5039 C C . TYR B 1 345 ? 71.847 19.812 5.580 1.00 47.65 333 TYR B C 1
ATOM 5040 O O . TYR B 1 345 ? 70.620 19.756 5.647 1.00 46.43 333 TYR B O 1
ATOM 5049 N N . ARG B 1 346 ? 72.518 19.609 4.452 1.00 49.51 334 ARG B N 1
ATOM 5050 C CA . ARG B 1 346 ? 71.855 19.042 3.290 1.00 52.69 334 ARG B CA 1
ATOM 5051 C C . ARG B 1 346 ? 71.616 17.562 3.520 1.00 53.14 334 ARG B C 1
ATOM 5052 O O . ARG B 1 346 ? 72.147 16.972 4.459 1.00 51.83 334 ARG B O 1
ATOM 5060 N N . ASP B 1 347 ? 70.793 16.976 2.663 1.00 55.59 335 ASP B N 1
ATOM 5061 C CA . ASP B 1 347 ? 70.519 15.552 2.700 1.00 56.93 335 ASP B CA 1
ATOM 5062 C C . ASP B 1 347 ? 71.499 14.796 1.807 1.00 53.50 335 ASP B C 1
ATOM 5063 O O . ASP B 1 347 ? 71.803 15.235 0.695 1.00 53.19 335 ASP B O 1
ATOM 5068 N N . VAL B 1 348 ? 72.045 13.696 2.312 1.00 50.02 336 VAL B N 1
ATOM 5069 C CA . VAL B 1 348 ? 73.057 12.972 1.562 1.00 48.86 336 VAL B CA 1
ATOM 5070 C C . VAL B 1 348 ? 72.853 11.459 1.655 1.00 47.01 336 VAL B C 1
ATOM 5071 O O . VAL B 1 348 ? 72.441 10.938 2.690 1.00 45.86 336 VAL B O 1
ATOM 5075 N N . LEU B 1 349 ? 73.139 10.765 0.558 1.00 47.63 337 LEU B N 1
ATOM 5076 C CA . LEU B 1 349 ? 73.142 9.310 0.541 1.00 48.18 337 LEU B CA 1
ATOM 5077 C C . LEU B 1 349 ? 74.237 8.841 1.487 1.00 47.31 337 LEU B C 1
ATOM 5078 O O . LEU B 1 349 ? 75.331 9.401 1.488 1.00 47.48 337 LEU B O 1
ATOM 5083 N N . TYR B 1 350 ? 73.947 7.840 2.309 1.00 46.28 338 TYR B N 1
ATOM 5084 C CA . TYR B 1 350 ? 74.909 7.421 3.325 1.00 44.58 338 TYR B CA 1
ATOM 5085 C C . TYR B 1 350 ? 76.201 6.879 2.733 1.00 46.40 338 TYR B C 1
ATOM 5086 O O . TYR B 1 350 ? 77.286 7.191 3.227 1.00 46.35 338 TYR B O 1
ATOM 5095 N N . SER B 1 351 ? 76.094 6.090 1.669 1.00 47.52 339 SER B N 1
ATOM 5096 C CA . SER B 1 351 ? 77.282 5.504 1.064 1.00 49.68 339 SER B CA 1
ATOM 5097 C C . SER B 1 351 ? 78.158 6.595 0.467 1.00 52.19 339 SER B C 1
ATOM 5098 O O . SER B 1 351 ? 79.382 6.529 0.547 1.00 52.18 339 SER B O 1
ATOM 5101 N N . ASP B 1 352 ? 77.524 7.620 -0.092 1.00 55.50 340 ASP B N 1
ATOM 5102 C CA . ASP B 1 352 ? 78.252 8.740 -0.675 1.00 58.11 340 ASP B CA 1
ATOM 5103 C C . ASP B 1 352 ? 78.873 9.594 0.415 1.00 58.64 340 ASP B C 1
ATOM 5104 O O . ASP B 1 352 ? 79.832 10.323 0.177 1.00 68.84 340 ASP B O 1
ATOM 5109 N N . TYR B 1 353 ? 78.319 9.504 1.615 1.00 53.97 341 TYR B N 1
ATOM 5110 C CA . TYR B 1 353 ? 78.896 10.201 2.752 1.00 50.45 341 TYR B CA 1
ATOM 5111 C C . TYR B 1 353 ? 80.142 9.435 3.214 1.00 48.38 341 TYR B C 1
ATOM 5112 O O . TYR B 1 353 ? 81.155 10.039 3.560 1.00 47.16 341 TYR B O 1
ATOM 5121 N N . VAL B 1 354 ? 80.064 8.104 3.197 1.00 48.13 342 VAL B N 1
ATOM 5122 C CA . VAL B 1 354 ? 81.129 7.242 3.711 1.00 48.72 342 VAL B CA 1
ATOM 5123 C C . VAL B 1 354 ? 82.408 7.405 2.889 1.00 50.90 342 VAL B C 1
ATOM 5124 O O . VAL B 1 354 ? 83.511 7.133 3.364 1.00 48.97 342 VAL B O 1
ATOM 5128 N N . LYS B 1 355 ? 82.274 7.915 1.673 1.00 55.28 343 LYS B N 1
ATOM 5129 C CA . LYS B 1 355 ? 83.459 8.337 0.949 1.00 58.78 343 LYS B CA 1
ATOM 5130 C C . LYS B 1 355 ? 83.656 9.785 1.397 1.00 61.47 343 LYS B C 1
ATOM 5131 O O . LYS B 1 355 ? 83.787 10.047 2.602 1.00 63.91 343 LYS B O 1
ATOM 5137 N N . TYR B 1 356 ? 83.667 10.716 0.448 1.00 65.70 344 TYR B N 1
ATOM 5138 C CA . TYR B 1 356 ? 83.638 12.146 0.763 1.00 66.90 344 TYR B CA 1
ATOM 5139 C C . TYR B 1 356 ? 84.655 12.588 1.822 1.00 66.05 344 TYR B C 1
ATOM 5140 O O . TYR B 1 356 ? 85.662 11.920 2.048 1.00 65.15 344 TYR B O 1
#